Protein AF-A0A7Z9GWQ6-F1 (afdb_monomer_lite)

Foldseek 3Di:
DDWDDDDPDIDDDDDDDPPQDWDWDADDDPPDGDHDPLGGIDIDSDPPQAVQLVVLLVVLVVVLVVLLVVLVVLLVVCLVVLVLDLCVSLVVSLVVQLVVLVVLLLVQLLSVLVVLLVVLVVLVVVLVPDDALDLVSLVSLVVSQVSLVVSQVSCVPPVNVVSCVVSVPDRDDGDDHDPSSVVSCVVPPDDDDDAHFHPAPPLVVLLVQLVCLQVVLLVVLCVLVVVLLLLVQADADAQLLDFFFKHKYKAWWDDDDDFDQWDPLRAGFQKKKKWKWFFDDDDPPTDTHTPDIDIDGAKTWGDDPRGIAIEGCPPAAEAFQWRDWDDDPRMIMTMGGHHGGQIKIWTAGWDDPDPPDPGTYGDDDPPIHTYIYSDDSSVSSSVSSSSSSVSNSSSLSSNLSSQSSVCSSRGNDSVSSNVSSVSSVVSSVVSVLVVLVVSLVVLVVQLVVLVVLLVVLLVLLLVLLVVLVVVVCVPCVPPPQLVVLSVQLNVLSVCCPPPVLASVLSNVVSLVSNVVVCVVDVVLVPDPVNVVSNVVNVSSVSSNVSSLVSSQVSLVSSQVQCVDPPNVVVCVVVVPDRDDHRDHPVCDDPPPDD

Sequence (594 aa):
MRRYTSGSHRYTEWAIRPGDPLFVVGEYQGQRIDASFDLPMVISNLGEREYRASKGSNAAYLCIAAVAMATFFVCLLCIVFKWHHVAVYLGLVALLVPFWMFSQWFLLVSTELNFGHRMLDSAAKQIATEPADTLRSALIKQTFNDGVHRYNQYRGKWMNRVVAWLDSLPKMEEQLLSEKEEELIQDHPVRLRPEVSLNNGIGVSLVVLGLVLLISMVRFGFTRLKTKRLIENIPTYPTAGVVIGLTEVKGVAVKDEDWLTSRYAKRKCCWFRYEKKQKQGSGKDAKWVTIASGKRGIPFTLKDDHGTIRIDPDEARVTGRRVFHKQSGNIIRTEWAVNQQDRLYVLGPAGLKEPEDTFLTIRHQEDERYLISVESERTIMLRFAAAGFILLNLSLIGGTTAILALLSLSRFSAFDFFLSALFPPFYLVGLVTAFLYNDLVFLRERRRRSLAMIDVALKKRSDLVPKLVSVVKGYLAHEKEVLESITQMRTSVANSMADRQQAESRHETGARAFLATLEQYPDLKSDRLAVDLQERLITIENEVAFARASYNDSVERYNTRIASVPEVILAQIFRFRPASLFRTSDRQAVEVDL

Secondary structure (DSSP, 8-state):
-EEEEETTEEEEE--PPTT---EEESEEETTEEE--SSS--EEESS-HHHHHHHHHHHHHHHHHHHHHHHHHHHHHHHHHTT---HHHHHHHHHHHHHHHHHHHHHHHHHHHHHHHHHHHHHHHHHHTTSPTTSHHHHHHHHHHHHHHHHHHHHHHSHHHHHHHHHTT-PPPPPPPPPHHHHHHHHTSPPPPPPP-----HHHHHHHHHHHHHHHHHHHHHHHHHHHHHHHHHSPBPPGGG--SEEEEEEEEEE-SS-PEEPTTT--EEEEEEEEEEEEESSGGG-EEEEEEEEEEE--EEEE-SS-EEEE--TT-EEE-EEEEEEEETTEEEEEEEEETT-EEEEEEEEE-SSTT-SS-EE---TTS--EEESS-HHHHHHHHHHHHHHHHHHHHHHHHHHHHHHHHTT---HHHHHHHHTHHHHHHHHHHHHHHHHHHHHHHHHHHHHHHHHHHHHHHHHHHHHHHHHHHHHH-TT-HHHHHHHHHHHHHHHTTTT-HHHHHHHHHHHHHHHHHHHTT-HHHHH-HHHHHHHHHHHHHHHHHHHHHHHHHHHHHHHHHHHHSTTHHHHHHHTTPPP------TT--------

Radius of gyration: 39.06 Å; chains: 1; bounding box: 94×60×117 Å

Structure (mmCIF, N/CA/C/O backbone):
data_AF-A0A7Z9GWQ6-F1
#
_entry.id   AF-A0A7Z9GWQ6-F1
#
loop_
_atom_site.group_PDB
_atom_site.id
_atom_site.type_symbol
_atom_site.label_atom_id
_atom_site.label_alt_id
_atom_site.label_comp_id
_atom_site.label_asym_id
_atom_site.label_entity_id
_atom_site.label_seq_id
_atom_site.pdbx_PDB_ins_code
_atom_site.Cartn_x
_atom_site.Cartn_y
_atom_site.Cartn_z
_atom_site.occupancy
_atom_site.B_iso_or_equiv
_atom_site.auth_seq_id
_atom_site.auth_comp_id
_atom_site.auth_asym_id
_atom_site.auth_atom_id
_atom_site.pdbx_PDB_model_num
ATOM 1 N N . MET A 1 1 ? 35.296 -20.676 -32.357 1.00 71.19 1 MET A N 1
ATOM 2 C CA . MET A 1 1 ? 35.596 -20.601 -30.908 1.00 71.19 1 MET A CA 1
ATOM 3 C C . MET A 1 1 ? 36.148 -21.940 -30.439 1.00 71.19 1 MET A C 1
ATOM 5 O O . MET A 1 1 ? 35.490 -22.946 -30.677 1.00 71.19 1 MET A O 1
ATOM 9 N N . ARG A 1 2 ? 37.318 -21.978 -29.789 1.00 73.94 2 ARG A N 1
ATOM 10 C CA . ARG A 1 2 ? 37.854 -23.191 -29.139 1.00 73.94 2 ARG A CA 1
ATOM 11 C C . ARG A 1 2 ? 37.862 -22.971 -27.626 1.00 73.94 2 ARG A C 1
ATOM 13 O O . ARG A 1 2 ? 38.396 -21.972 -27.153 1.00 73.94 2 ARG A O 1
ATOM 20 N N . ARG A 1 3 ? 37.235 -23.872 -26.865 1.00 79.69 3 ARG A N 1
ATOM 21 C CA . ARG A 1 3 ? 37.285 -23.879 -25.393 1.00 79.69 3 ARG A CA 1
ATOM 22 C C . ARG A 1 3 ? 38.017 -25.132 -24.938 1.00 79.69 3 ARG A C 1
ATOM 24 O O . ARG A 1 3 ? 37.639 -26.224 -25.352 1.00 79.69 3 ARG A O 1
ATOM 31 N N . TYR A 1 4 ? 39.018 -24.977 -24.081 1.00 84.56 4 TYR A N 1
ATOM 32 C CA . TYR A 1 4 ? 39.664 -26.100 -23.406 1.00 84.56 4 TYR A CA 1
ATOM 33 C C . TYR A 1 4 ? 40.026 -25.719 -21.971 1.00 84.56 4 TYR A C 1
ATOM 35 O O . TYR A 1 4 ? 40.191 -24.545 -21.635 1.00 84.56 4 TYR A O 1
ATOM 43 N N . THR A 1 5 ? 40.104 -26.722 -21.108 1.00 79.81 5 THR A N 1
ATOM 44 C CA . THR A 1 5 ? 40.427 -26.552 -19.691 1.00 79.81 5 THR A CA 1
ATOM 45 C C . THR A 1 5 ? 41.746 -27.259 -19.427 1.00 79.81 5 THR A C 1
ATOM 47 O O . THR A 1 5 ? 41.914 -28.402 -19.844 1.00 79.81 5 THR A O 1
ATOM 50 N N . SER A 1 6 ? 42.686 -26.575 -18.775 1.00 87.12 6 SER A N 1
ATOM 51 C CA . SER A 1 6 ? 43.974 -27.145 -18.372 1.00 87.12 6 SER A CA 1
ATOM 52 C C . SER A 1 6 ? 44.263 -26.749 -16.926 1.00 87.12 6 SER A C 1
ATOM 54 O O . SER A 1 6 ? 44.289 -25.562 -16.588 1.00 87.12 6 SER A O 1
ATOM 56 N N . GLY A 1 7 ? 44.410 -27.748 -16.050 1.00 88.31 7 GLY A N 1
ATOM 57 C CA . GLY A 1 7 ? 44.500 -27.545 -14.603 1.00 88.31 7 GLY A CA 1
ATOM 58 C C . GLY A 1 7 ? 43.268 -26.823 -14.038 1.00 88.31 7 GLY A C 1
ATOM 59 O O . GLY A 1 7 ? 42.132 -27.204 -14.314 1.00 88.31 7 GLY A O 1
ATOM 60 N N . SER A 1 8 ? 43.494 -25.760 -13.262 1.00 84.75 8 SER A N 1
ATOM 61 C CA . SER A 1 8 ? 42.447 -24.896 -12.689 1.00 84.75 8 SER A CA 1
ATOM 62 C C . SER A 1 8 ? 41.980 -23.761 -13.614 1.00 84.75 8 SER A C 1
ATOM 64 O O . SER A 1 8 ? 41.136 -22.960 -13.214 1.00 84.75 8 SER A O 1
ATOM 66 N N . HIS A 1 9 ? 42.505 -23.674 -14.842 1.00 80.44 9 HIS A N 1
ATOM 67 C CA . HIS A 1 9 ? 42.253 -22.555 -15.751 1.00 80.44 9 HIS A CA 1
ATOM 68 C C . HIS A 1 9 ? 41.414 -22.975 -16.964 1.00 80.44 9 HIS A C 1
ATOM 70 O O . HIS A 1 9 ? 41.588 -24.052 -17.544 1.00 80.44 9 HIS A O 1
ATOM 76 N N . ARG A 1 10 ? 40.493 -22.091 -17.371 1.00 83.38 10 ARG A N 1
ATOM 77 C CA . ARG A 1 10 ? 39.652 -22.251 -18.563 1.00 83.38 10 ARG A CA 1
ATOM 78 C C . ARG A 1 10 ? 40.123 -21.292 -19.649 1.00 83.38 10 ARG A C 1
ATOM 80 O O . ARG A 1 10 ? 40.015 -20.081 -19.484 1.00 83.38 10 ARG A O 1
ATOM 87 N N . TYR A 1 11 ? 40.587 -21.836 -20.767 1.00 84.81 11 TYR A N 1
ATOM 88 C CA . TYR A 1 11 ? 41.063 -21.067 -21.911 1.00 84.81 11 TYR A CA 1
ATOM 89 C C . TYR A 1 11 ? 39.969 -20.979 -22.970 1.00 84.81 11 TYR A C 1
ATOM 91 O O . TYR A 1 11 ? 39.268 -21.953 -23.265 1.00 84.81 11 TYR A O 1
ATOM 99 N N . THR A 1 12 ? 39.802 -19.781 -23.523 1.00 83.94 12 THR A N 1
ATOM 100 C CA . THR A 1 12 ? 38.833 -19.508 -24.580 1.00 83.94 12 THR A CA 1
ATOM 101 C C . THR A 1 12 ? 39.522 -18.740 -25.694 1.00 83.94 12 THR A C 1
ATOM 103 O O . THR A 1 12 ? 39.958 -17.615 -25.478 1.00 83.94 12 THR A O 1
ATOM 106 N N . GLU A 1 13 ? 39.596 -19.344 -26.876 1.00 83.25 13 GLU A N 1
ATOM 107 C CA . GLU A 1 13 ? 40.221 -18.759 -28.058 1.00 83.25 13 GLU A CA 1
ATOM 108 C C . GLU A 1 13 ? 39.159 -18.382 -29.102 1.00 83.25 13 GLU A C 1
ATOM 110 O O . GLU A 1 13 ? 38.270 -19.179 -29.455 1.00 83.25 13 GLU A O 1
ATOM 115 N N . TRP A 1 14 ? 39.277 -17.154 -29.606 1.00 78.94 14 TRP A N 1
ATOM 116 C CA . TRP A 1 14 ? 38.482 -16.598 -30.694 1.00 78.94 14 TRP A CA 1
ATOM 117 C C . TRP A 1 14 ? 39.422 -16.297 -31.862 1.00 78.94 14 TRP A C 1
ATOM 119 O O . TRP A 1 14 ? 40.432 -15.630 -31.671 1.00 78.94 14 TRP A O 1
ATOM 129 N N . ALA A 1 15 ? 39.096 -16.793 -33.053 1.00 81.00 15 ALA A N 1
ATOM 130 C CA . ALA A 1 15 ? 39.881 -16.579 -34.263 1.00 81.00 15 ALA A CA 1
ATOM 131 C C . ALA A 1 15 ? 38.932 -16.391 -35.449 1.00 81.00 15 ALA A C 1
ATOM 133 O O . ALA A 1 15 ? 37.929 -17.106 -35.539 1.00 81.00 15 ALA A O 1
ATOM 134 N N . ILE A 1 16 ? 39.266 -15.447 -36.328 1.00 80.62 16 ILE A N 1
ATOM 135 C CA . ILE A 1 16 ? 38.670 -15.291 -37.658 1.00 80.62 16 ILE A CA 1
ATOM 136 C C . ILE A 1 16 ? 39.483 -16.167 -38.606 1.00 80.62 16 ILE A C 1
ATOM 138 O O . ILE A 1 16 ? 40.710 -16.058 -38.636 1.00 80.62 16 ILE A O 1
ATOM 142 N N . ARG A 1 17 ? 38.826 -17.059 -39.345 1.00 81.62 17 ARG A N 1
ATOM 143 C CA . ARG A 1 17 ? 39.498 -17.986 -40.258 1.00 81.62 17 ARG A CA 1
ATOM 144 C C . ARG A 1 17 ? 39.416 -17.489 -41.702 1.00 81.62 17 ARG A C 1
ATOM 146 O O . ARG A 1 17 ? 38.444 -16.829 -42.068 1.00 81.62 17 ARG A O 1
ATOM 153 N N . PRO A 1 18 ? 40.405 -17.827 -42.545 1.00 82.88 18 PRO A N 1
ATOM 154 C CA . PRO A 1 18 ? 40.290 -17.616 -43.983 1.00 82.88 18 PRO A CA 1
ATOM 155 C C . PRO A 1 18 ? 39.004 -18.257 -44.527 1.00 82.88 18 PRO A C 1
ATOM 157 O O . PRO A 1 18 ? 38.744 -19.429 -44.259 1.00 82.88 18 PRO A O 1
ATOM 160 N N . GLY A 1 19 ? 38.207 -17.485 -45.271 1.00 77.31 19 GLY A N 1
ATOM 161 C CA . GLY A 1 19 ? 36.917 -17.919 -45.823 1.00 77.31 19 GLY A CA 1
ATOM 162 C C . GLY A 1 19 ? 35.697 -17.659 -44.931 1.00 77.31 19 GLY A C 1
ATOM 163 O O . GLY A 1 19 ? 34.575 -17.857 -45.395 1.00 77.31 19 GLY A O 1
ATOM 164 N N . ASP A 1 20 ? 35.880 -17.185 -43.692 1.00 77.38 20 ASP A N 1
ATOM 165 C CA . ASP A 1 20 ? 34.753 -16.775 -42.850 1.00 77.38 20 ASP A CA 1
ATOM 166 C C . ASP A 1 20 ? 34.061 -15.533 -43.451 1.00 77.38 20 ASP A C 1
ATOM 168 O O . ASP A 1 20 ? 34.741 -14.579 -43.849 1.00 77.38 20 ASP A O 1
ATOM 172 N N . PRO A 1 21 ? 32.717 -15.487 -43.499 1.00 72.62 21 PRO A N 1
ATOM 173 C CA . PRO A 1 21 ? 32.005 -14.273 -43.868 1.00 72.62 21 PRO A CA 1
ATOM 174 C C . PRO A 1 21 ? 32.232 -13.201 -42.797 1.00 72.62 21 PRO A C 1
ATOM 176 O O . PRO A 1 21 ? 32.023 -13.442 -41.607 1.00 72.62 21 PRO A O 1
ATOM 179 N N . LEU A 1 22 ? 32.645 -12.009 -43.227 1.00 78.62 22 LEU A N 1
ATOM 180 C CA . LEU A 1 22 ? 32.940 -10.889 -42.340 1.00 78.62 22 LEU A CA 1
ATOM 181 C C . LEU A 1 22 ? 31.964 -9.737 -42.541 1.00 78.62 22 LEU A C 1
ATOM 183 O O . LEU A 1 22 ? 31.678 -9.315 -43.660 1.00 78.62 22 LEU A O 1
ATOM 187 N N . PHE A 1 23 ? 31.500 -9.198 -41.422 1.00 75.06 23 PHE A N 1
ATOM 188 C CA . PHE A 1 23 ? 30.853 -7.904 -41.330 1.00 75.06 23 PHE A CA 1
ATOM 189 C C . PHE A 1 23 ? 31.876 -6.880 -40.836 1.00 75.06 23 PHE A C 1
ATOM 191 O O . PHE A 1 23 ? 32.440 -7.042 -39.749 1.00 75.06 23 PHE A O 1
ATOM 198 N N . VAL A 1 24 ? 32.111 -5.838 -41.638 1.00 78.00 24 VAL A N 1
ATOM 199 C CA . VAL A 1 24 ? 33.050 -4.757 -41.323 1.00 78.00 24 VAL A CA 1
ATOM 200 C C . VAL A 1 24 ? 32.318 -3.420 -41.322 1.00 78.00 24 VAL A C 1
ATOM 202 O O . VAL A 1 24 ? 31.602 -3.098 -42.268 1.00 78.00 24 VAL A O 1
ATOM 205 N N . VAL A 1 25 ? 32.508 -2.641 -40.260 1.00 75.31 25 VAL A N 1
ATOM 206 C CA . VAL A 1 25 ? 32.073 -1.241 -40.162 1.00 75.31 25 VAL A CA 1
ATOM 207 C C . VAL A 1 25 ? 33.297 -0.399 -39.854 1.00 75.31 25 VAL A C 1
ATOM 209 O O . VAL A 1 25 ? 33.989 -0.686 -38.882 1.00 75.31 25 VAL A O 1
ATOM 212 N N . GLY A 1 26 ? 33.547 0.633 -40.651 1.00 73.31 26 GLY A N 1
ATOM 213 C CA . GLY A 1 26 ? 34.646 1.574 -40.455 1.00 73.31 26 GLY A CA 1
ATOM 214 C C . GLY A 1 26 ? 34.606 2.687 -41.497 1.00 73.31 26 GLY A C 1
ATOM 215 O O . GLY A 1 26 ? 33.709 2.717 -42.343 1.00 73.31 26 GLY A O 1
ATOM 216 N N . GLU A 1 27 ? 35.562 3.604 -41.419 1.00 71.56 27 GLU A N 1
ATOM 217 C CA . GLU A 1 27 ? 35.699 4.707 -42.367 1.00 71.56 27 GLU A CA 1
ATOM 218 C C . GLU A 1 27 ? 36.513 4.253 -43.581 1.00 71.56 27 GLU A C 1
ATOM 220 O O . GLU A 1 27 ? 37.581 3.658 -43.441 1.00 71.56 27 GLU A O 1
ATOM 225 N N . TYR A 1 28 ? 36.001 4.507 -44.785 1.00 70.56 28 TYR A N 1
ATOM 226 C CA . TYR A 1 28 ? 36.669 4.112 -46.020 1.00 70.56 28 TYR A CA 1
ATOM 227 C C . TYR A 1 28 ? 37.670 5.180 -46.473 1.00 70.56 28 TYR A C 1
ATOM 229 O O . TYR A 1 28 ? 37.280 6.277 -46.868 1.00 70.56 28 TYR A O 1
ATOM 237 N N . GLN A 1 29 ? 38.954 4.827 -46.501 1.00 70.31 29 GLN A N 1
ATOM 238 C CA . GLN A 1 29 ? 40.050 5.675 -46.971 1.00 70.31 29 GLN A CA 1
ATOM 239 C C . GLN A 1 29 ? 40.668 5.099 -48.253 1.00 70.31 29 GLN A C 1
ATOM 241 O O . GLN A 1 29 ? 41.791 4.593 -48.274 1.00 70.31 29 GLN A O 1
ATOM 246 N N . GLY A 1 30 ? 39.907 5.135 -49.349 1.00 69.69 30 GLY A N 1
ATOM 247 C CA . GLY A 1 30 ? 40.399 4.835 -50.699 1.00 69.69 30 GLY A CA 1
ATOM 248 C C . GLY A 1 30 ? 40.641 3.351 -50.997 1.00 69.69 30 GLY A C 1
ATOM 249 O O . GLY A 1 30 ? 39.984 2.809 -51.873 1.00 69.69 30 GLY A O 1
ATOM 250 N N . GLN A 1 31 ? 41.572 2.682 -50.312 1.00 70.62 31 GLN A N 1
ATOM 251 C CA . GLN A 1 31 ? 41.821 1.230 -50.439 1.00 70.62 31 GLN A CA 1
ATOM 252 C C . GLN A 1 31 ? 41.797 0.490 -49.094 1.00 70.62 31 GLN A C 1
ATOM 254 O O . GLN A 1 31 ? 41.976 -0.728 -49.052 1.00 70.62 31 GLN A O 1
ATOM 259 N N . ARG A 1 32 ? 41.595 1.208 -47.986 1.00 75.50 32 ARG A N 1
ATOM 260 C CA . ARG A 1 32 ? 41.557 0.645 -46.633 1.00 75.50 32 ARG A CA 1
ATOM 261 C C . ARG A 1 32 ? 40.291 1.079 -45.910 1.00 75.50 32 ARG A C 1
ATOM 263 O O . ARG A 1 32 ? 39.695 2.100 -46.248 1.00 75.50 32 ARG A O 1
ATOM 270 N N . ILE A 1 33 ? 39.882 0.270 -44.939 1.00 70.62 33 ILE A N 1
ATOM 271 C CA . ILE A 1 33 ? 38.845 0.620 -43.972 1.00 70.62 33 ILE A CA 1
ATOM 272 C C . ILE A 1 33 ? 39.556 0.774 -42.636 1.00 70.62 33 ILE A C 1
ATOM 274 O O . ILE A 1 33 ? 40.122 -0.200 -42.144 1.00 70.62 33 ILE A O 1
ATOM 278 N N . ASP A 1 34 ? 39.528 1.979 -42.084 1.00 73.19 34 ASP A N 1
ATOM 279 C CA . ASP A 1 34 ? 40.211 2.316 -40.841 1.00 73.19 34 ASP A CA 1
ATOM 280 C C . ASP A 1 34 ? 39.209 2.691 -39.741 1.00 73.19 34 ASP A C 1
ATOM 282 O O . ASP A 1 34 ? 38.029 2.978 -39.980 1.00 73.19 34 ASP A O 1
ATOM 286 N N . ALA A 1 35 ? 39.679 2.637 -38.494 1.00 68.62 35 ALA A N 1
ATOM 287 C CA . ALA A 1 35 ? 38.935 3.175 -37.365 1.00 68.62 35 ALA A CA 1
ATOM 288 C C . ALA A 1 35 ? 39.001 4.704 -37.399 1.00 68.62 35 ALA A C 1
ATOM 290 O O . ALA A 1 35 ? 40.076 5.274 -37.587 1.00 68.62 35 ALA A O 1
ATOM 291 N N . SER A 1 36 ? 37.871 5.359 -37.155 1.00 65.06 36 SER A N 1
ATOM 292 C CA . SER A 1 36 ? 37.830 6.803 -36.943 1.00 65.06 36 SER A CA 1
ATOM 293 C C . SER A 1 36 ? 37.699 7.101 -35.451 1.00 65.06 36 SER A C 1
ATOM 295 O O . SER A 1 36 ? 37.324 6.232 -34.661 1.00 65.06 36 SER A O 1
ATOM 297 N N . PHE A 1 37 ? 38.012 8.329 -35.033 1.00 55.59 37 PHE A N 1
ATOM 298 C CA . PHE A 1 37 ? 37.857 8.729 -33.627 1.00 55.59 37 PHE A CA 1
ATOM 299 C C . PHE A 1 37 ? 36.393 8.624 -33.156 1.00 55.59 37 PHE A C 1
ATOM 301 O O . PHE A 1 37 ? 36.132 8.309 -31.996 1.00 55.59 37 PHE A O 1
ATOM 308 N N . ASP A 1 38 ? 35.447 8.814 -34.081 1.00 56.62 38 ASP A N 1
ATOM 309 C CA . ASP A 1 38 ? 34.007 8.813 -33.819 1.00 56.62 38 ASP A CA 1
ATOM 310 C C . ASP A 1 38 ? 33.341 7.434 -34.014 1.00 56.62 38 ASP A C 1
ATOM 312 O O . ASP A 1 38 ? 32.267 7.201 -33.453 1.00 56.62 38 ASP A O 1
ATOM 316 N N . LEU A 1 39 ? 33.946 6.501 -34.771 1.00 64.25 39 LEU A N 1
ATOM 317 C CA . LEU A 1 39 ? 33.496 5.104 -34.851 1.00 64.25 39 LEU A CA 1
ATOM 318 C C . LEU A 1 39 ? 34.631 4.118 -34.597 1.00 64.25 39 LEU A C 1
ATOM 320 O O . LEU A 1 39 ? 35.547 4.001 -35.419 1.00 64.25 39 LEU A O 1
ATOM 324 N N . PRO A 1 40 ? 34.492 3.255 -33.578 1.00 68.19 40 PRO A N 1
ATOM 325 C CA . PRO A 1 40 ? 35.342 2.087 -33.498 1.00 68.19 40 PRO A CA 1
ATOM 326 C C . PRO A 1 40 ? 35.081 1.189 -34.712 1.00 68.19 40 PRO A C 1
ATOM 328 O O . PRO A 1 40 ? 33.933 0.840 -35.006 1.00 68.19 40 PRO A O 1
ATOM 331 N N . MET A 1 41 ? 36.155 0.781 -35.389 1.00 79.69 41 MET A N 1
ATOM 332 C CA . MET A 1 41 ? 36.056 -0.225 -36.438 1.00 79.69 41 MET A CA 1
ATOM 333 C C . MET A 1 41 ? 35.537 -1.531 -35.831 1.00 79.69 41 MET A C 1
ATOM 335 O O . MET A 1 41 ? 36.091 -2.053 -34.860 1.00 79.69 41 MET A O 1
ATOM 339 N N . VAL A 1 42 ? 34.464 -2.068 -36.403 1.00 79.50 42 VAL A N 1
ATOM 340 C CA . VAL A 1 42 ? 33.898 -3.356 -36.003 1.00 79.50 42 VAL A CA 1
ATOM 341 C C . VAL A 1 42 ? 34.243 -4.366 -37.073 1.00 79.50 42 VAL A C 1
ATOM 343 O O . VAL A 1 42 ? 33.836 -4.205 -38.215 1.00 79.50 42 VAL A O 1
ATOM 346 N N . ILE A 1 43 ? 34.930 -5.433 -36.679 1.00 82.25 43 ILE A N 1
ATOM 347 C CA . ILE A 1 43 ? 35.127 -6.620 -37.507 1.00 82.25 43 ILE A CA 1
ATOM 348 C C . ILE A 1 43 ? 34.463 -7.777 -36.771 1.00 82.25 43 ILE A C 1
ATOM 350 O O . ILE A 1 43 ? 34.827 -8.094 -35.637 1.00 82.25 43 ILE A O 1
ATOM 354 N N . SER A 1 44 ? 33.456 -8.386 -37.389 1.00 79.88 44 SER A N 1
ATOM 355 C CA . SER A 1 44 ? 32.735 -9.509 -36.801 1.00 79.88 44 SER A CA 1
ATOM 356 C C . SER A 1 44 ? 32.535 -10.620 -37.817 1.00 79.88 44 SER A C 1
ATOM 358 O O . SER A 1 44 ? 32.203 -10.365 -38.967 1.00 79.88 44 SER A O 1
ATOM 360 N N . ASN A 1 45 ? 32.703 -11.860 -37.369 1.00 74.62 45 ASN A N 1
ATOM 361 C CA . ASN A 1 45 ? 32.245 -13.041 -38.097 1.00 74.62 45 ASN A CA 1
ATOM 362 C C . ASN A 1 45 ? 30.753 -13.338 -37.846 1.00 74.62 45 ASN A C 1
ATOM 364 O O . ASN A 1 45 ? 30.201 -14.267 -38.429 1.00 74.62 45 ASN A O 1
ATOM 368 N N . LEU A 1 46 ? 30.096 -12.566 -36.970 1.00 71.19 46 LEU A N 1
ATOM 369 C CA . LEU A 1 46 ? 28.642 -12.528 -36.877 1.00 71.19 46 LEU A CA 1
ATOM 370 C C . LEU A 1 46 ? 28.118 -11.701 -38.052 1.00 71.19 46 LEU A C 1
ATOM 372 O O . LEU A 1 46 ? 28.645 -10.625 -38.341 1.00 71.19 46 LEU A O 1
ATOM 376 N N . GLY A 1 47 ? 27.056 -12.166 -38.709 1.00 69.56 47 GLY A N 1
ATOM 377 C CA . GLY A 1 47 ? 26.391 -11.362 -39.735 1.00 69.56 47 GLY A CA 1
ATOM 378 C C . GLY A 1 47 ? 25.883 -10.028 -39.164 1.00 69.56 47 GLY A C 1
ATOM 379 O O . GLY A 1 47 ? 25.568 -9.945 -37.973 1.00 69.56 47 GLY A O 1
ATOM 380 N N . GLU A 1 48 ? 25.746 -8.995 -40.012 1.00 70.31 48 GLU A N 1
ATOM 381 C CA . GLU A 1 48 ? 25.276 -7.642 -39.627 1.00 70.31 48 GLU A CA 1
ATOM 382 C C . GLU A 1 48 ? 24.066 -7.699 -38.678 1.00 70.31 48 GLU A C 1
ATOM 384 O O . GLU A 1 48 ? 24.015 -7.024 -37.646 1.00 70.31 48 GLU A O 1
ATOM 389 N N . ARG A 1 49 ? 23.095 -8.547 -39.029 1.00 70.38 49 ARG A N 1
ATOM 390 C CA . ARG A 1 49 ? 21.850 -8.755 -38.290 1.00 70.38 49 ARG A CA 1
ATOM 391 C C . ARG A 1 49 ? 22.084 -9.211 -36.850 1.00 70.38 49 ARG A C 1
ATOM 393 O O . ARG A 1 49 ? 21.490 -8.657 -35.928 1.00 70.38 49 ARG A O 1
ATOM 400 N N . GLU A 1 50 ? 22.938 -10.207 -36.659 1.00 69.69 50 GLU A N 1
ATOM 401 C CA . GLU A 1 50 ? 23.177 -10.834 -35.359 1.00 69.69 50 GLU A CA 1
ATOM 402 C C . GLU A 1 50 ? 24.028 -9.943 -34.447 1.00 69.69 50 GLU A C 1
ATOM 404 O O . GLU A 1 50 ? 23.726 -9.793 -33.259 1.00 69.69 50 GLU A O 1
ATOM 409 N N . TYR A 1 51 ? 25.024 -9.255 -35.013 1.00 74.81 51 TYR A N 1
ATOM 410 C CA . TYR A 1 51 ? 25.830 -8.289 -34.270 1.00 74.81 51 TYR A CA 1
ATOM 411 C C . TYR A 1 51 ? 24.979 -7.123 -33.738 1.00 74.81 51 TYR A C 1
ATOM 413 O O . TYR A 1 51 ? 25.049 -6.779 -32.553 1.00 74.81 51 TYR A O 1
ATOM 421 N N . ARG A 1 52 ? 24.120 -6.542 -34.590 1.00 71.44 52 ARG A N 1
ATOM 422 C CA . ARG A 1 52 ? 23.224 -5.434 -34.211 1.00 71.44 52 ARG A CA 1
ATOM 423 C C . ARG A 1 52 ? 22.190 -5.856 -33.168 1.00 71.44 52 ARG A C 1
ATOM 425 O O . ARG A 1 52 ? 21.987 -5.130 -32.195 1.00 71.44 52 ARG A O 1
ATOM 432 N N . ALA A 1 53 ? 21.586 -7.034 -33.340 1.00 68.75 53 ALA A N 1
ATOM 433 C CA . ALA A 1 53 ? 20.678 -7.635 -32.364 1.00 68.75 53 ALA A CA 1
ATOM 434 C C . ALA A 1 53 ? 21.326 -7.747 -30.973 1.00 68.75 53 ALA A C 1
ATOM 436 O O . ALA A 1 53 ? 20.773 -7.257 -29.990 1.00 68.75 53 ALA A O 1
ATOM 437 N N . SER A 1 54 ? 22.527 -8.331 -30.903 1.00 72.31 54 SER A N 1
ATOM 438 C CA . SER A 1 54 ? 23.237 -8.569 -29.641 1.00 72.31 54 SER A CA 1
ATOM 439 C C . SER A 1 54 ? 23.601 -7.277 -28.897 1.00 72.31 54 SER A C 1
ATOM 441 O O . SER A 1 54 ? 23.467 -7.191 -27.672 1.00 72.31 54 SER A O 1
ATOM 443 N N . LYS A 1 55 ? 24.044 -6.240 -29.619 1.00 77.25 55 LYS A N 1
ATOM 444 C CA . LYS A 1 55 ? 24.374 -4.944 -29.006 1.00 77.25 55 LYS A CA 1
ATOM 445 C C . LYS A 1 55 ? 23.132 -4.235 -28.463 1.00 77.25 55 LYS A C 1
ATOM 447 O O . LYS A 1 55 ? 23.189 -3.723 -27.346 1.00 77.25 55 LYS A O 1
ATOM 452 N N . GLY A 1 56 ? 22.019 -4.274 -29.200 1.00 73.19 56 GLY A N 1
ATOM 453 C CA . GLY A 1 56 ? 20.745 -3.698 -28.763 1.00 73.19 56 GLY A CA 1
ATOM 454 C C . GLY A 1 56 ? 20.207 -4.344 -27.482 1.00 73.19 56 GLY A C 1
ATOM 455 O O . GLY A 1 56 ? 19.872 -3.637 -26.533 1.00 73.19 56 GLY A O 1
ATOM 456 N N . SER A 1 57 ? 20.201 -5.680 -27.405 1.00 72.38 57 SER A N 1
ATOM 457 C CA . SER A 1 57 ? 19.738 -6.396 -26.207 1.00 72.38 57 SER A CA 1
ATOM 458 C C . SER A 1 57 ? 20.614 -6.126 -24.982 1.00 72.38 57 SER A C 1
ATOM 460 O O . SER A 1 57 ? 20.099 -5.896 -23.891 1.00 72.38 57 SER A O 1
ATOM 462 N N . ASN A 1 58 ? 21.940 -6.099 -25.149 1.00 78.31 58 ASN A N 1
ATOM 463 C CA . ASN A 1 58 ? 22.855 -5.840 -24.035 1.00 78.31 58 ASN A CA 1
ATOM 464 C C . ASN A 1 58 ? 22.688 -4.423 -23.470 1.00 78.31 58 ASN A C 1
ATOM 466 O O . ASN A 1 58 ? 22.695 -4.250 -22.251 1.00 78.31 58 ASN A O 1
ATOM 470 N N . ALA A 1 59 ? 22.498 -3.426 -24.339 1.00 78.50 59 ALA A N 1
ATOM 471 C CA . ALA A 1 59 ? 22.201 -2.062 -23.914 1.00 78.50 59 ALA A CA 1
ATOM 472 C C . ALA A 1 59 ? 20.891 -2.004 -23.111 1.00 78.50 59 ALA A C 1
ATOM 474 O O . ALA A 1 59 ? 20.877 -1.463 -22.006 1.00 78.50 59 ALA A O 1
ATOM 475 N N . ALA A 1 60 ? 19.825 -2.649 -23.602 1.00 78.62 60 ALA A N 1
ATOM 476 C CA . ALA A 1 60 ? 18.544 -2.714 -22.901 1.00 78.62 60 ALA A CA 1
ATOM 477 C C . ALA A 1 60 ? 18.677 -3.325 -21.492 1.00 78.62 60 ALA A C 1
ATOM 479 O O . ALA A 1 60 ? 18.138 -2.784 -20.525 1.00 78.62 60 ALA A O 1
ATOM 480 N N . TYR A 1 61 ? 19.441 -4.413 -21.343 1.00 83.94 61 TYR A N 1
ATOM 481 C CA . TYR A 1 61 ? 19.650 -5.065 -20.044 1.00 83.94 61 TYR A CA 1
ATOM 482 C C . TYR A 1 61 ? 20.439 -4.200 -19.055 1.00 83.94 61 TYR A C 1
ATOM 484 O O . TYR A 1 61 ? 20.103 -4.163 -17.869 1.00 83.94 61 TYR A O 1
ATOM 492 N N . LEU A 1 62 ? 21.446 -3.460 -19.527 1.00 85.94 62 LEU A N 1
ATOM 493 C CA . LEU A 1 62 ? 22.173 -2.500 -18.693 1.00 85.94 62 LEU A CA 1
ATOM 494 C C . LEU A 1 62 ? 21.267 -1.352 -18.236 1.00 85.94 62 LEU A C 1
ATOM 496 O O . LEU A 1 62 ? 21.312 -0.968 -17.068 1.00 85.94 62 LEU A O 1
ATOM 500 N N . CYS A 1 63 ? 20.398 -0.851 -19.116 1.00 84.44 63 CYS A N 1
ATOM 501 C CA . CYS A 1 63 ? 19.418 0.173 -18.762 1.00 84.44 63 CYS A CA 1
ATOM 502 C C . CYS A 1 63 ? 18.424 -0.325 -17.706 1.00 84.44 63 CYS A C 1
ATOM 504 O O . CYS A 1 63 ? 18.168 0.381 -16.733 1.00 84.44 63 CYS A O 1
ATOM 506 N N . ILE A 1 64 ? 17.915 -1.553 -17.848 1.00 87.75 64 ILE A N 1
ATOM 507 C CA . ILE A 1 64 ? 17.048 -2.189 -16.844 1.00 87.75 64 ILE A CA 1
ATOM 508 C C . ILE A 1 64 ? 17.752 -2.238 -15.480 1.00 87.75 64 ILE A C 1
ATOM 510 O O . ILE A 1 64 ? 17.181 -1.813 -14.473 1.00 87.75 64 ILE A O 1
ATOM 514 N N . ALA A 1 65 ? 19.005 -2.702 -15.443 1.00 89.38 65 ALA A N 1
ATOM 515 C CA . ALA A 1 65 ? 19.783 -2.769 -14.210 1.00 89.38 65 ALA A CA 1
ATOM 516 C C . ALA A 1 65 ? 20.015 -1.377 -13.595 1.00 89.38 65 ALA A C 1
ATOM 518 O O . ALA A 1 65 ? 19.864 -1.208 -12.384 1.00 89.38 65 ALA A O 1
ATOM 519 N N . ALA A 1 66 ? 20.326 -0.368 -14.413 1.00 89.81 66 ALA A N 1
ATOM 520 C CA . ALA A 1 66 ? 20.526 1.008 -13.962 1.00 89.81 66 ALA A CA 1
ATOM 521 C C . ALA A 1 66 ? 19.257 1.605 -13.331 1.00 89.81 66 ALA A C 1
ATOM 523 O O . ALA A 1 66 ? 19.321 2.146 -12.225 1.00 89.81 66 ALA A O 1
ATOM 524 N N . VAL A 1 67 ? 18.094 1.443 -13.975 1.00 88.88 67 VAL A N 1
ATOM 525 C CA . VAL A 1 67 ? 16.799 1.897 -13.432 1.00 88.88 67 VAL A CA 1
ATOM 526 C C . VAL A 1 67 ? 16.480 1.176 -12.121 1.00 88.88 67 VAL A C 1
ATOM 528 O O . VAL A 1 67 ? 16.076 1.810 -11.142 1.00 88.88 67 VAL A O 1
ATOM 531 N N . ALA A 1 68 ? 16.696 -0.139 -12.061 1.00 90.75 68 ALA A N 1
ATOM 532 C CA . ALA A 1 68 ? 16.475 -0.916 -10.846 1.00 90.75 68 ALA A CA 1
ATOM 533 C C . ALA A 1 68 ? 17.348 -0.416 -9.681 1.00 90.75 68 ALA A C 1
ATOM 535 O O . ALA A 1 68 ? 16.840 -0.171 -8.588 1.00 90.75 68 ALA A O 1
ATOM 536 N N . MET A 1 69 ? 18.642 -0.186 -9.920 1.00 92.25 69 MET A N 1
ATOM 537 C CA . MET A 1 69 ? 19.561 0.332 -8.901 1.00 92.25 69 MET A CA 1
ATOM 538 C C . MET A 1 69 ? 19.193 1.748 -8.447 1.00 92.25 69 MET A C 1
ATOM 540 O O . MET A 1 69 ? 19.160 2.009 -7.244 1.00 92.25 69 MET A O 1
ATOM 544 N N . ALA A 1 70 ? 18.870 2.652 -9.376 1.00 89.69 70 ALA A N 1
ATOM 545 C CA . ALA A 1 70 ? 18.511 4.032 -9.053 1.00 89.69 70 ALA A CA 1
ATOM 546 C C . ALA A 1 70 ? 17.230 4.105 -8.206 1.00 89.69 70 ALA A C 1
ATOM 548 O O . ALA A 1 70 ? 17.187 4.782 -7.178 1.00 89.69 70 ALA A O 1
ATOM 549 N N . THR A 1 71 ? 16.191 3.361 -8.593 1.00 89.88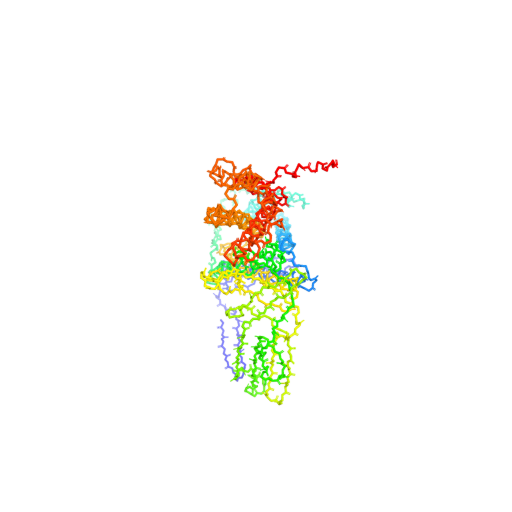 71 THR A N 1
ATOM 550 C CA . THR A 1 71 ? 14.923 3.329 -7.845 1.00 89.88 71 THR A CA 1
ATOM 551 C C . THR A 1 71 ? 15.074 2.698 -6.462 1.00 89.88 71 THR A C 1
ATOM 553 O O . THR A 1 71 ? 14.479 3.185 -5.495 1.00 89.88 71 THR A O 1
ATOM 556 N N . PHE A 1 72 ? 15.901 1.656 -6.347 1.00 90.62 72 PHE A N 1
ATOM 557 C CA . PHE A 1 72 ? 16.223 1.034 -5.068 1.00 90.62 72 PHE A CA 1
ATOM 558 C C . PHE A 1 72 ? 17.017 1.981 -4.158 1.00 90.62 72 PHE A C 1
ATOM 560 O O . PHE A 1 72 ? 16.720 2.086 -2.968 1.00 90.62 72 PHE A O 1
ATOM 567 N N . PHE A 1 73 ? 17.975 2.727 -4.711 1.00 91.25 73 PHE A N 1
ATOM 568 C CA . PHE A 1 73 ? 18.742 3.729 -3.972 1.00 91.25 73 PHE A CA 1
ATOM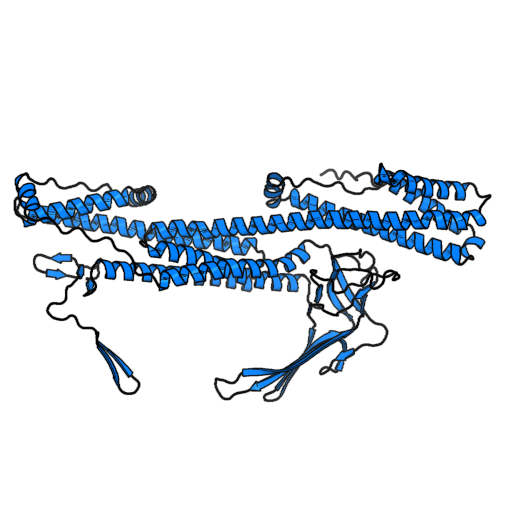 569 C C . PHE A 1 73 ? 17.843 4.837 -3.407 1.00 91.25 73 PHE A C 1
ATOM 571 O O . PHE A 1 73 ? 17.920 5.136 -2.216 1.00 91.25 73 PHE A O 1
ATOM 578 N N . VAL A 1 74 ? 16.917 5.377 -4.210 1.00 89.56 74 VAL A N 1
ATOM 579 C CA . VAL A 1 74 ? 15.915 6.352 -3.734 1.00 89.56 74 VAL A CA 1
ATOM 580 C C . VAL A 1 74 ? 15.052 5.752 -2.618 1.00 89.56 74 VAL A C 1
ATOM 582 O O . VAL A 1 74 ? 14.810 6.407 -1.605 1.00 89.56 74 VAL A O 1
ATOM 585 N N . CYS A 1 75 ? 14.633 4.487 -2.752 1.00 88.12 75 CYS A N 1
ATOM 586 C CA . CYS A 1 75 ? 13.882 3.791 -1.703 1.00 88.12 75 CYS A CA 1
ATOM 587 C C . CYS A 1 75 ? 14.679 3.697 -0.396 1.00 88.12 75 CYS A C 1
ATOM 589 O O . CYS A 1 75 ? 14.133 3.937 0.683 1.00 88.12 75 CYS A O 1
ATOM 591 N N . LEU A 1 76 ? 15.970 3.374 -0.484 1.00 88.50 76 LEU A N 1
ATOM 592 C CA . LEU A 1 76 ? 16.856 3.282 0.670 1.00 88.50 76 LEU A CA 1
ATOM 593 C C . LEU A 1 76 ? 17.047 4.647 1.341 1.00 88.50 76 LEU A C 1
ATOM 595 O O . LEU A 1 76 ? 16.934 4.731 2.563 1.00 88.50 76 LEU A O 1
ATOM 599 N N . LEU A 1 77 ? 17.241 5.719 0.566 1.00 89.31 77 LEU A N 1
ATOM 600 C CA . LEU A 1 77 ? 17.325 7.082 1.100 1.00 89.31 77 LEU A CA 1
ATOM 601 C C . LEU A 1 77 ? 16.052 7.474 1.856 1.00 89.31 77 LEU A C 1
ATOM 603 O O . LEU A 1 77 ? 16.141 7.938 2.991 1.00 89.31 77 LEU A O 1
ATOM 607 N N . CYS A 1 78 ? 14.864 7.225 1.294 1.00 85.50 78 CYS A N 1
ATOM 608 C CA . CYS A 1 78 ? 13.606 7.524 1.985 1.00 85.50 78 CYS A CA 1
ATOM 609 C C . CYS A 1 78 ? 13.478 6.770 3.320 1.00 85.50 78 CYS A C 1
ATOM 611 O O . CYS A 1 78 ? 12.987 7.332 4.302 1.00 85.50 78 CYS A O 1
ATOM 613 N N . ILE A 1 79 ? 13.954 5.522 3.389 1.00 83.50 79 ILE A N 1
ATOM 614 C CA . ILE A 1 79 ? 13.970 4.737 4.632 1.00 83.50 79 ILE A CA 1
ATOM 615 C C . ILE A 1 79 ? 14.955 5.334 5.646 1.00 83.50 79 ILE A C 1
ATOM 617 O O . ILE A 1 79 ? 14.601 5.473 6.817 1.00 83.50 79 ILE A O 1
ATOM 621 N N . VAL A 1 80 ? 16.160 5.715 5.212 1.00 86.88 80 VAL A N 1
ATOM 622 C CA . VAL A 1 80 ? 17.200 6.306 6.072 1.00 86.88 80 VAL A CA 1
ATOM 623 C C . VAL A 1 80 ? 16.750 7.653 6.650 1.00 86.88 80 VAL A C 1
ATOM 625 O O . VAL A 1 80 ? 16.864 7.867 7.857 1.00 86.88 80 VAL A O 1
ATOM 628 N N . PHE A 1 81 ? 16.159 8.525 5.828 1.00 86.75 81 PHE A N 1
ATOM 629 C CA . PHE A 1 81 ? 15.642 9.836 6.252 1.00 86.75 81 PHE A CA 1
ATOM 630 C C . PHE A 1 81 ? 14.300 9.773 6.989 1.00 86.75 81 PHE A C 1
ATOM 632 O O . PHE A 1 81 ? 13.764 10.799 7.407 1.00 86.75 81 PHE A O 1
ATOM 639 N N . LYS A 1 82 ? 13.747 8.571 7.178 1.00 81.00 82 LYS A N 1
ATOM 640 C CA . LYS A 1 82 ? 12.441 8.342 7.803 1.00 81.00 82 LYS A CA 1
ATOM 641 C C . LYS A 1 82 ? 11.284 9.066 7.100 1.00 81.00 82 LYS A C 1
ATOM 643 O O . LYS A 1 82 ? 10.273 9.408 7.721 1.00 81.00 82 LYS A O 1
ATOM 648 N N . TRP A 1 83 ? 11.406 9.274 5.790 1.00 79.62 83 TRP A N 1
ATOM 649 C CA . TRP A 1 83 ? 10.333 9.778 4.938 1.00 79.62 83 TRP A CA 1
ATOM 650 C C . TRP A 1 83 ? 9.415 8.619 4.576 1.00 79.62 83 TRP A C 1
ATOM 652 O O . TRP A 1 83 ? 9.626 7.892 3.608 1.00 79.62 83 TRP A O 1
ATOM 662 N N . HIS A 1 84 ? 8.397 8.412 5.404 1.00 67.06 84 HIS A N 1
ATOM 663 C CA . HIS A 1 84 ? 7.522 7.245 5.303 1.00 67.06 84 HIS A CA 1
ATOM 664 C C . HIS A 1 84 ? 6.133 7.567 4.745 1.00 67.06 84 HIS A C 1
ATOM 666 O O . HIS A 1 84 ? 5.200 6.771 4.887 1.00 67.06 84 HIS A O 1
ATOM 672 N N . HIS A 1 85 ? 5.979 8.728 4.109 1.00 74.75 85 HIS A N 1
ATOM 673 C CA . HIS A 1 85 ? 4.762 9.044 3.383 1.00 74.75 85 HIS A CA 1
ATOM 674 C C . HIS A 1 85 ? 4.809 8.385 2.001 1.00 74.75 85 HIS A C 1
ATOM 676 O O . HIS A 1 85 ? 5.659 8.710 1.173 1.00 74.75 85 HIS A O 1
ATOM 682 N N . VAL A 1 86 ? 3.880 7.458 1.752 1.00 69.50 86 VAL A N 1
ATOM 683 C CA . VAL A 1 86 ? 3.833 6.629 0.533 1.00 69.50 86 VAL A CA 1
ATOM 684 C C . VAL A 1 86 ? 3.882 7.468 -0.733 1.00 69.50 86 VAL A C 1
ATOM 686 O O . VAL A 1 86 ? 4.629 7.154 -1.658 1.00 69.50 86 VAL A O 1
ATOM 689 N N . ALA A 1 87 ? 3.119 8.559 -0.739 1.00 73.25 87 ALA A N 1
ATOM 690 C CA . ALA A 1 87 ? 3.030 9.443 -1.887 1.00 73.25 87 ALA A CA 1
ATOM 691 C C . ALA A 1 87 ? 4.341 10.196 -2.157 1.00 73.25 87 ALA A C 1
ATOM 693 O O . ALA A 1 87 ? 4.645 10.450 -3.314 1.00 73.25 87 ALA A O 1
ATOM 694 N N . VAL A 1 88 ? 5.142 10.503 -1.127 1.00 81.56 88 VAL A N 1
ATOM 695 C CA . VAL A 1 88 ? 6.425 11.204 -1.311 1.00 81.56 88 VAL A CA 1
ATOM 696 C C . VAL A 1 88 ? 7.412 10.285 -2.013 1.00 81.56 88 VAL A C 1
ATOM 698 O O . VAL A 1 88 ? 7.983 10.659 -3.029 1.00 81.56 88 VAL A O 1
ATOM 701 N N . TYR A 1 89 ? 7.567 9.057 -1.518 1.00 80.19 89 TYR A N 1
ATOM 702 C CA . TYR A 1 89 ? 8.472 8.086 -2.126 1.00 80.19 89 TYR A CA 1
ATOM 703 C C . TYR A 1 89 ? 8.075 7.760 -3.573 1.00 80.19 89 TYR A C 1
ATOM 705 O O . TYR A 1 89 ? 8.887 7.891 -4.489 1.00 80.19 89 TYR A O 1
ATOM 713 N N . LEU A 1 90 ? 6.818 7.354 -3.786 1.00 76.81 90 LEU A N 1
ATOM 714 C CA . LEU A 1 90 ? 6.368 6.998 -5.126 1.00 76.81 90 LEU A CA 1
ATOM 715 C C . LEU A 1 90 ? 6.378 8.212 -6.065 1.00 76.81 90 LEU A C 1
ATOM 717 O O . LEU A 1 90 ? 6.712 8.050 -7.232 1.00 76.81 90 LEU A O 1
ATOM 721 N N . GLY A 1 91 ? 6.072 9.411 -5.558 1.00 85.19 91 GLY A N 1
ATOM 722 C CA . GLY A 1 91 ? 6.151 10.666 -6.306 1.00 85.19 91 GLY A CA 1
ATOM 723 C C . GLY A 1 91 ? 7.577 11.002 -6.737 1.00 85.19 91 GLY A C 1
ATOM 724 O O . GLY A 1 91 ? 7.803 11.273 -7.911 1.00 85.19 91 GLY A O 1
ATOM 725 N N . LEU A 1 92 ? 8.557 10.897 -5.833 1.00 88.38 92 LEU A N 1
ATOM 726 C CA . LEU A 1 92 ? 9.972 11.095 -6.166 1.00 88.38 92 LEU A CA 1
ATOM 727 C C . LEU A 1 92 ? 10.420 10.135 -7.267 1.00 88.38 92 LEU A C 1
ATOM 729 O O . LEU A 1 92 ? 11.049 10.553 -8.235 1.00 88.38 92 LEU A O 1
ATOM 733 N N . VAL A 1 93 ? 10.064 8.856 -7.159 1.00 85.94 93 VAL A N 1
ATOM 734 C CA . VAL A 1 93 ? 10.430 7.866 -8.176 1.00 85.94 93 VAL A CA 1
ATOM 735 C C . VAL A 1 93 ? 9.697 8.108 -9.502 1.00 85.94 93 VAL A C 1
ATOM 737 O O . VAL A 1 93 ? 10.312 7.998 -10.562 1.00 85.94 93 VAL A O 1
ATOM 740 N N . ALA A 1 94 ? 8.418 8.485 -9.457 1.00 87.00 94 ALA A N 1
ATOM 741 C CA . ALA A 1 94 ? 7.627 8.828 -10.637 1.00 87.00 94 ALA A CA 1
ATOM 742 C C . ALA A 1 94 ? 8.060 10.138 -11.312 1.00 87.00 94 ALA A C 1
ATOM 744 O O . ALA A 1 94 ? 7.658 10.378 -12.442 1.00 87.00 94 ALA A O 1
ATOM 745 N N . LEU A 1 95 ? 8.883 10.965 -10.665 1.00 90.31 95 LEU A N 1
ATOM 746 C CA . LEU A 1 95 ? 9.519 12.127 -11.288 1.00 90.31 95 LEU A CA 1
ATOM 747 C C . LEU A 1 95 ? 10.921 11.786 -11.802 1.00 90.31 95 LEU A C 1
ATOM 749 O O . LEU A 1 95 ? 11.246 12.067 -12.953 1.00 90.31 95 LEU A O 1
ATOM 753 N N . LEU A 1 96 ? 11.740 11.131 -10.974 1.00 89.75 96 LEU A N 1
ATOM 754 C CA . LEU A 1 96 ? 13.144 10.848 -11.281 1.00 89.75 96 LEU A CA 1
ATOM 755 C C . LEU A 1 96 ? 13.319 9.837 -12.416 1.00 89.75 96 LEU A C 1
ATOM 757 O O . LEU A 1 96 ? 14.153 10.055 -13.293 1.00 89.75 96 LEU A O 1
ATOM 761 N N . VAL A 1 97 ? 12.555 8.737 -12.415 1.00 88.00 97 VAL A N 1
ATOM 762 C CA . VAL A 1 97 ? 12.704 7.699 -13.450 1.00 88.00 97 VAL A CA 1
ATOM 763 C C . VAL A 1 97 ? 12.303 8.237 -14.818 1.00 88.00 97 VAL A C 1
ATOM 765 O O . VAL A 1 97 ? 13.122 8.130 -15.730 1.00 88.00 97 VAL A O 1
ATOM 768 N N . PRO A 1 98 ? 11.122 8.864 -14.997 1.00 90.56 98 PRO A N 1
ATOM 769 C CA . PRO A 1 98 ? 10.761 9.397 -16.302 1.00 90.56 98 PRO A CA 1
ATOM 770 C C . PRO A 1 98 ? 11.705 10.501 -16.763 1.00 90.56 98 PRO A C 1
ATOM 772 O O . PRO A 1 98 ? 12.074 10.509 -17.930 1.00 90.56 98 PRO A O 1
ATOM 775 N N . PHE A 1 99 ? 12.160 11.375 -15.857 1.00 91.38 99 PHE A N 1
ATOM 776 C CA . PHE A 1 99 ? 13.152 12.398 -16.185 1.00 91.38 99 PHE A CA 1
ATOM 777 C C . PHE A 1 99 ? 14.454 11.786 -16.717 1.00 91.38 99 PHE A C 1
ATOM 779 O O . PHE A 1 99 ? 14.956 12.204 -17.758 1.00 91.38 99 PHE A O 1
ATOM 786 N N . TRP A 1 100 ? 14.982 10.761 -16.042 1.00 89.00 100 TRP A N 1
ATOM 787 C CA . TRP A 1 100 ? 16.194 10.077 -16.487 1.00 89.00 100 TRP A CA 1
ATOM 788 C C . TRP A 1 100 ? 15.988 9.341 -17.815 1.00 89.00 100 TRP A C 1
ATOM 790 O O . TRP A 1 100 ? 16.808 9.451 -18.717 1.00 89.00 100 TRP A O 1
ATOM 800 N N . MET A 1 101 ? 14.875 8.628 -17.987 1.00 88.62 101 MET A N 1
ATOM 801 C CA . MET A 1 101 ? 14.591 7.928 -19.245 1.00 88.62 101 MET A CA 1
ATOM 802 C C . MET A 1 101 ? 14.370 8.901 -20.409 1.00 88.62 101 MET A C 1
ATOM 804 O O . MET A 1 101 ? 14.823 8.645 -21.522 1.00 88.62 101 MET A O 1
ATOM 808 N N . PHE A 1 102 ? 13.736 10.043 -20.148 1.00 89.44 102 PHE A N 1
ATOM 809 C CA . PHE A 1 102 ? 13.574 11.116 -21.121 1.00 89.44 102 PHE A CA 1
ATOM 810 C C . PHE A 1 102 ? 14.917 11.753 -21.496 1.00 89.44 102 PHE A C 1
ATOM 812 O O . PHE A 1 102 ? 15.161 12.003 -22.674 1.00 89.44 102 PHE A O 1
ATOM 819 N N . SER A 1 103 ? 15.822 11.962 -20.534 1.00 88.81 103 SER A N 1
ATOM 820 C CA . SER A 1 103 ? 17.160 12.482 -20.834 1.00 88.81 103 SER A CA 1
ATOM 821 C C . SER A 1 103 ? 17.992 11.491 -21.649 1.00 88.81 103 SER A C 1
ATOM 823 O O . SER A 1 103 ? 18.670 11.904 -22.587 1.00 88.81 103 SER A O 1
ATOM 825 N N . GLN A 1 104 ? 17.885 10.185 -21.370 1.00 87.25 104 GLN A N 1
ATOM 826 C CA . GLN A 1 104 ? 18.514 9.146 -22.194 1.00 87.25 104 GLN A CA 1
ATOM 827 C C . GLN A 1 104 ? 17.949 9.122 -23.618 1.00 87.25 104 GLN A C 1
ATOM 829 O O . GLN A 1 104 ? 18.720 9.057 -24.572 1.00 87.25 104 GLN A O 1
ATOM 834 N N . TRP A 1 105 ? 16.624 9.224 -23.772 1.00 89.56 105 TRP A N 1
ATOM 835 C CA . TRP A 1 105 ? 15.990 9.369 -25.085 1.00 89.56 105 TRP A CA 1
ATOM 836 C C . TRP A 1 105 ? 16.556 10.577 -25.844 1.00 89.56 105 TRP A C 1
ATOM 838 O O . TRP A 1 105 ? 17.006 10.424 -26.979 1.00 89.56 105 TRP A O 1
ATOM 848 N N . PHE A 1 106 ? 16.584 11.752 -25.210 1.00 90.31 106 PHE A N 1
ATOM 849 C CA . PHE A 1 106 ? 17.059 12.987 -25.831 1.00 90.31 106 PHE A CA 1
ATOM 850 C C . PHE A 1 106 ? 18.524 12.884 -26.275 1.00 90.31 106 PHE A C 1
ATOM 852 O O . PHE A 1 106 ? 18.835 13.163 -27.431 1.00 90.31 106 PHE A O 1
ATOM 859 N N . LEU A 1 107 ? 19.409 12.424 -25.382 1.00 89.25 107 LEU A N 1
ATOM 860 C CA . LEU A 1 107 ? 20.834 12.250 -25.673 1.00 89.25 107 LEU A CA 1
ATOM 861 C C . LEU A 1 107 ? 21.061 11.269 -26.824 1.00 89.25 107 LEU A C 1
ATOM 863 O O . LEU A 1 107 ? 21.876 11.541 -27.703 1.00 89.25 107 LEU A O 1
ATOM 867 N N . LEU A 1 108 ? 20.336 10.149 -26.843 1.00 87.75 108 LEU A N 1
ATOM 868 C CA . LEU A 1 108 ? 20.482 9.146 -27.892 1.00 87.75 108 LEU A CA 1
ATOM 869 C C . LEU A 1 108 ? 20.012 9.684 -29.249 1.00 87.75 108 LEU A C 1
ATOM 871 O O . LEU A 1 108 ? 20.742 9.558 -30.227 1.00 87.75 108 LEU A O 1
ATOM 875 N N . VAL A 1 109 ? 18.844 10.336 -29.307 1.00 90.31 109 VAL A N 1
ATOM 876 C CA . VAL A 1 109 ? 18.336 10.937 -30.553 1.00 90.31 109 VAL A CA 1
ATOM 877 C C . VAL A 1 109 ? 19.266 12.039 -31.051 1.00 90.31 109 VAL A C 1
ATOM 879 O O . VAL A 1 109 ? 19.587 12.060 -32.236 1.00 90.31 109 VAL A O 1
ATOM 882 N N . SER A 1 110 ? 19.723 12.929 -30.166 1.00 91.25 110 SER A N 1
ATOM 883 C CA . SER A 1 110 ? 20.667 13.994 -30.521 1.00 91.25 110 SER A CA 1
ATOM 884 C C . SER A 1 110 ? 21.966 13.405 -31.070 1.00 91.25 110 SER A C 1
ATOM 886 O O . SER A 1 110 ? 22.416 13.788 -32.150 1.00 91.25 110 SER A O 1
ATOM 888 N N . THR A 1 111 ? 22.529 12.397 -30.398 1.00 88.19 111 THR A N 1
ATOM 889 C CA . THR A 1 111 ? 23.758 11.730 -30.849 1.00 88.19 111 THR A CA 1
ATOM 890 C C . THR A 1 111 ? 23.558 11.068 -32.212 1.00 88.19 111 THR A C 1
ATOM 892 O O . THR A 1 111 ? 24.369 11.280 -33.107 1.00 88.19 111 THR A O 1
ATOM 895 N N . GLU A 1 112 ? 22.471 10.317 -32.410 1.00 87.94 112 GLU A N 1
ATOM 896 C CA . GLU A 1 112 ? 22.175 9.641 -33.680 1.00 87.94 112 GLU A CA 1
ATOM 897 C C . GLU A 1 112 ? 21.928 10.625 -34.831 1.00 87.94 112 GLU A C 1
ATOM 899 O O . GLU A 1 112 ? 22.392 10.391 -35.949 1.00 87.94 112 GLU A O 1
ATOM 904 N N . LEU A 1 113 ? 21.226 11.735 -34.578 1.00 91.31 113 LEU A N 1
ATOM 905 C CA . LEU A 1 113 ? 20.957 12.754 -35.591 1.00 91.31 113 LEU A CA 1
ATOM 906 C C . LEU A 1 113 ? 22.219 13.533 -35.970 1.00 91.31 113 LEU A C 1
ATOM 908 O O . LEU A 1 113 ? 22.477 13.707 -37.160 1.00 91.31 113 LEU A O 1
ATOM 912 N N . ASN A 1 114 ? 23.011 13.972 -34.990 1.00 90.88 114 ASN A N 1
ATOM 913 C CA . ASN A 1 114 ? 24.271 14.673 -35.241 1.00 90.88 114 ASN A CA 1
ATOM 914 C C . ASN A 1 114 ? 25.260 13.769 -35.972 1.00 90.88 114 ASN A C 1
ATOM 916 O O . ASN A 1 114 ? 25.859 14.163 -36.970 1.00 90.88 114 ASN A O 1
ATOM 920 N N . PHE A 1 115 ? 25.388 12.528 -35.511 1.00 86.31 115 PHE A N 1
ATOM 921 C CA . PHE A 1 115 ? 26.233 11.531 -36.141 1.00 86.31 115 PHE A CA 1
ATOM 922 C C . PHE A 1 115 ? 25.811 11.252 -37.589 1.00 86.31 115 PHE A C 1
ATOM 924 O O . PHE A 1 115 ? 26.643 11.300 -38.492 1.00 86.31 115 PHE A O 1
ATOM 931 N N . GLY A 1 116 ? 24.516 11.008 -37.822 1.00 87.44 116 GLY A N 1
ATOM 932 C CA . GLY A 1 116 ? 23.979 10.772 -39.161 1.00 87.44 116 GLY A CA 1
ATOM 933 C C . GLY A 1 116 ? 24.194 11.962 -40.095 1.00 87.44 116 GLY A C 1
ATOM 934 O O . GLY A 1 116 ? 24.559 11.768 -41.251 1.00 87.44 116 GLY A O 1
ATOM 935 N N . HIS A 1 117 ? 24.038 13.184 -39.582 1.00 89.50 117 HIS A N 1
ATOM 936 C CA . HIS A 1 117 ? 24.285 14.406 -40.342 1.00 89.50 117 HIS A CA 1
ATOM 937 C C . HIS A 1 117 ? 25.762 14.554 -40.726 1.00 89.50 117 HIS A C 1
ATOM 939 O O . HIS A 1 117 ? 26.056 14.713 -41.906 1.00 89.50 117 HIS A O 1
ATOM 945 N N . ARG A 1 118 ? 26.695 14.417 -39.768 1.00 87.12 118 ARG A N 1
ATOM 946 C CA . ARG A 1 118 ? 28.145 14.479 -40.039 1.00 87.12 118 ARG A CA 1
ATOM 947 C C . ARG A 1 118 ? 28.588 13.413 -41.037 1.00 87.12 118 ARG A C 1
ATOM 949 O O . ARG A 1 118 ? 29.372 13.699 -41.932 1.00 87.12 118 ARG A O 1
ATOM 956 N N . MET A 1 119 ? 28.066 12.196 -40.898 1.00 83.88 119 MET A N 1
ATOM 957 C CA . MET A 1 119 ? 28.361 11.092 -41.810 1.00 83.88 119 MET A CA 1
ATOM 958 C C . MET A 1 119 ? 27.922 11.381 -43.243 1.00 83.88 119 MET A C 1
ATOM 960 O O . MET A 1 119 ? 28.691 11.164 -44.177 1.00 83.88 119 MET A O 1
ATOM 964 N N . LEU A 1 120 ? 26.696 11.879 -43.421 1.00 88.12 120 LEU A N 1
ATOM 965 C CA . LEU A 1 120 ? 26.197 12.237 -44.744 1.00 88.12 120 LEU A CA 1
ATOM 966 C C . LEU A 1 120 ? 26.931 13.462 -45.306 1.00 88.12 120 LEU A C 1
ATOM 968 O O . LEU A 1 120 ? 27.277 13.461 -46.478 1.00 88.12 120 LEU A O 1
ATOM 972 N N . ASP A 1 121 ? 27.247 14.468 -44.493 1.00 87.62 121 ASP A N 1
ATOM 973 C CA . ASP A 1 121 ? 28.020 15.633 -44.941 1.00 87.62 121 ASP A CA 1
ATOM 974 C C . ASP A 1 121 ? 29.427 15.241 -45.440 1.00 87.62 121 ASP A C 1
ATOM 976 O O . ASP A 1 121 ? 29.849 15.644 -46.527 1.00 87.62 121 ASP A O 1
ATOM 980 N N . SER A 1 122 ? 30.132 14.373 -44.707 1.00 83.00 122 SER A N 1
ATOM 981 C CA . SER A 1 122 ? 31.420 13.819 -45.149 1.00 83.00 122 SER A CA 1
ATOM 982 C C . SER A 1 122 ? 31.290 12.988 -46.429 1.00 83.00 122 SER A C 1
ATOM 984 O O . SER A 1 122 ? 32.109 13.129 -47.338 1.00 83.00 122 SER A O 1
ATOM 986 N N . ALA A 1 123 ? 30.247 12.159 -46.540 1.00 82.81 123 ALA A N 1
ATOM 987 C CA . ALA A 1 123 ? 29.995 11.365 -47.741 1.00 82.81 123 ALA A CA 1
ATOM 988 C C . ALA A 1 123 ? 29.683 12.245 -48.964 1.00 82.81 123 ALA A C 1
ATOM 990 O O . ALA A 1 123 ? 30.187 11.976 -50.051 1.00 82.81 123 ALA A O 1
ATOM 991 N N . ALA A 1 124 ? 28.920 13.329 -48.792 1.00 86.19 124 ALA A N 1
ATOM 992 C CA . ALA A 1 124 ? 28.630 14.289 -49.856 1.00 86.19 124 ALA A CA 1
ATOM 993 C C . ALA A 1 124 ? 29.912 14.963 -50.375 1.00 86.19 124 ALA A C 1
ATOM 995 O O . ALA A 1 124 ? 30.114 15.064 -51.586 1.00 86.19 124 ALA A O 1
ATOM 996 N N . LYS A 1 125 ? 30.819 15.352 -49.468 1.00 84.44 125 LYS A N 1
ATOM 997 C CA . LYS A 1 125 ? 32.139 15.902 -49.823 1.00 84.44 125 LYS A CA 1
ATOM 998 C C . LYS A 1 125 ? 33.008 14.896 -50.579 1.00 84.44 125 LYS A C 1
ATOM 1000 O O . LYS A 1 125 ? 33.715 15.288 -51.500 1.00 84.44 125 LYS A O 1
ATOM 1005 N N . GLN A 1 126 ? 32.945 13.615 -50.215 1.00 79.69 126 GLN A N 1
ATOM 1006 C CA . GLN A 1 126 ? 33.681 12.554 -50.905 1.00 79.69 126 GLN A CA 1
ATOM 1007 C C . GLN A 1 126 ? 33.107 12.261 -52.297 1.00 79.69 126 GLN A C 1
ATOM 1009 O O . GLN A 1 126 ? 33.867 12.070 -53.235 1.00 79.69 126 GLN A O 1
ATOM 1014 N N . ILE A 1 127 ? 31.783 12.275 -52.467 1.00 83.12 127 ILE A N 1
ATOM 1015 C CA . ILE A 1 127 ? 31.149 12.113 -53.787 1.00 83.12 127 ILE A CA 1
ATOM 1016 C C . ILE A 1 127 ? 31.606 13.210 -54.750 1.00 83.12 127 ILE A C 1
ATOM 1018 O O . ILE A 1 127 ? 31.845 12.930 -55.921 1.00 83.12 127 ILE A O 1
ATOM 1022 N N . ALA A 1 128 ? 31.773 14.440 -54.258 1.00 81.94 128 ALA A N 1
ATOM 1023 C CA . ALA A 1 128 ? 32.209 15.569 -55.075 1.00 81.94 128 ALA A CA 1
ATOM 1024 C C . ALA A 1 128 ? 33.634 15.418 -55.647 1.00 81.94 128 ALA A C 1
ATOM 1026 O O . ALA A 1 128 ? 33.975 16.123 -56.594 1.00 81.94 128 ALA A O 1
ATOM 1027 N N . THR A 1 129 ? 34.467 14.525 -55.097 1.00 83.31 129 THR A N 1
ATOM 1028 C CA . THR A 1 129 ? 35.836 14.277 -55.583 1.00 83.31 129 THR A CA 1
ATOM 1029 C C . THR A 1 129 ? 35.955 13.044 -56.481 1.00 83.31 129 THR A C 1
ATOM 1031 O O . THR A 1 129 ? 37.027 12.799 -57.036 1.00 83.31 129 THR A O 1
ATOM 1034 N N . GLU A 1 130 ? 34.878 12.274 -56.653 1.00 81.56 130 GLU A N 1
ATOM 1035 C CA . GLU A 1 130 ? 34.861 11.067 -57.480 1.00 81.56 130 GLU A CA 1
ATOM 1036 C C . GLU A 1 130 ? 34.588 11.383 -58.963 1.00 81.56 130 GLU A C 1
ATOM 1038 O O . GLU A 1 130 ? 33.783 12.265 -59.274 1.00 81.56 130 GLU A O 1
ATOM 1043 N N . PRO A 1 131 ? 35.212 10.657 -59.911 1.00 82.00 131 PRO A N 1
ATOM 1044 C CA . PRO A 1 131 ? 34.934 10.825 -61.332 1.00 82.00 131 PRO A CA 1
ATOM 1045 C C . PRO A 1 131 ? 33.498 10.387 -61.664 1.00 82.00 131 PRO A C 1
ATOM 1047 O O . PRO A 1 131 ? 33.078 9.277 -61.324 1.00 82.00 131 PRO A O 1
ATOM 1050 N N . ALA A 1 132 ? 32.763 11.268 -62.348 1.00 82.50 132 ALA A N 1
ATOM 1051 C CA . ALA A 1 132 ? 31.373 11.053 -62.748 1.00 82.50 132 ALA A CA 1
ATOM 1052 C C . ALA A 1 132 ? 31.206 9.899 -63.757 1.00 82.50 132 ALA A C 1
ATOM 1054 O O . ALA A 1 132 ? 32.154 9.518 -64.446 1.00 82.50 132 ALA A O 1
ATOM 1055 N N . ASP A 1 133 ? 29.980 9.371 -63.857 1.00 82.69 133 ASP A N 1
ATOM 1056 C CA . ASP A 1 133 ? 29.566 8.329 -64.812 1.00 82.69 133 ASP A CA 1
ATOM 1057 C C . ASP A 1 133 ? 30.349 7.007 -64.715 1.00 82.69 133 ASP A C 1
ATOM 1059 O O . ASP A 1 133 ? 30.508 6.277 -65.702 1.00 82.69 133 ASP A O 1
ATOM 1063 N N . THR A 1 134 ? 30.837 6.679 -63.518 1.00 85.25 134 THR A N 1
ATOM 1064 C CA . THR A 1 134 ? 31.471 5.392 -63.219 1.00 85.25 134 THR A CA 1
ATOM 1065 C C . THR A 1 134 ? 30.529 4.510 -62.398 1.00 85.25 134 THR A C 1
ATOM 1067 O O . THR A 1 134 ? 29.725 5.001 -61.610 1.00 85.25 134 THR A O 1
ATOM 1070 N N . LEU A 1 135 ? 30.652 3.180 -62.504 1.00 82.94 135 LEU A N 1
ATOM 1071 C CA . LEU A 1 135 ? 29.873 2.255 -61.660 1.00 82.94 135 LEU A CA 1
ATOM 1072 C C . LEU A 1 135 ? 30.075 2.554 -60.163 1.00 82.94 135 LEU A C 1
ATOM 1074 O O . LEU A 1 135 ? 29.150 2.457 -59.360 1.00 82.94 135 LEU A O 1
ATOM 1078 N N . ARG A 1 136 ? 31.292 2.965 -59.784 1.00 82.44 136 ARG A N 1
ATOM 1079 C CA . ARG A 1 136 ? 31.613 3.355 -58.412 1.00 82.44 136 ARG A CA 1
ATOM 1080 C C . ARG A 1 136 ? 30.908 4.653 -58.008 1.00 82.44 136 ARG A C 1
ATOM 1082 O O . ARG A 1 136 ? 30.318 4.666 -56.932 1.00 82.44 136 ARG A O 1
ATOM 1089 N N . SER A 1 137 ? 30.922 5.703 -58.836 1.00 84.19 137 SER A N 1
ATOM 1090 C CA . SER A 1 137 ? 30.195 6.947 -58.532 1.00 84.19 137 SER A CA 1
ATOM 1091 C C . SER A 1 137 ? 28.687 6.707 -58.425 1.00 84.19 137 SER A C 1
ATOM 1093 O O . SER A 1 137 ? 28.072 7.178 -57.469 1.00 84.19 137 SER A O 1
ATOM 1095 N N . ALA A 1 138 ? 28.121 5.888 -59.318 1.00 85.56 138 ALA A N 1
ATOM 1096 C CA . ALA A 1 138 ? 26.711 5.500 -59.308 1.00 85.56 138 ALA A CA 1
ATOM 1097 C C . ALA A 1 138 ? 26.310 4.792 -57.998 1.00 85.56 138 ALA A C 1
ATOM 1099 O O . ALA A 1 138 ? 25.376 5.214 -57.312 1.00 85.56 138 ALA A O 1
ATOM 1100 N N . LEU A 1 139 ? 27.066 3.766 -57.584 1.00 83.31 139 LEU A N 1
ATOM 1101 C CA . LEU A 1 139 ? 26.798 3.016 -56.349 1.00 83.31 139 LEU A CA 1
ATOM 1102 C C . LEU A 1 139 ? 26.991 3.869 -55.082 1.00 83.31 139 LEU A C 1
ATOM 1104 O O . LEU A 1 139 ? 26.237 3.726 -54.114 1.00 83.31 139 LEU A O 1
ATOM 1108 N N . ILE A 1 140 ? 27.974 4.777 -55.065 1.00 82.81 140 ILE A N 1
ATOM 1109 C CA . ILE A 1 140 ? 28.176 5.696 -53.933 1.00 82.81 140 ILE A CA 1
ATOM 1110 C C . ILE A 1 140 ? 27.005 6.689 -53.841 1.00 82.81 140 ILE A C 1
ATOM 1112 O O . ILE A 1 140 ? 26.460 6.874 -52.753 1.00 82.81 140 ILE A O 1
ATOM 1116 N N . LYS A 1 141 ? 26.551 7.278 -54.957 1.00 87.38 141 LYS A N 1
ATOM 1117 C CA . LYS A 1 141 ? 25.376 8.170 -54.971 1.00 87.38 141 LYS A CA 1
ATOM 1118 C C . LYS A 1 141 ? 24.096 7.453 -54.541 1.00 87.38 141 LYS A C 1
ATOM 1120 O O . LYS A 1 141 ? 23.351 7.985 -53.722 1.00 87.38 141 LYS A O 1
ATOM 1125 N N . GLN A 1 142 ? 23.865 6.227 -55.011 1.00 86.94 142 GLN A N 1
ATOM 1126 C CA . GLN A 1 142 ? 22.703 5.432 -54.604 1.00 86.94 142 GLN A CA 1
ATOM 1127 C C . GLN A 1 142 ? 22.714 5.137 -53.097 1.00 86.94 142 GLN A C 1
ATOM 1129 O O . GLN A 1 142 ? 21.725 5.368 -52.402 1.00 86.94 142 GLN A O 1
ATOM 1134 N N . THR A 1 143 ? 23.848 4.671 -52.563 1.00 83.88 143 THR A N 1
ATOM 1135 C CA . THR A 1 143 ? 23.984 4.383 -51.124 1.00 83.88 143 THR A CA 1
ATOM 1136 C C . THR A 1 143 ? 23.878 5.640 -50.259 1.00 83.88 143 THR A C 1
ATOM 1138 O O . THR A 1 143 ? 23.327 5.576 -49.153 1.00 83.88 143 THR A O 1
ATOM 1141 N N . PHE A 1 144 ? 24.351 6.782 -50.766 1.00 88.06 144 PHE A N 1
ATOM 1142 C CA . PHE A 1 144 ? 24.163 8.093 -50.157 1.00 88.06 144 PHE A CA 1
ATOM 1143 C C . PHE A 1 144 ? 22.687 8.498 -50.124 1.00 88.06 144 PHE A C 1
ATOM 1145 O O . PHE A 1 144 ? 22.184 8.794 -49.040 1.00 88.06 144 PHE A O 1
ATOM 1152 N N . ASN A 1 145 ? 21.971 8.430 -51.250 1.00 89.88 145 ASN A N 1
ATOM 1153 C CA . ASN A 1 145 ? 20.543 8.763 -51.334 1.00 89.88 145 ASN A CA 1
ATOM 1154 C C . ASN A 1 145 ? 19.696 7.870 -50.420 1.00 89.88 145 ASN A C 1
ATOM 1156 O O . ASN A 1 145 ? 18.874 8.368 -49.653 1.00 89.88 145 ASN A O 1
ATOM 1160 N N . ASP A 1 146 ? 19.976 6.565 -50.381 1.00 86.06 146 ASP A N 1
ATOM 1161 C CA . ASP A 1 146 ? 19.363 5.640 -49.422 1.00 86.06 146 ASP A CA 1
ATOM 1162 C C . ASP A 1 146 ? 19.620 6.057 -47.962 1.00 86.06 146 ASP A C 1
ATOM 1164 O O . ASP A 1 146 ? 18.769 5.898 -47.077 1.00 86.06 146 ASP A O 1
ATOM 1168 N N . GLY A 1 147 ? 20.826 6.558 -47.681 1.00 86.62 147 GLY A N 1
ATOM 1169 C CA . GLY A 1 147 ? 21.216 7.120 -46.391 1.00 86.62 147 GLY A CA 1
ATOM 1170 C C . GLY A 1 147 ? 20.433 8.385 -46.045 1.00 86.62 147 GLY A C 1
ATOM 1171 O O . GLY A 1 147 ? 19.863 8.457 -44.954 1.00 86.62 147 GLY A O 1
ATOM 1172 N N . VAL A 1 148 ? 20.352 9.336 -46.980 1.00 91.19 148 VAL A N 1
ATOM 1173 C CA . VAL A 1 148 ? 19.590 10.587 -46.868 1.00 91.19 148 VAL A CA 1
ATOM 1174 C C . VAL A 1 148 ? 18.111 10.304 -46.633 1.00 91.19 148 VAL A C 1
ATOM 1176 O O . VAL A 1 148 ? 17.523 10.862 -45.705 1.00 91.19 148 VAL A O 1
ATOM 1179 N N . HIS A 1 149 ? 17.516 9.385 -47.392 1.00 91.06 149 HIS A N 1
ATOM 1180 C CA . HIS A 1 149 ? 16.122 8.990 -47.232 1.00 91.06 149 HIS A CA 1
ATOM 1181 C C . HIS A 1 149 ? 15.859 8.417 -45.828 1.00 91.06 149 HIS A C 1
ATOM 1183 O O . HIS A 1 149 ? 14.964 8.889 -45.121 1.00 91.06 149 HIS A O 1
ATOM 1189 N N . ARG A 1 150 ? 16.686 7.470 -45.352 1.00 87.75 150 ARG A N 1
ATOM 1190 C CA . ARG A 1 150 ? 16.569 6.913 -43.987 1.00 87.75 150 ARG A CA 1
ATOM 1191 C C . ARG A 1 150 ? 16.765 7.971 -42.901 1.00 87.75 150 ARG A C 1
ATOM 1193 O O . ARG A 1 150 ? 16.013 7.987 -41.925 1.00 87.75 150 ARG A O 1
ATOM 1200 N N . TYR A 1 151 ? 17.756 8.846 -43.063 1.00 90.62 151 TYR A N 1
ATOM 1201 C CA . TYR A 1 151 ? 18.025 9.939 -42.132 1.00 90.62 151 TYR A CA 1
ATOM 1202 C C . TYR A 1 151 ? 16.838 10.899 -42.053 1.00 90.62 151 TYR A C 1
ATOM 1204 O O . TYR A 1 151 ? 16.339 11.172 -40.964 1.00 90.62 151 TYR A O 1
ATOM 1212 N N . ASN A 1 152 ? 16.322 11.347 -43.197 1.00 92.7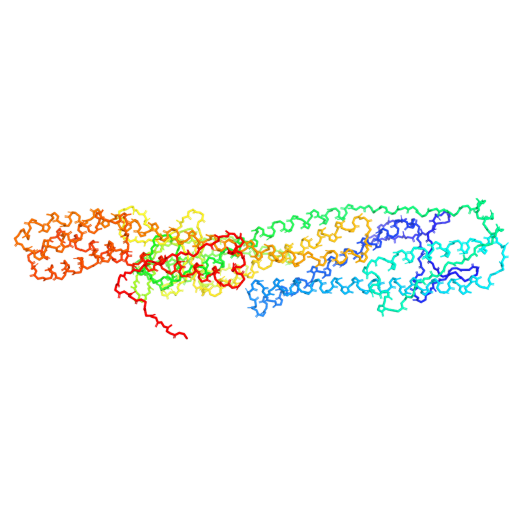5 152 ASN A N 1
ATOM 1213 C CA . ASN A 1 152 ? 15.187 12.260 -43.271 1.00 92.75 152 ASN A CA 1
ATOM 1214 C C . ASN A 1 152 ? 13.902 11.630 -42.718 1.00 92.75 152 ASN A C 1
ATOM 1216 O O . ASN A 1 152 ? 13.149 12.314 -42.023 1.00 92.75 152 ASN A O 1
ATOM 1220 N N . GLN A 1 153 ? 13.666 10.334 -42.949 1.00 91.00 153 GLN A N 1
ATOM 1221 C CA . GLN A 1 153 ? 12.568 9.601 -42.312 1.00 91.00 153 GLN A CA 1
ATOM 1222 C C . GLN A 1 153 ? 12.726 9.545 -40.787 1.00 91.00 153 GLN A C 1
ATOM 1224 O O . GLN A 1 153 ? 11.767 9.794 -40.054 1.00 91.00 153 GLN A O 1
ATOM 1229 N N . TYR A 1 154 ? 13.930 9.246 -40.288 1.00 88.56 154 TYR A N 1
ATOM 1230 C CA . TYR A 1 154 ? 14.211 9.202 -38.853 1.00 88.56 154 TYR A CA 1
ATOM 1231 C C . TYR A 1 154 ? 14.074 10.582 -38.195 1.00 88.56 154 TYR A C 1
ATOM 1233 O O . TYR A 1 154 ? 13.382 10.710 -37.185 1.00 88.56 154 TYR A O 1
ATOM 1241 N N . ARG A 1 155 ? 14.657 11.620 -38.801 1.00 92.19 155 ARG A N 1
ATOM 1242 C CA . ARG A 1 155 ? 14.542 13.035 -38.416 1.00 92.19 155 ARG A CA 1
ATOM 1243 C C . ARG A 1 155 ? 13.093 13.527 -38.462 1.00 92.19 155 ARG A C 1
ATOM 1245 O O . ARG A 1 155 ? 12.679 14.308 -37.613 1.00 92.19 155 ARG A O 1
ATOM 1252 N N . GLY A 1 156 ? 12.318 13.073 -39.446 1.00 89.56 156 GLY A N 1
ATOM 1253 C CA . GLY A 1 156 ? 10.934 13.486 -39.688 1.00 89.56 156 GLY A CA 1
ATOM 1254 C C . GLY A 1 156 ? 9.918 12.968 -38.666 1.00 89.56 156 GLY A C 1
ATOM 1255 O O . GLY A 1 156 ? 8.820 13.526 -38.562 1.00 89.56 156 GLY A O 1
ATOM 1256 N N . LYS A 1 157 ? 10.269 11.950 -37.865 1.00 89.81 157 LYS A N 1
ATOM 1257 C CA . LYS A 1 157 ? 9.427 11.486 -36.750 1.00 89.81 157 LYS A CA 1
ATOM 1258 C C . LYS A 1 157 ? 9.119 12.656 -35.817 1.00 89.81 157 LYS A C 1
ATOM 1260 O O . LYS A 1 157 ? 10.002 13.445 -35.502 1.00 89.81 157 LYS A O 1
ATOM 1265 N N . TRP A 1 158 ? 7.868 12.781 -35.371 1.00 85.38 158 TRP A N 1
ATOM 1266 C CA . TRP A 1 158 ? 7.391 13.995 -34.691 1.00 85.38 158 TRP A CA 1
ATOM 1267 C C . TRP A 1 158 ? 8.251 14.419 -33.487 1.00 85.38 158 TRP A C 1
ATOM 1269 O O . TRP A 1 158 ? 8.562 15.597 -33.369 1.00 85.38 158 TRP A O 1
ATOM 1279 N N . MET A 1 159 ? 8.705 13.474 -32.659 1.00 83.69 159 MET A N 1
ATOM 1280 C CA . MET A 1 159 ? 9.601 13.766 -31.530 1.00 83.69 159 MET A CA 1
ATOM 1281 C C . MET A 1 159 ? 11.020 14.115 -31.973 1.00 83.69 159 MET A C 1
ATOM 1283 O O . MET A 1 159 ? 11.647 15.004 -31.406 1.00 83.69 159 MET A O 1
ATOM 1287 N N . ASN A 1 160 ? 11.525 13.445 -33.008 1.00 91.19 160 ASN A N 1
ATOM 1288 C CA . ASN A 1 160 ? 12.872 13.682 -33.518 1.00 91.19 160 ASN A CA 1
ATOM 1289 C C . ASN A 1 160 ? 12.970 15.035 -34.227 1.00 91.19 160 ASN A C 1
ATOM 1291 O O . ASN A 1 160 ? 14.031 15.646 -34.198 1.00 91.19 160 ASN A O 1
ATOM 1295 N N . ARG A 1 161 ? 11.863 15.551 -34.783 1.00 90.75 161 ARG A N 1
ATOM 1296 C CA . ARG A 1 161 ? 11.793 16.921 -35.312 1.00 90.75 161 ARG A CA 1
ATOM 1297 C C . ARG A 1 161 ? 12.105 17.965 -34.247 1.00 90.75 161 ARG A C 1
ATOM 1299 O O . ARG A 1 161 ? 12.739 18.960 -34.572 1.00 90.75 161 ARG A O 1
ATOM 1306 N N . VAL A 1 162 ? 11.692 17.733 -32.999 1.00 90.00 162 VAL A N 1
ATOM 1307 C CA . VAL A 1 162 ? 11.986 18.641 -31.880 1.00 90.00 162 VAL A CA 1
ATOM 1308 C C . VAL A 1 162 ? 13.486 18.674 -31.608 1.00 90.00 162 VAL A C 1
ATOM 1310 O O . VAL A 1 162 ? 14.067 19.751 -31.544 1.00 90.00 162 VAL A O 1
ATOM 1313 N N . VAL A 1 163 ? 14.125 17.505 -31.516 1.00 91.50 163 VAL A N 1
ATOM 1314 C CA . VAL A 1 163 ? 15.578 17.409 -31.295 1.00 91.50 163 VAL A CA 1
ATOM 1315 C C . VAL A 1 163 ? 16.355 17.977 -32.482 1.00 91.50 163 VAL A C 1
ATOM 1317 O O . VAL A 1 163 ? 17.272 18.761 -32.294 1.00 91.50 163 VAL A O 1
ATOM 1320 N N . ALA A 1 164 ? 15.943 17.665 -33.712 1.00 91.62 164 ALA A N 1
ATOM 1321 C CA . ALA A 1 164 ? 16.564 18.201 -34.921 1.00 91.62 164 ALA A CA 1
ATOM 1322 C C . ALA A 1 164 ? 16.450 19.728 -35.019 1.00 91.62 164 ALA A C 1
ATOM 1324 O O . ALA A 1 164 ? 17.354 20.374 -35.536 1.00 91.62 164 ALA A O 1
ATOM 1325 N N . TRP A 1 165 ? 15.342 20.305 -34.548 1.00 92.44 165 TRP A N 1
ATOM 1326 C CA . TRP A 1 165 ? 15.178 21.753 -34.467 1.00 92.44 165 TRP A CA 1
ATOM 1327 C C . TRP A 1 165 ? 16.094 22.366 -33.401 1.00 92.44 165 TRP A C 1
ATOM 1329 O O . TRP A 1 165 ? 16.766 23.349 -33.693 1.00 92.44 165 TRP A O 1
ATOM 1339 N N . LEU A 1 166 ? 16.175 21.757 -32.212 1.00 92.88 166 LEU A N 1
ATOM 1340 C CA . LEU A 1 166 ? 17.068 22.198 -31.131 1.00 92.88 166 LEU A CA 1
ATOM 1341 C C . LEU A 1 166 ? 18.544 22.165 -31.552 1.00 92.88 166 LEU A C 1
ATOM 1343 O O . LEU A 1 166 ? 19.266 23.132 -31.327 1.00 92.88 166 LEU A O 1
ATOM 1347 N N . ASP A 1 167 ? 18.960 21.093 -32.222 1.00 91.75 167 ASP A N 1
ATOM 1348 C CA . ASP A 1 167 ? 20.338 20.901 -32.687 1.00 91.75 167 ASP A CA 1
ATOM 1349 C C . ASP A 1 167 ? 20.613 21.588 -34.040 1.00 91.75 167 ASP A C 1
ATOM 1351 O O . ASP A 1 167 ? 21.693 21.439 -34.604 1.00 91.75 167 ASP A O 1
ATOM 1355 N N . SER A 1 168 ? 19.654 22.355 -34.578 1.00 92.81 168 SER A N 1
ATOM 1356 C CA . SER A 1 168 ? 19.782 23.081 -35.854 1.00 92.81 168 SER A CA 1
ATOM 1357 C C . SER A 1 168 ? 20.175 22.196 -37.048 1.00 92.81 168 SER A C 1
ATOM 1359 O O . SER A 1 168 ? 20.922 22.614 -37.929 1.00 92.81 168 SER A O 1
ATOM 1361 N N . LEU A 1 169 ? 19.649 20.971 -37.105 1.00 92.31 169 LEU A N 1
ATOM 1362 C CA . LEU A 1 169 ? 19.956 19.987 -38.144 1.00 92.31 169 LEU A CA 1
ATOM 1363 C C . LEU A 1 169 ? 18.948 20.090 -39.300 1.00 92.31 169 LEU A C 1
ATOM 1365 O O . LEU A 1 169 ? 17.784 19.697 -39.119 1.00 92.31 169 LEU A O 1
ATOM 1369 N N . PRO A 1 170 ? 19.327 20.596 -40.491 1.00 89.94 170 PRO A N 1
ATOM 1370 C CA . PRO A 1 170 ? 18.421 20.712 -41.632 1.00 89.94 170 PRO A CA 1
ATOM 1371 C C . PRO A 1 170 ? 18.093 19.346 -42.259 1.00 89.94 170 PRO A C 1
ATOM 1373 O O . PRO A 1 170 ? 18.652 18.306 -41.905 1.00 89.94 170 PRO A O 1
ATOM 1376 N N . LYS A 1 171 ? 17.125 19.339 -43.183 1.00 91.81 171 LYS A N 1
ATOM 1377 C CA . LYS A 1 171 ? 16.867 18.173 -44.038 1.00 91.81 171 LYS A CA 1
ATOM 1378 C C . LYS A 1 171 ? 18.050 18.021 -45.001 1.00 91.81 171 LYS A C 1
ATOM 1380 O O . LYS A 1 171 ? 18.497 19.020 -45.549 1.00 91.81 171 LYS A O 1
ATOM 1385 N N . MET A 1 172 ? 18.530 16.797 -45.203 1.00 91.81 172 MET A N 1
ATOM 1386 C CA . MET A 1 172 ? 19.583 16.525 -46.187 1.00 91.81 172 MET A CA 1
ATOM 1387 C C . MET A 1 172 ? 18.972 16.367 -47.580 1.00 91.81 172 MET A C 1
ATOM 1389 O O . MET A 1 172 ? 17.884 15.796 -47.709 1.00 91.81 172 MET A O 1
ATOM 1393 N N . GLU A 1 173 ? 19.669 16.859 -48.598 1.00 91.44 173 GLU A N 1
ATOM 1394 C CA . GLU A 1 173 ? 19.267 16.741 -50.001 1.00 91.44 173 GLU A CA 1
ATOM 1395 C C . GLU A 1 173 ? 19.902 15.509 -50.651 1.00 91.44 173 GLU A C 1
ATOM 1397 O O . GLU A 1 173 ? 21.013 15.101 -50.304 1.00 91.44 173 GLU A O 1
ATOM 1402 N N . GLU A 1 174 ? 19.157 14.888 -51.560 1.00 89.75 174 GLU A N 1
ATOM 1403 C CA . GLU A 1 174 ? 19.619 13.751 -52.355 1.00 89.75 174 GLU A CA 1
ATOM 1404 C C . GLU A 1 174 ? 20.458 14.251 -53.539 1.00 89.75 174 GLU A C 1
ATOM 1406 O O . GLU A 1 174 ? 20.244 15.349 -54.052 1.00 89.75 174 GLU A O 1
ATOM 1411 N N . GLN A 1 175 ? 21.422 13.444 -53.974 1.00 86.44 175 GLN A N 1
ATOM 1412 C CA . GLN A 1 175 ? 22.237 13.712 -55.156 1.00 86.44 175 GLN A CA 1
ATOM 1413 C C . GLN A 1 175 ? 21.555 13.135 -56.396 1.00 86.44 175 GLN A C 1
ATOM 1415 O O . GLN A 1 175 ? 21.151 11.972 -56.402 1.00 86.44 175 GLN A O 1
ATOM 1420 N N . LEU A 1 176 ? 21.453 13.928 -57.461 1.00 85.25 176 LEU A N 1
ATOM 1421 C CA . LEU A 1 176 ? 20.879 13.467 -58.724 1.00 85.25 176 LEU A CA 1
ATOM 1422 C C . LEU A 1 176 ? 21.820 12.461 -59.408 1.00 85.25 176 LEU A C 1
ATOM 1424 O O . LEU A 1 176 ? 23.035 12.677 -59.498 1.00 85.25 176 LEU A O 1
ATOM 1428 N N . LEU A 1 177 ? 21.242 11.359 -59.880 1.00 85.00 177 LEU A N 1
ATOM 1429 C CA . LEU A 1 177 ? 21.912 10.363 -60.713 1.00 85.00 177 LEU A CA 1
ATOM 1430 C C . LEU A 1 177 ? 21.814 10.794 -62.183 1.00 85.00 177 LEU A C 1
ATOM 1432 O O . LEU A 1 177 ? 20.795 11.348 -62.593 1.00 85.00 177 LEU A O 1
ATOM 1436 N N . SER A 1 178 ? 22.874 10.584 -62.968 1.00 85.88 178 SER A N 1
ATOM 1437 C CA . SER A 1 178 ? 22.791 10.744 -64.427 1.00 85.88 178 SER A CA 1
ATOM 1438 C C . SER A 1 178 ? 22.065 9.545 -65.053 1.00 85.88 178 SER A C 1
ATOM 1440 O O . SER A 1 178 ? 22.083 8.453 -64.485 1.00 85.88 178 SER A O 1
ATOM 1442 N N . GLU A 1 179 ? 21.480 9.708 -66.246 1.00 83.69 179 GLU A N 1
ATOM 1443 C CA . GLU A 1 179 ? 20.819 8.600 -66.970 1.00 83.69 179 GLU A CA 1
ATOM 1444 C C . GLU A 1 179 ? 21.747 7.379 -67.129 1.00 83.69 179 GLU A C 1
ATOM 1446 O O . GLU A 1 179 ? 21.328 6.233 -66.983 1.00 83.69 179 GLU A O 1
ATOM 1451 N N . LYS A 1 180 ? 23.046 7.627 -67.337 1.00 84.50 180 LYS A N 1
ATOM 1452 C CA . LYS A 1 180 ? 24.075 6.589 -67.455 1.00 84.50 180 LYS A CA 1
ATOM 1453 C C . LYS A 1 180 ? 24.378 5.891 -66.124 1.00 84.50 180 LYS A C 1
ATOM 1455 O O . LYS A 1 180 ? 24.661 4.697 -66.104 1.00 84.50 180 LYS A O 1
ATOM 1460 N N . GLU A 1 181 ? 24.341 6.611 -65.004 1.00 83.94 181 GLU A N 1
ATOM 1461 C CA . GLU A 1 181 ? 24.503 6.022 -63.669 1.00 83.94 181 GLU A CA 1
ATOM 1462 C C . GLU A 1 181 ? 23.283 5.178 -63.266 1.00 83.94 181 GLU A C 1
ATOM 1464 O O . GLU A 1 181 ? 23.455 4.136 -62.632 1.00 83.94 181 GLU A O 1
ATOM 1469 N N . GLU A 1 182 ? 22.071 5.579 -63.661 1.00 83.62 182 GLU A N 1
ATOM 1470 C CA . GLU A 1 182 ? 20.847 4.799 -63.432 1.00 83.62 182 GLU A CA 1
ATOM 1471 C C . GLU A 1 182 ? 20.865 3.458 -64.177 1.00 83.62 182 GLU A C 1
ATOM 1473 O O . GLU A 1 182 ? 20.531 2.427 -63.586 1.00 83.62 182 GLU A O 1
ATOM 1478 N N . GLU A 1 183 ? 21.314 3.446 -65.435 1.00 82.94 183 GLU A N 1
ATOM 1479 C CA . GLU A 1 183 ? 21.470 2.223 -66.233 1.00 82.94 183 GLU A CA 1
ATOM 1480 C C . GLU A 1 183 ? 22.500 1.266 -65.599 1.00 82.94 183 GLU A C 1
ATOM 1482 O O . GLU A 1 183 ? 22.225 0.082 -65.400 1.00 82.94 183 GLU A O 1
ATOM 1487 N N . LEU A 1 184 ? 23.650 1.793 -65.156 1.00 83.06 184 LEU A N 1
ATOM 1488 C CA . LEU A 1 184 ? 24.701 1.012 -64.485 1.00 83.06 184 LEU A CA 1
ATOM 1489 C C . LEU A 1 184 ? 24.236 0.352 -63.173 1.00 83.06 184 LEU A C 1
ATOM 1491 O O . LEU A 1 184 ? 24.727 -0.724 -62.814 1.00 83.06 184 LEU A O 1
ATOM 1495 N N . ILE A 1 185 ? 23.312 0.990 -62.449 1.00 81.06 185 ILE A N 1
ATOM 1496 C CA . ILE A 1 185 ? 22.746 0.478 -61.193 1.00 81.06 185 ILE A CA 1
ATOM 1497 C C . ILE A 1 185 ? 21.776 -0.681 -61.440 1.00 81.06 185 ILE A C 1
ATOM 1499 O O . ILE A 1 185 ? 21.745 -1.619 -60.639 1.00 81.06 185 ILE A O 1
ATOM 1503 N N . GLN A 1 186 ? 20.992 -0.642 -62.523 1.00 79.94 186 GLN A N 1
ATOM 1504 C CA . GLN A 1 186 ? 20.028 -1.705 -62.836 1.00 79.94 186 GLN A CA 1
ATOM 1505 C C . GLN A 1 186 ? 20.717 -3.057 -63.065 1.00 79.94 186 GLN A C 1
ATOM 1507 O O . GLN A 1 186 ? 20.216 -4.083 -62.601 1.00 79.94 186 GLN A O 1
ATOM 1512 N N . ASP A 1 187 ? 21.907 -3.044 -63.666 1.00 74.56 187 ASP A N 1
ATOM 1513 C CA . ASP A 1 187 ? 22.727 -4.242 -63.886 1.00 74.56 187 ASP A CA 1
ATOM 1514 C C . ASP A 1 187 ? 23.417 -4.763 -62.609 1.00 74.56 187 ASP A C 1
ATOM 1516 O O . ASP A 1 187 ? 23.856 -5.915 -62.557 1.00 74.56 187 ASP A O 1
ATOM 1520 N N . HIS A 1 188 ? 23.503 -3.944 -61.554 1.00 72.31 188 HIS A N 1
ATOM 1521 C CA . HIS A 1 188 ? 24.213 -4.265 -60.310 1.00 72.31 188 HIS A CA 1
ATOM 1522 C C . HIS A 1 188 ? 23.376 -3.926 -59.062 1.00 72.31 188 HIS A C 1
ATOM 1524 O O . HIS A 1 188 ? 23.759 -3.055 -58.273 1.00 72.31 188 HIS A O 1
ATOM 1530 N N . PRO A 1 189 ? 22.249 -4.626 -58.818 1.00 67.44 189 PRO A N 1
ATOM 1531 C CA . PRO A 1 189 ? 21.367 -4.313 -57.702 1.00 67.44 189 PRO A CA 1
ATOM 1532 C C . PRO A 1 189 ? 22.068 -4.494 -56.349 1.00 67.44 189 PRO A C 1
ATOM 1534 O O . PRO A 1 189 ? 22.608 -5.558 -56.020 1.00 67.44 189 PRO A O 1
ATOM 1537 N N . VAL A 1 190 ? 22.011 -3.451 -55.521 1.00 63.69 190 VAL A N 1
ATOM 1538 C CA . VAL A 1 190 ? 22.516 -3.480 -54.146 1.00 63.69 190 VAL A CA 1
ATOM 1539 C C . VAL A 1 190 ? 21.695 -4.472 -53.320 1.00 63.69 190 VAL A C 1
ATOM 1541 O O . VAL A 1 190 ? 20.464 -4.461 -53.326 1.00 63.69 190 VAL A O 1
ATOM 1544 N N . ARG A 1 191 ? 22.373 -5.341 -52.560 1.00 62.47 191 ARG A N 1
ATOM 1545 C CA . ARG A 1 191 ? 21.696 -6.288 -51.664 1.00 62.47 191 ARG A CA 1
ATOM 1546 C C . ARG A 1 191 ? 20.932 -5.531 -50.576 1.00 62.47 191 ARG A C 1
ATOM 1548 O O . ARG A 1 191 ? 21.533 -4.820 -49.770 1.00 62.47 191 ARG A O 1
ATOM 1555 N N . LEU A 1 192 ? 19.615 -5.738 -50.514 1.00 57.34 192 LEU A N 1
ATOM 1556 C CA . LEU A 1 192 ? 18.772 -5.231 -49.432 1.00 57.34 192 LEU A CA 1
ATOM 1557 C C . LEU A 1 192 ? 19.259 -5.785 -48.089 1.00 57.34 192 LEU A C 1
ATOM 1559 O O . LEU A 1 192 ? 19.510 -6.984 -47.946 1.00 57.34 192 LEU A O 1
ATOM 1563 N N . ARG A 1 193 ? 19.374 -4.910 -47.086 1.00 58.12 193 ARG A N 1
ATOM 1564 C CA . ARG A 1 193 ? 19.731 -5.334 -45.729 1.00 58.12 193 ARG A CA 1
ATOM 1565 C C . ARG A 1 193 ? 18.594 -6.188 -45.159 1.00 58.12 193 ARG A C 1
ATOM 1567 O O . ARG A 1 193 ? 17.476 -5.682 -45.051 1.00 58.12 193 ARG A O 1
ATOM 1574 N N . PRO A 1 194 ? 18.843 -7.447 -44.764 1.00 55.88 194 PRO A N 1
ATOM 1575 C CA . PRO A 1 194 ? 17.807 -8.272 -44.160 1.00 55.88 194 PRO A CA 1
ATOM 1576 C C . PRO A 1 194 ? 17.346 -7.657 -42.833 1.00 55.88 194 PRO A C 1
ATOM 1578 O O . PRO A 1 194 ? 18.167 -7.234 -42.014 1.00 55.88 194 PRO A O 1
ATOM 1581 N N . GLU A 1 195 ? 16.031 -7.629 -42.598 1.00 55.09 195 GLU A N 1
ATOM 1582 C CA . GLU A 1 195 ? 15.485 -7.170 -41.321 1.00 55.09 195 GLU A CA 1
ATOM 1583 C C . GLU A 1 195 ? 15.992 -8.037 -40.166 1.00 55.09 195 GLU A C 1
ATOM 1585 O O . GLU A 1 195 ? 16.118 -9.259 -40.271 1.00 55.09 195 GLU A O 1
ATOM 1590 N N . VAL A 1 196 ? 16.288 -7.392 -39.041 1.00 55.41 196 VAL A N 1
ATOM 1591 C CA . VAL A 1 196 ? 16.778 -8.047 -37.831 1.00 55.41 196 VAL A CA 1
ATOM 1592 C C . VAL A 1 196 ? 15.597 -8.518 -36.988 1.00 55.41 196 VAL A C 1
ATOM 1594 O O . VAL A 1 196 ? 14.860 -7.690 -36.468 1.00 55.41 196 VAL A O 1
ATOM 1597 N N . SER A 1 197 ? 15.437 -9.832 -36.802 1.00 53.12 197 SER A N 1
ATOM 1598 C CA . SER A 1 197 ? 14.689 -10.386 -35.662 1.00 53.12 197 SER A CA 1
ATOM 1599 C C . SER A 1 197 ? 15.680 -10.839 -34.594 1.00 53.12 197 SER A C 1
ATOM 1601 O O . SER A 1 197 ? 16.629 -11.568 -34.900 1.00 53.12 197 SER A O 1
ATOM 1603 N N . LEU A 1 198 ? 15.472 -10.391 -33.357 1.00 55.84 198 LEU A N 1
ATOM 1604 C CA . LEU A 1 198 ? 16.258 -10.834 -32.213 1.00 55.84 198 LEU A CA 1
ATOM 1605 C C . LEU A 1 198 ? 15.844 -12.250 -31.775 1.00 55.84 198 LEU A C 1
ATOM 1607 O O . LEU A 1 198 ? 14.663 -12.598 -31.769 1.00 55.84 198 LEU A O 1
ATOM 1611 N N . ASN A 1 199 ? 16.822 -13.051 -31.351 1.00 55.56 199 ASN A N 1
ATOM 1612 C CA . ASN A 1 199 ? 16.592 -14.302 -30.632 1.00 55.56 199 ASN A CA 1
ATOM 1613 C C . ASN A 1 199 ? 16.549 -14.002 -29.120 1.00 55.56 199 ASN A C 1
ATOM 1615 O O . ASN A 1 199 ? 17.567 -13.640 -28.535 1.00 55.56 199 ASN A O 1
ATOM 1619 N N . ASN A 1 200 ? 15.372 -14.105 -28.490 1.00 64.88 200 ASN A N 1
ATOM 1620 C CA . ASN A 1 200 ? 15.089 -13.444 -27.207 1.00 64.88 200 ASN A CA 1
ATOM 1621 C C . ASN A 1 200 ? 14.720 -14.370 -26.040 1.00 64.88 200 ASN A C 1
ATOM 1623 O O . ASN A 1 200 ? 13.883 -14.005 -25.214 1.00 64.88 200 ASN A O 1
ATOM 1627 N N . GLY A 1 201 ? 15.334 -15.546 -25.902 1.00 75.56 201 GLY A N 1
ATOM 1628 C CA . GLY A 1 201 ? 15.065 -16.399 -24.730 1.00 75.56 201 GLY A CA 1
ATOM 1629 C C . GLY A 1 201 ? 15.219 -15.644 -23.393 1.00 75.56 201 GLY A C 1
ATOM 1630 O O . GLY A 1 201 ? 14.366 -15.744 -22.509 1.00 75.56 201 GLY A O 1
ATOM 1631 N N . ILE A 1 202 ? 16.254 -14.801 -23.280 1.00 80.62 202 ILE A N 1
ATOM 1632 C CA . ILE A 1 202 ? 16.502 -13.952 -22.100 1.00 80.62 202 ILE A CA 1
ATOM 1633 C C . ILE A 1 202 ? 15.464 -12.828 -21.988 1.00 80.62 202 ILE A C 1
ATOM 1635 O O . ILE A 1 202 ? 14.908 -12.623 -20.912 1.00 80.62 202 ILE A O 1
ATOM 1639 N N . GLY A 1 203 ? 15.162 -12.128 -23.088 1.00 82.69 203 GLY A N 1
ATOM 1640 C CA . GLY A 1 203 ? 14.168 -11.050 -23.105 1.00 82.69 203 GLY A CA 1
ATOM 1641 C C . GLY A 1 203 ? 12.782 -11.532 -22.673 1.00 82.69 203 GLY A C 1
ATOM 1642 O O . GLY A 1 203 ? 12.182 -10.939 -21.783 1.00 82.69 203 GLY A O 1
ATOM 1643 N N . VAL A 1 204 ? 12.310 -12.658 -23.216 1.00 88.25 204 VAL A N 1
ATOM 1644 C CA . VAL A 1 204 ? 11.024 -13.267 -22.834 1.00 88.25 204 VAL A CA 1
ATOM 1645 C C . VAL A 1 204 ? 11.029 -13.666 -21.358 1.00 88.25 204 VAL A C 1
ATOM 1647 O O . VAL A 1 204 ? 10.070 -13.386 -20.640 1.00 88.25 204 VAL A O 1
ATOM 1650 N N . SER A 1 205 ? 12.130 -14.248 -20.874 1.00 90.44 205 SER A N 1
ATOM 1651 C CA . SER A 1 205 ? 12.277 -14.604 -19.457 1.00 90.44 205 SER A CA 1
ATOM 1652 C C . SER A 1 205 ? 12.199 -13.376 -18.544 1.00 90.44 205 SER A C 1
ATOM 1654 O O . SER A 1 205 ? 11.544 -13.427 -17.504 1.00 90.44 205 SER A O 1
ATOM 1656 N N . LEU A 1 206 ? 12.815 -12.256 -18.938 1.00 90.88 206 LEU A N 1
ATOM 1657 C CA . LEU A 1 206 ? 12.756 -10.992 -18.200 1.00 90.88 206 LEU A CA 1
ATOM 1658 C C . LEU A 1 206 ? 11.360 -10.364 -18.219 1.00 90.88 206 LEU A C 1
ATOM 1660 O O . LEU A 1 206 ? 10.941 -9.828 -17.195 1.00 90.88 206 LEU A O 1
ATOM 1664 N N . VAL A 1 207 ? 10.622 -10.466 -19.330 1.00 93.06 207 VAL A N 1
ATOM 1665 C CA . VAL A 1 207 ? 9.215 -10.035 -19.392 1.00 93.06 207 VAL A CA 1
ATOM 1666 C C . VAL A 1 207 ? 8.380 -10.819 -18.385 1.00 93.06 207 VAL A C 1
ATOM 1668 O O . VAL A 1 207 ? 7.698 -10.222 -17.553 1.00 93.06 207 VAL A O 1
ATOM 1671 N N . VAL A 1 208 ? 8.467 -12.152 -18.415 1.00 95.31 208 VAL A N 1
ATOM 1672 C CA . VAL A 1 208 ? 7.709 -13.023 -17.505 1.00 95.31 208 VAL A CA 1
ATOM 1673 C C . VAL A 1 208 ? 8.091 -12.747 -16.051 1.00 95.31 208 VAL A C 1
ATOM 1675 O O . VAL A 1 208 ? 7.212 -12.536 -15.216 1.00 95.31 208 VAL A O 1
ATOM 1678 N N . LEU A 1 209 ? 9.389 -12.685 -15.745 1.00 95.50 209 LEU A N 1
ATOM 1679 C CA . LEU A 1 209 ? 9.876 -12.392 -14.398 1.00 95.50 209 LEU A CA 1
ATOM 1680 C C . LEU A 1 209 ? 9.412 -11.011 -13.915 1.00 95.50 209 LEU A C 1
ATOM 1682 O O . LEU A 1 209 ? 8.955 -10.884 -12.780 1.00 95.50 209 LEU A O 1
ATOM 1686 N N . GLY A 1 210 ? 9.492 -9.994 -14.776 1.00 95.62 210 GLY A N 1
ATOM 1687 C CA . GLY A 1 210 ? 9.055 -8.635 -14.477 1.00 95.62 210 GLY A CA 1
ATOM 1688 C C . GLY A 1 210 ? 7.556 -8.551 -14.182 1.00 95.62 210 GLY A C 1
ATOM 1689 O O . GLY A 1 210 ? 7.165 -7.944 -13.185 1.00 95.62 210 GLY A O 1
ATOM 1690 N N . LEU A 1 211 ? 6.717 -9.231 -14.972 1.00 96.75 211 LEU A N 1
ATOM 1691 C CA . LEU A 1 211 ? 5.268 -9.304 -14.746 1.00 96.75 211 LEU A CA 1
ATOM 1692 C C . LEU A 1 211 ? 4.916 -10.050 -13.453 1.00 96.75 211 LEU A C 1
ATOM 1694 O O . LEU A 1 211 ? 4.070 -9.590 -12.683 1.00 96.75 211 LEU A O 1
ATOM 1698 N N . VAL A 1 212 ? 5.584 -11.174 -13.176 1.00 96.88 212 VAL A N 1
ATOM 1699 C CA . VAL A 1 212 ? 5.401 -11.919 -11.921 1.00 96.88 212 VAL A CA 1
ATOM 1700 C C . VAL A 1 212 ? 5.794 -11.051 -10.727 1.00 96.88 212 VAL A C 1
ATOM 1702 O O . VAL A 1 212 ? 5.062 -11.002 -9.734 1.00 96.88 212 VAL A O 1
ATOM 1705 N N . LEU A 1 213 ? 6.916 -10.334 -10.817 1.00 96.00 213 LEU A N 1
ATOM 1706 C CA . LEU A 1 213 ? 7.381 -9.437 -9.763 1.00 96.00 213 LEU A CA 1
ATOM 1707 C C . LEU A 1 213 ? 6.405 -8.268 -9.552 1.00 96.00 213 LEU A C 1
ATOM 1709 O O . LEU A 1 213 ? 6.028 -8.011 -8.412 1.00 96.00 213 LEU A O 1
ATOM 1713 N N . LEU A 1 214 ? 5.926 -7.634 -10.629 1.00 96.44 214 LEU A N 1
ATOM 1714 C CA . LEU A 1 214 ? 4.890 -6.593 -10.602 1.00 96.44 214 LEU A CA 1
ATOM 1715 C C . LEU A 1 214 ? 3.647 -7.079 -9.841 1.00 96.44 214 LEU A C 1
ATOM 1717 O O . LEU A 1 214 ? 3.295 -6.531 -8.798 1.00 96.44 214 LEU A O 1
ATOM 1721 N N . ILE A 1 215 ? 3.010 -8.155 -10.304 1.00 95.62 215 ILE A N 1
ATOM 1722 C CA . ILE A 1 215 ? 1.726 -8.618 -9.753 1.00 95.62 215 ILE A CA 1
ATOM 1723 C C . ILE A 1 215 ? 1.880 -9.097 -8.302 1.00 95.62 215 ILE A C 1
ATOM 1725 O O . ILE A 1 215 ? 1.096 -8.719 -7.422 1.00 95.62 215 ILE A O 1
ATOM 1729 N N . SER A 1 216 ? 2.897 -9.919 -8.026 1.00 95.69 216 SER A N 1
ATOM 1730 C CA . SER A 1 216 ? 3.099 -10.492 -6.691 1.00 95.69 216 SER A CA 1
ATOM 1731 C C . SER A 1 216 ? 3.454 -9.421 -5.659 1.00 95.69 216 SER A C 1
ATOM 1733 O O . SER A 1 216 ? 2.867 -9.388 -4.572 1.00 95.69 216 SER A O 1
ATOM 1735 N N . MET A 1 217 ? 4.367 -8.505 -5.992 1.00 95.94 217 MET A N 1
ATOM 1736 C CA . MET A 1 217 ? 4.835 -7.493 -5.051 1.00 95.94 217 MET A CA 1
ATOM 1737 C C . MET A 1 217 ? 3.804 -6.383 -4.825 1.00 95.94 217 MET A C 1
ATOM 1739 O O . MET A 1 217 ? 3.707 -5.910 -3.691 1.00 95.94 217 MET A O 1
ATOM 1743 N N . VAL A 1 218 ? 2.958 -6.037 -5.813 1.00 94.38 218 VAL A N 1
ATOM 1744 C CA . VAL A 1 218 ? 1.758 -5.209 -5.568 1.00 94.38 218 VAL A CA 1
ATOM 1745 C C . VAL A 1 218 ? 0.896 -5.870 -4.497 1.00 94.38 218 VAL A C 1
ATOM 1747 O O . VAL A 1 218 ? 0.624 -5.265 -3.460 1.00 94.38 218 VAL A O 1
ATOM 1750 N N . ARG A 1 219 ? 0.511 -7.138 -4.688 1.00 93.00 219 ARG A N 1
ATOM 1751 C CA . ARG A 1 219 ? -0.376 -7.846 -3.752 1.00 93.00 219 ARG A CA 1
ATOM 1752 C C . ARG A 1 219 ? 0.190 -7.880 -2.327 1.00 93.00 219 ARG A C 1
ATOM 1754 O O . ARG A 1 219 ? -0.520 -7.568 -1.362 1.00 93.00 219 ARG A O 1
ATOM 1761 N N . PHE A 1 220 ? 1.469 -8.224 -2.170 1.00 92.62 220 PHE A N 1
ATOM 1762 C CA . PHE A 1 220 ? 2.115 -8.234 -0.855 1.00 92.62 220 PHE A CA 1
ATOM 1763 C C . PHE A 1 220 ? 2.283 -6.823 -0.274 1.00 92.62 220 PHE A C 1
ATOM 1765 O O . PHE A 1 220 ? 2.047 -6.628 0.922 1.00 92.62 220 PHE A O 1
ATOM 1772 N N . GLY A 1 221 ? 2.632 -5.835 -1.101 1.00 91.50 221 GLY A N 1
ATOM 1773 C CA . GLY A 1 221 ? 2.771 -4.433 -0.709 1.00 91.50 221 GLY A CA 1
ATOM 1774 C C . GLY A 1 221 ? 1.468 -3.854 -0.158 1.00 91.50 221 GLY A C 1
ATOM 1775 O O . GLY A 1 221 ? 1.455 -3.319 0.953 1.00 91.50 221 GLY A O 1
ATOM 1776 N N . PHE A 1 222 ? 0.348 -4.065 -0.858 1.00 89.75 222 PHE A N 1
ATOM 1777 C CA . PHE A 1 222 ? -0.990 -3.687 -0.385 1.00 89.75 222 PHE A CA 1
ATOM 1778 C C . PHE A 1 222 ? -1.326 -4.343 0.950 1.00 89.75 222 PHE A C 1
ATOM 1780 O O . PHE A 1 222 ? -1.806 -3.683 1.869 1.00 89.75 222 PHE A O 1
ATOM 1787 N N . THR A 1 223 ? -1.016 -5.631 1.096 1.00 86.19 223 THR A N 1
ATOM 1788 C CA . THR A 1 223 ? -1.284 -6.368 2.338 1.00 86.19 223 THR A CA 1
ATOM 1789 C C . THR A 1 223 ? -0.515 -5.788 3.531 1.00 86.19 223 THR A C 1
ATOM 1791 O O . THR A 1 223 ? -1.044 -5.761 4.646 1.00 86.19 223 THR A O 1
ATOM 1794 N N . ARG A 1 224 ? 0.719 -5.303 3.319 1.00 87.31 224 ARG A N 1
ATOM 1795 C CA . ARG A 1 224 ? 1.522 -4.628 4.355 1.00 87.31 224 ARG A CA 1
ATOM 1796 C C . ARG A 1 224 ? 0.996 -3.229 4.674 1.00 87.31 224 ARG A C 1
ATOM 1798 O O . ARG A 1 224 ? 0.904 -2.883 5.851 1.00 87.31 224 ARG A O 1
ATOM 1805 N N . LEU A 1 225 ? 0.617 -2.459 3.655 1.00 87.88 225 LEU A N 1
ATOM 1806 C CA . LEU A 1 225 ? 0.098 -1.098 3.820 1.00 87.88 225 LEU A CA 1
ATOM 1807 C C . LEU A 1 225 ? -1.319 -1.056 4.396 1.00 87.88 225 LEU A C 1
ATOM 1809 O O . LEU A 1 225 ? -1.653 -0.088 5.075 1.00 87.88 225 LEU A O 1
ATOM 1813 N N . LYS A 1 226 ? -2.119 -2.117 4.218 1.00 86.06 226 LYS A N 1
ATOM 1814 C CA . LYS A 1 226 ? -3.452 -2.238 4.826 1.00 86.06 226 LYS A CA 1
ATOM 1815 C C . LYS A 1 226 ? -3.396 -2.035 6.342 1.00 86.06 226 LYS A C 1
ATOM 1817 O O . LYS A 1 226 ? -4.205 -1.294 6.874 1.00 86.06 226 LYS A O 1
ATOM 1822 N N . THR A 1 227 ? -2.415 -2.618 7.039 1.00 83.81 227 THR A N 1
ATOM 1823 C CA . THR A 1 227 ? -2.279 -2.431 8.496 1.00 83.81 227 THR A CA 1
ATOM 1824 C C . THR A 1 227 ? -1.960 -0.986 8.864 1.00 83.81 227 THR A C 1
ATOM 1826 O O . THR A 1 227 ? -2.603 -0.453 9.754 1.00 83.81 227 THR A O 1
ATOM 1829 N N . LYS A 1 228 ? -1.025 -0.331 8.162 1.00 87.25 228 LYS A N 1
ATOM 1830 C CA . LYS A 1 228 ? -0.713 1.093 8.385 1.00 87.25 228 LYS A CA 1
ATOM 1831 C C . LYS A 1 228 ? -1.971 1.962 8.239 1.00 87.25 228 LYS A C 1
ATOM 1833 O O . LYS A 1 228 ? -2.222 2.819 9.069 1.00 87.25 228 LYS A O 1
ATOM 1838 N N . ARG A 1 229 ? -2.782 1.692 7.217 1.00 86.19 229 ARG A N 1
ATOM 1839 C CA . ARG A 1 229 ? -4.014 2.442 6.936 1.00 86.19 229 ARG A CA 1
ATOM 1840 C C . ARG A 1 229 ? -5.133 2.188 7.928 1.00 86.19 229 ARG A C 1
ATOM 1842 O O . ARG A 1 229 ? -5.880 3.106 8.225 1.00 86.19 229 ARG A O 1
ATOM 1849 N N . LEU A 1 230 ? -5.243 0.966 8.449 1.00 87.00 230 LEU A N 1
ATOM 1850 C CA . LEU A 1 230 ? -6.168 0.686 9.548 1.00 87.00 230 LEU A CA 1
ATOM 1851 C C . LEU A 1 230 ? -5.836 1.566 10.757 1.00 87.00 230 LEU A C 1
ATOM 1853 O O . LEU A 1 230 ? -6.744 2.176 11.296 1.00 87.00 230 LEU A O 1
ATOM 1857 N N . ILE A 1 231 ? -4.553 1.696 11.105 1.00 88.69 231 ILE A N 1
ATOM 1858 C CA . ILE A 1 231 ? -4.099 2.576 12.194 1.00 88.69 231 ILE A CA 1
ATOM 1859 C C . ILE A 1 231 ? -4.459 4.044 11.899 1.00 88.69 231 ILE A C 1
ATOM 1861 O O . ILE A 1 231 ? -5.015 4.724 12.743 1.00 88.69 231 ILE A O 1
ATOM 1865 N N . GLU A 1 232 ? -4.231 4.529 10.673 1.00 85.31 232 GLU A N 1
ATOM 1866 C CA . GLU A 1 232 ? -4.552 5.922 10.299 1.00 85.31 232 GLU A CA 1
ATOM 1867 C C . GLU A 1 232 ? -6.065 6.226 10.249 1.00 85.31 232 GLU A C 1
ATOM 1869 O O . GLU A 1 232 ? -6.475 7.376 10.423 1.00 85.31 232 GLU A O 1
ATOM 1874 N N . ASN A 1 233 ? -6.901 5.220 9.971 1.00 85.75 233 ASN A N 1
ATOM 1875 C CA . ASN A 1 233 ? -8.341 5.394 9.755 1.00 85.75 233 ASN A CA 1
ATOM 1876 C C . ASN A 1 233 ? -9.198 5.022 10.974 1.00 85.75 233 ASN A C 1
ATOM 1878 O O . ASN A 1 233 ? -10.401 5.291 10.960 1.00 85.75 233 ASN A O 1
ATOM 1882 N N . ILE A 1 234 ? -8.621 4.392 11.999 1.00 86.75 234 ILE A N 1
ATOM 1883 C CA . ILE A 1 234 ? -9.324 4.011 13.226 1.00 86.75 234 ILE A CA 1
ATOM 1884 C C . ILE A 1 234 ? -8.930 4.999 14.331 1.00 86.75 234 ILE A C 1
ATOM 1886 O O . ILE A 1 234 ? -7.745 5.144 14.612 1.00 86.75 234 ILE A O 1
ATOM 1890 N N . PRO A 1 235 ? -9.888 5.696 14.961 1.00 84.88 235 PRO A N 1
ATOM 1891 C CA . PRO A 1 235 ? -9.591 6.534 16.119 1.00 84.88 235 PRO A CA 1
ATOM 1892 C C . PRO A 1 235 ? -9.144 5.683 17.315 1.00 84.88 235 PRO A C 1
ATOM 1894 O O . PRO A 1 235 ? -9.649 4.578 17.526 1.00 84.88 235 PRO A O 1
ATOM 1897 N N . THR A 1 236 ? -8.256 6.231 18.145 1.00 88.88 236 THR A N 1
ATOM 1898 C CA . THR A 1 236 ? -8.003 5.675 19.477 1.00 88.88 236 THR A CA 1
ATOM 1899 C C . THR A 1 236 ? -9.206 5.969 20.380 1.00 88.88 236 THR A C 1
ATOM 1901 O O . THR A 1 236 ? -9.525 7.136 20.608 1.00 88.88 236 THR A O 1
ATOM 1904 N N . TYR A 1 237 ? -9.849 4.935 20.921 1.00 85.69 237 TYR A N 1
ATOM 1905 C CA . TYR A 1 237 ? -10.921 5.084 21.906 1.00 85.69 237 TYR A CA 1
ATOM 1906 C C . TYR A 1 237 ? -10.374 4.999 23.337 1.00 85.69 237 TYR A C 1
ATOM 1908 O O . TYR A 1 237 ? -9.448 4.220 23.593 1.00 85.69 237 TYR A O 1
ATOM 1916 N N . PRO A 1 238 ? -10.973 5.736 24.289 1.00 88.44 238 PRO A N 1
ATOM 1917 C CA . PRO A 1 238 ? -10.847 5.426 25.708 1.00 88.44 238 PRO A CA 1
ATOM 1918 C C . PRO A 1 238 ? -11.314 3.996 25.990 1.00 88.44 238 PRO A C 1
ATOM 1920 O O . PRO A 1 238 ? -12.300 3.544 25.404 1.00 88.44 238 PRO A O 1
ATOM 1923 N N . THR A 1 239 ? -10.661 3.288 26.908 1.00 89.69 239 THR A N 1
ATOM 1924 C CA . THR A 1 239 ? -10.966 1.874 27.186 1.00 89.69 239 THR A CA 1
ATOM 1925 C C . THR A 1 239 ? -12.401 1.654 27.677 1.00 89.69 239 THR A C 1
ATOM 1927 O O . THR A 1 239 ? -13.009 0.650 27.318 1.00 89.69 239 THR A O 1
ATOM 1930 N N . ALA A 1 240 ? -12.973 2.613 28.415 1.00 83.81 240 ALA A N 1
ATOM 1931 C CA . ALA A 1 240 ? -14.373 2.591 28.849 1.00 83.81 240 ALA A CA 1
ATOM 1932 C C . ALA A 1 240 ? -15.387 2.806 27.709 1.00 83.81 240 ALA A C 1
ATOM 1934 O O . ALA A 1 240 ? -16.533 2.389 27.825 1.00 83.81 240 ALA A O 1
ATOM 1935 N N . GLY A 1 241 ? -14.975 3.459 26.618 1.00 77.75 241 GLY A N 1
ATOM 1936 C CA . GLY A 1 241 ? -15.836 3.818 25.487 1.00 77.75 241 GLY A CA 1
ATOM 1937 C C . GLY A 1 241 ? -15.704 2.885 24.286 1.00 77.75 241 GLY A C 1
ATOM 1938 O O . GLY A 1 241 ? -16.074 3.260 23.172 1.00 77.75 241 GLY A O 1
ATOM 1939 N N . VAL A 1 242 ? -15.116 1.702 24.471 1.00 86.19 242 VAL A N 1
ATOM 1940 C CA . VAL A 1 242 ? -14.964 0.721 23.395 1.00 86.19 242 VAL A CA 1
ATOM 1941 C C . VAL A 1 242 ? -16.325 0.140 23.028 1.00 86.19 242 VAL A C 1
ATOM 1943 O O . VAL A 1 242 ? -17.086 -0.288 23.887 1.00 86.19 242 VAL A O 1
ATOM 1946 N N . VAL A 1 243 ? -16.605 0.085 21.728 1.00 77.69 243 VAL A N 1
ATOM 1947 C CA . VAL A 1 243 ? -17.808 -0.531 21.157 1.00 77.69 243 VAL A CA 1
ATOM 1948 C C . VAL A 1 243 ? -17.399 -1.792 20.390 1.00 77.69 243 VAL A C 1
ATOM 1950 O O . VAL A 1 243 ? -16.242 -1.930 19.989 1.00 77.69 243 VAL A O 1
ATOM 1953 N N . ILE A 1 244 ? -18.339 -2.715 20.182 1.00 82.00 244 ILE A N 1
ATOM 1954 C CA . ILE A 1 244 ? -18.127 -3.948 19.412 1.00 82.00 244 ILE A CA 1
ATOM 1955 C C . ILE A 1 244 ? -17.570 -3.635 18.009 1.00 82.00 244 ILE A C 1
ATOM 1957 O O . ILE A 1 244 ? -18.065 -2.757 17.298 1.00 82.00 244 ILE A O 1
ATOM 1961 N N . GLY A 1 245 ? -16.560 -4.401 17.594 1.00 84.06 245 GLY A N 1
ATOM 1962 C CA . GLY A 1 245 ? -15.880 -4.304 16.305 1.00 84.06 245 GLY A CA 1
ATOM 1963 C C . GLY A 1 245 ? -14.423 -3.850 16.410 1.00 84.06 245 GLY A C 1
ATOM 1964 O O . GLY A 1 245 ? -13.851 -3.734 17.492 1.00 84.06 245 GLY A O 1
ATOM 1965 N N . LEU A 1 246 ? -13.799 -3.613 15.253 1.00 89.50 246 LEU A N 1
ATOM 1966 C CA . LEU A 1 246 ? -12.388 -3.243 15.161 1.00 89.50 246 LEU A CA 1
ATOM 1967 C C . LEU A 1 246 ? -12.110 -1.874 15.811 1.00 89.50 246 LEU A C 1
ATOM 1969 O O . LEU A 1 246 ? -12.552 -0.828 15.308 1.00 89.50 246 LEU A O 1
ATOM 1973 N N . THR A 1 247 ? -11.333 -1.899 16.895 1.00 91.06 247 THR A N 1
ATOM 1974 C CA . THR A 1 247 ? -11.016 -0.750 17.748 1.00 91.06 247 THR A CA 1
ATOM 1975 C C . THR A 1 247 ? -9.513 -0.592 17.961 1.00 91.06 247 THR A C 1
ATOM 1977 O O . THR A 1 247 ? -8.747 -1.557 17.884 1.00 91.06 247 THR A O 1
ATOM 1980 N N . GLU A 1 248 ? -9.098 0.637 18.252 1.00 93.56 248 GLU A N 1
ATOM 1981 C CA . GLU A 1 248 ? -7.757 0.963 18.718 1.00 93.56 248 GLU A CA 1
ATOM 1982 C C . GLU A 1 248 ? -7.837 1.501 20.148 1.00 93.56 248 GLU A C 1
ATOM 1984 O O . GLU A 1 248 ? -8.595 2.430 20.419 1.00 93.56 248 GLU A O 1
ATOM 1989 N N . VAL A 1 249 ? -7.023 0.952 21.050 1.00 94.81 249 VAL A N 1
ATOM 1990 C CA . VAL A 1 249 ? -6.909 1.414 22.438 1.00 94.81 249 VAL A CA 1
ATOM 1991 C C . VAL A 1 249 ? -5.449 1.494 22.876 1.00 94.81 249 VAL A C 1
ATOM 1993 O O . VAL A 1 249 ? -4.580 0.749 22.408 1.00 94.81 249 VAL A O 1
ATOM 1996 N N . LYS A 1 250 ? -5.171 2.406 23.807 1.00 95.88 250 LYS A N 1
ATOM 1997 C CA . LYS A 1 250 ? -3.851 2.594 24.418 1.00 95.88 250 LYS A CA 1
ATOM 1998 C C . LYS A 1 250 ? -4.009 2.606 25.930 1.00 95.88 250 LYS A C 1
ATOM 2000 O O . LYS A 1 250 ? -4.933 3.219 26.441 1.00 95.88 250 LYS A O 1
ATOM 2005 N N . GLY A 1 251 ? -3.104 1.951 26.644 1.00 95.12 251 GLY A N 1
ATOM 2006 C CA . GLY A 1 251 ? -3.183 1.893 28.102 1.00 95.12 251 GLY A CA 1
ATOM 2007 C C . GLY A 1 251 ? -2.025 1.133 28.723 1.00 95.12 251 GLY A C 1
ATOM 2008 O O . GLY A 1 251 ? -1.054 0.795 28.053 1.00 95.12 251 GLY A O 1
ATOM 2009 N N . VAL A 1 252 ? -2.117 0.867 30.014 1.00 95.62 252 VAL A N 1
ATOM 2010 C CA . VAL A 1 252 ? -1.125 0.148 30.808 1.00 95.62 252 VAL A CA 1
ATOM 2011 C C . VAL A 1 252 ? -1.623 -1.268 31.071 1.00 95.62 252 VAL A C 1
ATOM 2013 O O . VAL A 1 252 ? -2.780 -1.465 31.438 1.00 95.62 252 VAL A O 1
ATOM 2016 N N . ALA A 1 253 ? -0.754 -2.262 30.891 1.00 93.38 253 ALA A N 1
ATOM 2017 C CA . ALA A 1 253 ? -1.074 -3.643 31.237 1.00 93.38 253 ALA A CA 1
ATOM 2018 C C . ALA A 1 253 ? -1.156 -3.818 32.762 1.00 93.38 253 ALA A C 1
ATOM 2020 O O . ALA A 1 253 ? -0.158 -3.642 33.474 1.00 93.38 253 ALA A O 1
ATOM 2021 N N . VAL A 1 254 ? -2.334 -4.203 33.249 1.00 91.31 254 VAL A N 1
ATOM 2022 C CA . VAL A 1 254 ? -2.632 -4.459 34.661 1.00 91.31 254 VAL A CA 1
ATOM 2023 C C . VAL A 1 254 ? -3.289 -5.835 34.811 1.00 91.31 254 VAL A C 1
ATOM 2025 O O . VAL A 1 254 ? -4.028 -6.302 33.945 1.00 91.31 254 VAL A O 1
ATOM 2028 N N . LYS A 1 255 ? -2.973 -6.515 35.911 1.00 85.44 255 LYS A N 1
ATOM 2029 C CA . LYS A 1 255 ? -3.569 -7.787 36.325 1.00 85.44 255 LYS A CA 1
ATOM 2030 C C . LYS A 1 255 ? -3.338 -7.946 37.829 1.00 85.44 255 LYS A C 1
ATOM 2032 O O . LYS A 1 255 ? -2.229 -7.645 38.282 1.00 85.44 255 LYS A O 1
ATOM 2037 N N . ASP A 1 256 ? -4.356 -8.397 38.553 1.00 72.81 256 ASP A N 1
ATOM 2038 C CA . ASP A 1 256 ? -4.334 -8.476 40.018 1.00 72.81 256 ASP A CA 1
ATOM 2039 C C . ASP A 1 256 ? -3.436 -9.626 40.498 1.00 72.81 256 ASP A C 1
ATOM 2041 O O . ASP A 1 256 ? -2.349 -9.388 41.026 1.00 72.81 256 ASP A O 1
ATOM 2045 N N . GLU A 1 257 ? -3.813 -10.872 40.203 1.00 70.31 257 GLU A N 1
ATOM 2046 C CA . GLU A 1 257 ? -3.061 -12.082 40.564 1.00 70.31 257 GLU A CA 1
ATOM 2047 C C . GLU A 1 257 ? -2.816 -12.959 39.311 1.00 70.31 257 GLU A C 1
ATOM 2049 O O . GLU A 1 257 ? -3.369 -12.694 38.243 1.00 70.31 257 GLU A O 1
ATOM 2054 N N . ASP A 1 258 ? -1.906 -13.939 39.374 1.00 82.81 258 ASP A N 1
ATOM 2055 C CA . ASP A 1 258 ? -1.528 -14.842 38.259 1.00 82.81 258 ASP A CA 1
ATOM 2056 C C . ASP A 1 258 ? -0.702 -14.258 37.098 1.00 82.81 258 ASP A C 1
ATOM 2058 O O . ASP A 1 258 ? -0.970 -14.495 35.918 1.00 82.81 258 ASP A O 1
ATOM 2062 N N . TRP A 1 259 ? 0.377 -13.536 37.398 1.00 90.25 259 TRP A N 1
ATOM 2063 C CA . TRP A 1 259 ? 1.370 -13.187 36.374 1.00 90.25 259 TRP A CA 1
ATOM 2064 C C . TRP A 1 259 ? 2.176 -14.414 35.920 1.00 90.25 259 TRP A C 1
ATOM 2066 O O . TRP A 1 259 ? 2.671 -15.190 36.740 1.00 90.25 259 TRP A O 1
ATOM 2076 N N . LEU A 1 260 ? 2.419 -14.551 34.610 1.00 93.12 260 LEU A N 1
ATOM 2077 C CA . LEU A 1 260 ? 3.399 -15.522 34.120 1.00 93.12 260 LEU A CA 1
ATOM 2078 C C . LEU A 1 260 ? 4.802 -15.093 34.545 1.00 93.12 260 LEU A C 1
ATOM 2080 O O . LEU A 1 260 ? 5.139 -13.910 34.554 1.00 93.12 260 LEU A O 1
ATOM 2084 N N . THR A 1 261 ? 5.661 -16.072 34.805 1.00 93.81 261 THR A N 1
ATOM 2085 C CA . THR A 1 261 ? 7.097 -15.828 34.953 1.00 93.81 261 THR A CA 1
ATOM 2086 C C . THR A 1 261 ? 7.796 -16.146 33.638 1.00 93.81 261 THR A C 1
ATOM 2088 O O . THR A 1 261 ? 7.714 -17.273 33.141 1.00 93.81 261 THR A O 1
ATOM 2091 N N . SER A 1 262 ? 8.492 -15.160 33.068 1.00 93.88 262 SER A N 1
ATOM 2092 C CA . SER A 1 262 ? 9.250 -15.339 31.829 1.00 93.88 262 SER A CA 1
ATOM 2093 C C . SER A 1 262 ? 10.331 -16.419 32.000 1.00 93.88 262 SER A C 1
ATOM 2095 O O . SER A 1 262 ? 10.872 -16.636 33.089 1.00 93.88 262 SER A O 1
ATOM 2097 N N . ARG A 1 263 ? 10.658 -17.138 30.925 1.00 94.44 263 ARG A N 1
ATOM 2098 C CA . ARG A 1 263 ? 11.509 -18.333 30.968 1.00 94.44 263 ARG A CA 1
ATOM 2099 C C . ARG A 1 263 ? 12.935 -18.015 31.404 1.00 94.44 263 ARG A C 1
ATOM 2101 O O . ARG A 1 263 ? 13.459 -18.723 32.273 1.00 94.44 263 ARG A O 1
ATOM 2108 N N . TYR A 1 264 ? 13.556 -17.004 30.791 1.00 94.44 264 TYR A N 1
ATOM 2109 C CA . TYR A 1 264 ? 14.972 -16.674 30.995 1.00 94.44 264 TYR A CA 1
ATOM 2110 C C . TYR A 1 264 ? 15.182 -15.476 31.923 1.00 94.44 264 TYR A C 1
ATOM 2112 O O . TYR A 1 264 ? 15.987 -15.582 32.843 1.00 94.44 264 TYR A O 1
ATOM 2120 N N . ALA A 1 265 ? 14.463 -14.368 31.720 1.00 93.75 265 ALA A N 1
ATOM 2121 C CA . ALA A 1 265 ? 14.595 -13.169 32.555 1.00 93.75 265 ALA A CA 1
ATOM 2122 C C . ALA A 1 265 ? 13.930 -13.295 33.935 1.00 93.75 265 ALA A C 1
ATOM 2124 O O . ALA A 1 265 ? 14.181 -12.445 34.786 1.00 93.75 265 ALA A O 1
ATOM 2125 N N . LYS A 1 266 ? 13.086 -14.316 34.154 1.00 94.69 266 LYS A N 1
ATOM 2126 C CA . LYS A 1 266 ? 12.330 -14.533 35.400 1.00 94.69 266 LYS A CA 1
ATOM 2127 C C . LYS A 1 266 ? 11.498 -13.315 35.825 1.00 94.69 266 LYS A C 1
ATOM 2129 O O . LYS A 1 266 ? 11.350 -13.039 37.010 1.00 94.69 266 LYS A O 1
ATOM 2134 N N . ARG A 1 267 ? 10.947 -12.576 34.853 1.00 90.81 267 ARG A N 1
ATOM 2135 C CA . ARG A 1 267 ? 10.106 -11.393 35.106 1.00 90.81 267 ARG A CA 1
ATOM 2136 C C . ARG A 1 267 ? 8.622 -11.747 35.089 1.00 90.81 267 ARG A C 1
ATOM 2138 O O . ARG A 1 267 ? 8.209 -12.591 34.294 1.00 90.81 267 ARG A O 1
ATOM 2145 N N . LYS A 1 268 ? 7.833 -11.063 35.924 1.00 93.38 268 LYS A N 1
ATOM 2146 C CA . LYS A 1 268 ? 6.364 -11.102 35.874 1.00 93.38 268 LYS A CA 1
ATOM 2147 C C . LYS A 1 268 ? 5.873 -10.458 34.571 1.00 93.38 268 LYS A C 1
ATOM 2149 O O . LYS A 1 268 ? 6.234 -9.321 34.265 1.00 93.38 268 LYS A O 1
ATOM 2154 N N . CYS A 1 269 ? 5.091 -11.195 33.790 1.00 94.38 269 CYS A N 1
ATOM 2155 C CA . CYS A 1 269 ? 4.620 -10.797 32.463 1.00 94.38 269 CYS A CA 1
ATOM 2156 C C . CYS A 1 269 ? 3.255 -11.421 32.135 1.00 94.38 269 CYS A C 1
ATOM 2158 O O . CYS A 1 269 ? 2.898 -12.460 32.685 1.00 94.38 269 CYS A O 1
ATOM 2160 N N . CYS A 1 270 ? 2.468 -10.788 31.264 1.00 93.94 270 CYS A N 1
ATOM 2161 C CA . CYS A 1 270 ? 1.214 -11.371 30.759 1.00 93.94 270 CYS A CA 1
ATOM 2162 C C . CYS A 1 270 ? 1.425 -12.131 29.441 1.00 93.94 270 CYS A C 1
ATOM 2164 O O . CYS A 1 270 ? 0.606 -12.955 29.042 1.00 93.94 270 CYS A O 1
ATOM 2166 N N . TRP A 1 271 ? 2.557 -11.892 28.778 1.00 95.94 271 TRP A N 1
ATOM 2167 C CA . TRP A 1 271 ? 2.954 -12.578 27.559 1.00 95.94 271 TRP A CA 1
ATOM 2168 C C . TRP A 1 271 ? 4.476 -12.640 27.450 1.00 95.94 271 TRP A C 1
ATOM 2170 O O . TRP A 1 271 ? 5.161 -11.663 27.761 1.00 95.94 271 TRP A O 1
ATOM 2180 N N . PHE A 1 272 ? 5.012 -13.757 26.957 1.00 96.38 272 PHE A N 1
ATOM 2181 C CA . PHE A 1 272 ? 6.412 -13.854 26.554 1.00 96.38 272 PHE A CA 1
ATOM 2182 C C . PHE A 1 272 ? 6.615 -14.750 25.329 1.00 96.38 272 PHE A C 1
ATOM 2184 O O . PHE A 1 272 ? 5.870 -15.697 25.071 1.00 96.38 272 PHE A O 1
ATOM 2191 N N . ARG A 1 273 ? 7.699 -14.477 24.601 1.00 97.00 273 ARG A N 1
ATOM 2192 C CA . ARG A 1 273 ? 8.244 -15.320 23.536 1.00 97.00 273 ARG A CA 1
ATOM 2193 C C . ARG A 1 273 ? 9.741 -15.470 23.738 1.00 97.00 273 ARG A C 1
ATOM 2195 O O . ARG A 1 273 ? 10.438 -14.473 23.916 1.00 97.00 273 ARG A O 1
ATOM 2202 N N . TYR A 1 274 ? 10.250 -16.688 23.628 1.00 97.06 274 TYR A N 1
ATOM 2203 C CA . TYR A 1 274 ? 11.684 -16.952 23.694 1.00 97.06 274 TYR A CA 1
ATOM 2204 C C . TYR A 1 274 ? 12.184 -17.657 22.436 1.00 97.06 274 TYR A C 1
ATOM 2206 O O . TYR A 1 274 ? 11.449 -18.371 21.751 1.00 97.06 274 TYR A O 1
ATOM 2214 N N . GLU A 1 275 ? 13.466 -17.459 22.154 1.00 97.31 275 GLU A N 1
ATOM 2215 C CA . GLU A 1 275 ? 14.192 -18.120 21.081 1.00 97.31 275 GLU A CA 1
ATOM 2216 C C . GLU A 1 275 ? 15.595 -18.506 21.569 1.00 97.31 275 GLU A C 1
ATOM 2218 O O . GLU A 1 275 ? 16.325 -17.688 22.137 1.00 97.31 275 GLU A O 1
ATOM 2223 N N . LYS A 1 276 ? 15.977 -19.763 21.345 1.00 97.38 276 LYS A N 1
ATOM 2224 C CA . LYS A 1 276 ? 17.311 -20.309 21.593 1.00 97.38 276 LYS A CA 1
ATOM 2225 C C . LYS A 1 276 ? 17.908 -20.718 20.252 1.00 97.38 276 LYS A C 1
ATOM 2227 O O . LYS A 1 276 ? 17.407 -21.642 19.614 1.00 97.38 276 LYS A O 1
ATOM 2232 N N . LYS A 1 277 ? 18.981 -20.049 19.837 1.00 97.50 277 LYS A N 1
ATOM 2233 C CA . LYS A 1 277 ? 19.746 -20.368 18.626 1.00 97.50 277 LYS A CA 1
ATOM 2234 C C . LYS A 1 277 ? 21.061 -21.035 18.984 1.00 97.50 277 LYS A C 1
ATOM 2236 O O . LYS A 1 277 ? 21.671 -20.666 19.984 1.00 97.50 277 LYS A O 1
ATOM 2241 N N . GLN A 1 278 ? 21.508 -21.967 18.157 1.00 96.94 278 GLN A N 1
ATOM 2242 C CA . GLN A 1 278 ? 22.829 -22.572 18.232 1.00 96.94 278 GLN A CA 1
ATOM 2243 C C . GLN A 1 278 ? 23.574 -22.354 16.915 1.00 96.94 278 GLN A C 1
ATOM 2245 O O . GLN A 1 278 ? 22.992 -22.490 15.840 1.00 96.94 278 GLN A O 1
ATOM 2250 N N . LYS A 1 279 ? 24.854 -21.997 16.995 1.00 95.62 279 LYS A N 1
ATOM 2251 C CA . LYS A 1 279 ? 25.742 -21.913 15.839 1.00 95.62 279 LYS A CA 1
ATOM 2252 C C . LYS A 1 279 ? 26.070 -23.335 15.384 1.00 95.62 279 LYS A C 1
ATOM 2254 O O . LYS A 1 279 ? 26.618 -24.112 16.164 1.00 95.62 279 LYS A O 1
ATOM 2259 N N . GLN A 1 280 ? 25.696 -23.667 14.154 1.00 93.50 280 GLN A N 1
ATOM 2260 C CA . GLN A 1 280 ? 25.976 -24.948 13.504 1.00 93.50 280 GLN A CA 1
ATOM 2261 C C . GLN A 1 280 ? 26.864 -24.711 12.279 1.00 93.50 280 GLN A C 1
ATOM 2263 O O . GLN A 1 280 ? 26.723 -23.683 11.619 1.00 93.50 280 GLN A O 1
ATOM 2268 N N . GLY A 1 281 ? 27.762 -25.651 11.982 1.00 87.94 281 GLY A N 1
ATOM 2269 C CA . GLY A 1 281 ? 28.754 -25.537 10.908 1.00 87.94 281 GLY A CA 1
ATOM 2270 C C . GLY A 1 281 ? 30.112 -24.999 11.376 1.00 87.94 281 GLY A C 1
ATOM 2271 O O . GLY A 1 281 ? 30.275 -24.585 12.525 1.00 87.94 281 GLY A O 1
ATOM 2272 N N . SER A 1 282 ? 31.089 -25.016 10.469 1.00 82.19 282 SER A N 1
ATOM 2273 C CA . SER A 1 282 ? 32.466 -24.566 10.707 1.00 82.19 282 SER A CA 1
ATOM 2274 C C . SER A 1 282 ? 32.880 -23.505 9.683 1.00 82.19 282 SER A C 1
ATOM 2276 O O . SER A 1 282 ? 32.348 -23.455 8.575 1.00 82.19 282 SER A O 1
ATOM 2278 N N . GLY A 1 283 ? 33.817 -22.633 10.059 1.00 83.62 283 GLY A N 1
ATOM 2279 C CA . GLY A 1 283 ? 34.365 -21.606 9.171 1.00 83.62 283 GLY A CA 1
ATOM 2280 C C . GLY A 1 283 ? 33.306 -20.663 8.584 1.00 83.62 283 GLY A C 1
ATOM 2281 O O . GLY A 1 283 ? 32.532 -20.047 9.321 1.00 83.62 283 GLY A O 1
ATOM 2282 N N . LYS A 1 284 ? 33.297 -20.540 7.249 1.00 83.44 284 LYS A N 1
ATOM 2283 C CA . LYS A 1 284 ? 32.418 -19.632 6.488 1.00 83.44 284 LYS A CA 1
ATOM 2284 C C . LYS A 1 284 ? 30.961 -20.104 6.411 1.00 83.44 284 LYS A C 1
ATOM 2286 O O . LYS A 1 284 ? 30.079 -19.277 6.202 1.00 83.44 284 LYS A O 1
ATOM 2291 N N . ASP A 1 285 ? 30.699 -21.389 6.643 1.00 87.88 285 ASP A N 1
ATOM 2292 C CA . ASP A 1 285 ? 29.353 -21.970 6.550 1.00 87.88 285 ASP A CA 1
ATOM 2293 C C . ASP A 1 285 ? 28.587 -21.941 7.875 1.00 87.88 285 ASP A C 1
ATOM 2295 O O . ASP A 1 285 ? 27.447 -22.404 7.956 1.00 87.88 285 ASP A O 1
ATOM 2299 N N . ALA A 1 286 ? 29.195 -21.396 8.931 1.00 88.62 286 ALA A N 1
ATOM 2300 C CA . ALA A 1 286 ? 28.581 -21.385 10.243 1.00 88.62 286 ALA A CA 1
ATOM 2301 C C . ALA A 1 286 ? 27.343 -20.469 10.288 1.00 88.62 286 ALA A C 1
ATOM 2303 O O . ALA A 1 286 ? 27.438 -19.256 10.088 1.00 88.62 286 ALA A O 1
ATOM 2304 N N . LYS A 1 287 ? 26.177 -21.038 10.616 1.00 94.00 287 LYS A N 1
ATOM 2305 C CA . LYS A 1 287 ? 24.885 -20.333 10.676 1.00 94.00 287 LYS A CA 1
ATOM 2306 C C . LYS A 1 287 ? 24.219 -20.519 12.034 1.00 94.00 287 LYS A C 1
ATOM 2308 O O . LYS A 1 287 ? 24.351 -21.552 12.686 1.00 94.00 287 LYS A O 1
ATOM 2313 N N . TRP A 1 288 ? 23.489 -19.499 12.475 1.00 93.44 288 TRP A N 1
ATOM 2314 C CA . TRP A 1 288 ? 22.682 -19.566 13.691 1.00 93.44 288 TRP A CA 1
ATOM 2315 C C . TRP A 1 288 ? 21.341 -20.232 13.390 1.00 93.44 288 TRP A C 1
ATOM 2317 O O . TRP A 1 288 ? 20.526 -19.669 12.663 1.00 93.44 288 TRP A O 1
ATOM 2327 N N . VAL A 1 289 ? 21.102 -21.402 13.978 1.00 95.38 289 VAL A N 1
ATOM 2328 C CA . VAL A 1 289 ? 19.879 -22.192 13.783 1.00 95.38 289 VAL A CA 1
ATOM 2329 C C . VAL A 1 289 ? 19.061 -22.198 15.069 1.00 95.38 289 VAL A C 1
ATOM 2331 O O . VAL A 1 289 ? 19.604 -22.400 16.155 1.00 95.38 289 VAL A O 1
ATOM 2334 N N . THR A 1 290 ? 17.755 -21.961 14.972 1.00 96.12 290 THR A N 1
ATOM 2335 C CA . THR A 1 290 ? 16.845 -21.985 16.125 1.00 96.12 290 THR A CA 1
ATOM 2336 C C . THR A 1 290 ? 16.590 -23.426 16.564 1.00 96.12 290 THR A C 1
ATOM 2338 O O . THR A 1 290 ? 16.006 -24.201 15.821 1.00 96.12 290 THR A O 1
ATOM 2341 N N . ILE A 1 291 ? 17.025 -23.776 17.778 1.00 96.62 291 ILE A N 1
ATOM 2342 C CA . ILE A 1 291 ? 16.902 -25.128 18.359 1.00 96.62 291 ILE A CA 1
ATOM 2343 C C . ILE A 1 291 ? 15.753 -25.249 19.364 1.00 96.62 291 ILE A C 1
ATOM 2345 O O . ILE A 1 291 ? 15.337 -26.349 19.703 1.00 96.62 291 ILE A O 1
ATOM 2349 N N . ALA A 1 292 ? 15.257 -24.125 19.883 1.00 96.25 292 ALA A N 1
ATOM 2350 C CA . ALA A 1 292 ? 14.041 -24.090 20.684 1.00 96.25 292 ALA A CA 1
ATOM 2351 C C . ALA A 1 292 ? 13.402 -22.706 20.592 1.00 96.25 292 ALA A C 1
ATOM 2353 O O . ALA A 1 292 ? 14.081 -21.686 20.724 1.00 96.25 292 ALA A O 1
ATOM 2354 N N . SER A 1 293 ? 12.090 -22.664 20.430 1.00 96.44 293 SER A N 1
ATOM 2355 C CA . SER A 1 293 ? 11.293 -21.446 20.514 1.00 96.44 293 SER A CA 1
ATOM 2356 C C . SER A 1 293 ? 9.968 -21.760 21.200 1.00 96.44 293 SER A C 1
ATOM 2358 O O . SER A 1 293 ? 9.589 -22.921 21.349 1.00 96.44 293 SER A O 1
ATOM 2360 N N . GLY A 1 294 ? 9.296 -20.733 21.701 1.00 95.31 294 GLY A N 1
ATOM 2361 C CA . GLY A 1 294 ? 7.980 -20.879 22.309 1.00 95.31 294 GLY A CA 1
ATOM 2362 C C . GLY A 1 294 ? 7.371 -19.525 22.626 1.00 95.31 294 GLY A C 1
ATOM 2363 O O . GLY A 1 294 ? 8.092 -18.538 22.799 1.00 95.31 294 GLY A O 1
ATOM 2364 N N . LYS A 1 295 ? 6.041 -19.484 22.688 1.00 95.81 295 LYS A N 1
ATOM 2365 C CA . LYS A 1 295 ? 5.252 -18.325 23.109 1.00 95.81 295 LYS A CA 1
ATOM 2366 C C . LYS A 1 295 ? 4.222 -18.774 24.143 1.00 95.81 295 LYS A C 1
ATOM 2368 O O . LYS A 1 295 ? 3.711 -19.885 24.037 1.00 95.81 295 LYS A O 1
ATOM 2373 N N . ARG A 1 296 ? 3.929 -17.927 25.124 1.00 95.19 296 ARG A N 1
ATOM 2374 C CA . ARG A 1 296 ? 2.834 -18.125 26.079 1.00 95.19 296 ARG A CA 1
ATOM 2375 C C . ARG A 1 296 ? 2.247 -16.766 26.433 1.00 95.19 296 ARG A C 1
ATOM 2377 O O . ARG A 1 296 ? 3.001 -15.827 26.681 1.00 95.19 296 ARG A O 1
ATOM 2384 N N . GLY A 1 297 ? 0.925 -16.678 26.449 1.00 93.69 297 GLY A N 1
ATOM 2385 C CA . GLY A 1 297 ? 0.171 -15.508 26.880 1.00 93.69 297 GLY A CA 1
ATOM 2386 C C . GLY A 1 297 ? -0.978 -15.930 27.780 1.00 93.69 297 GLY A C 1
ATOM 2387 O O . GLY A 1 297 ? -1.402 -17.082 27.730 1.00 93.69 297 GLY A O 1
ATOM 2388 N N . ILE A 1 298 ? -1.435 -15.010 28.616 1.00 94.31 298 ILE A N 1
ATOM 2389 C CA . ILE A 1 298 ? -2.649 -15.146 29.420 1.00 94.31 298 ILE A CA 1
ATOM 2390 C C . ILE A 1 298 ? -3.486 -13.874 29.276 1.00 94.31 298 ILE A C 1
ATOM 2392 O O . ILE A 1 298 ? -2.896 -12.803 29.110 1.00 94.31 298 ILE A O 1
ATOM 2396 N N . PRO A 1 299 ? -4.822 -13.951 29.381 1.00 93.81 299 PRO A N 1
ATOM 2397 C CA . PRO A 1 299 ? -5.667 -12.765 29.391 1.00 93.81 299 PRO A CA 1
ATOM 2398 C C . PRO A 1 299 ? -5.259 -11.778 30.490 1.00 93.81 299 PRO A C 1
ATOM 2400 O O . PRO A 1 299 ? -4.890 -12.177 31.603 1.00 93.81 299 PRO A O 1
ATOM 2403 N N . PHE A 1 300 ? -5.316 -10.487 30.181 1.00 94.44 300 PHE A N 1
ATOM 2404 C CA . PHE A 1 300 ? -4.972 -9.397 31.095 1.00 94.44 300 PHE A CA 1
ATOM 2405 C C . PHE A 1 300 ? -5.871 -8.185 30.851 1.00 94.44 300 PHE A C 1
ATOM 2407 O O . PHE A 1 300 ? -6.615 -8.138 29.873 1.00 94.44 300 PHE A O 1
ATOM 2414 N N . THR A 1 301 ? -5.799 -7.199 31.737 1.00 94.12 301 THR A N 1
ATOM 2415 C CA . THR A 1 301 ? -6.597 -5.981 31.636 1.00 94.12 301 THR A CA 1
ATOM 2416 C C . THR A 1 301 ? -5.722 -4.834 31.151 1.00 94.12 301 THR A C 1
ATOM 2418 O O . THR A 1 301 ? -4.596 -4.643 31.612 1.00 94.12 301 THR A O 1
ATOM 2421 N N . LEU A 1 302 ? -6.226 -4.057 30.203 1.00 95.12 302 LEU A N 1
ATOM 2422 C CA . LEU A 1 302 ? -5.619 -2.805 29.787 1.00 95.12 302 LEU A CA 1
ATOM 2423 C C . LEU A 1 302 ? -6.341 -1.659 30.492 1.00 95.12 302 LEU A C 1
ATOM 2425 O O . LEU A 1 302 ? -7.560 -1.562 30.389 1.00 95.12 302 LEU A O 1
ATOM 2429 N N . LYS A 1 303 ? -5.596 -0.816 31.207 1.00 95.25 303 LYS A N 1
ATOM 2430 C CA . LYS A 1 303 ? -6.124 0.329 31.955 1.00 95.25 303 LYS A CA 1
ATOM 2431 C C . LYS A 1 303 ? -5.656 1.643 31.341 1.00 95.25 303 LYS A C 1
ATOM 2433 O O . LYS A 1 303 ? -4.460 1.801 31.098 1.00 95.25 303 LYS A O 1
ATOM 2438 N N . ASP A 1 304 ? -6.563 2.584 31.142 1.00 94.25 304 ASP A N 1
ATOM 2439 C CA . ASP A 1 304 ? -6.236 3.981 30.846 1.00 94.25 304 ASP A CA 1
ATOM 2440 C C . ASP A 1 304 ? -6.826 4.911 31.920 1.00 94.25 304 ASP A C 1
ATOM 2442 O O . ASP A 1 304 ? -7.219 4.452 32.996 1.00 94.25 304 ASP A O 1
ATOM 2446 N N . ASP A 1 305 ? -6.844 6.216 31.654 1.00 92.12 305 ASP A N 1
ATOM 2447 C CA . ASP A 1 305 ? -7.361 7.219 32.592 1.00 92.12 305 ASP A CA 1
ATOM 2448 C C . ASP A 1 305 ? -8.899 7.189 32.705 1.00 92.12 305 ASP A C 1
ATOM 2450 O O . ASP A 1 305 ? -9.463 7.770 33.630 1.00 92.12 305 ASP A O 1
ATOM 2454 N N . HIS A 1 306 ? -9.582 6.503 31.783 1.00 88.12 306 HIS A N 1
ATOM 2455 C CA . HIS A 1 306 ? -11.040 6.498 31.664 1.00 88.12 306 HIS A CA 1
ATOM 2456 C C . HIS A 1 306 ? -11.679 5.172 32.084 1.00 88.12 306 HIS A C 1
ATOM 2458 O O . HIS A 1 306 ? -12.864 5.151 32.409 1.00 88.12 306 HIS A O 1
ATOM 2464 N N . GLY A 1 307 ? -10.934 4.067 32.091 1.00 89.81 307 GLY A N 1
ATOM 2465 C CA . GLY A 1 307 ? -11.451 2.783 32.540 1.00 89.81 307 GLY A CA 1
ATOM 2466 C C . GLY A 1 307 ? -10.514 1.612 32.292 1.00 89.81 307 GLY A C 1
ATOM 2467 O O . GLY A 1 307 ? -9.286 1.719 32.375 1.00 89.81 307 GLY A O 1
ATOM 2468 N N . THR A 1 308 ? -11.121 0.454 32.032 1.00 92.81 308 THR A N 1
ATOM 2469 C CA . THR A 1 308 ? -10.393 -0.782 31.758 1.00 92.81 308 THR A CA 1
ATOM 2470 C C . THR A 1 308 ? -11.077 -1.622 30.688 1.00 92.81 308 THR A C 1
ATOM 2472 O O . THR A 1 308 ? -12.300 -1.609 30.582 1.00 92.81 308 THR A O 1
ATOM 2475 N N . ILE A 1 309 ? -10.296 -2.401 29.938 1.00 93.00 309 ILE A N 1
ATOM 2476 C CA . ILE A 1 309 ? -10.804 -3.389 28.979 1.00 93.00 309 ILE A CA 1
ATOM 2477 C C . ILE A 1 309 ? -10.009 -4.693 29.053 1.00 93.00 309 ILE A C 1
ATOM 2479 O O . ILE A 1 309 ? -8.790 -4.683 29.239 1.00 93.00 309 ILE A O 1
ATOM 2483 N N . ARG A 1 310 ? -10.690 -5.834 28.905 1.00 94.06 310 ARG A N 1
ATOM 2484 C CA . ARG A 1 310 ? -10.040 -7.150 28.879 1.00 94.06 310 ARG A CA 1
ATOM 2485 C C . ARG A 1 310 ? -9.387 -7.398 27.522 1.00 94.06 310 ARG A C 1
ATOM 2487 O O . ARG A 1 310 ? -9.980 -7.140 26.478 1.00 94.06 310 ARG A O 1
ATOM 2494 N N . ILE A 1 311 ? -8.173 -7.934 27.547 1.00 94.81 311 ILE A N 1
ATOM 2495 C CA . ILE A 1 311 ? -7.386 -8.294 26.370 1.00 94.81 311 ILE A CA 1
ATOM 2496 C C . ILE A 1 311 ? -7.046 -9.776 26.459 1.00 94.81 311 ILE A C 1
ATOM 2498 O O . ILE A 1 311 ? -6.418 -10.220 27.424 1.00 94.81 311 ILE A O 1
ATOM 2502 N N . ASP A 1 312 ? -7.412 -10.531 25.432 1.00 94.31 312 ASP A N 1
ATOM 2503 C CA . ASP A 1 312 ? -6.957 -11.904 25.256 1.00 94.31 312 ASP A CA 1
ATOM 2504 C C . ASP A 1 312 ? -5.796 -11.929 24.254 1.00 94.31 312 ASP A C 1
ATOM 2506 O O . ASP A 1 312 ? -6.027 -11.673 23.075 1.00 94.31 312 ASP A O 1
ATOM 2510 N N . PRO A 1 313 ? -4.539 -12.184 24.661 1.00 94.50 313 PRO A N 1
ATOM 2511 C CA . PRO A 1 313 ? -3.404 -12.161 23.744 1.00 94.50 313 PRO A CA 1
ATOM 2512 C C . PRO A 1 313 ? -3.331 -13.371 22.808 1.00 94.50 313 PRO A C 1
ATOM 2514 O O . PRO A 1 313 ? -2.367 -13.453 22.035 1.00 94.50 313 PRO A O 1
ATOM 2517 N N . ASP A 1 314 ? -4.259 -14.326 22.898 1.00 92.12 314 ASP A N 1
ATOM 2518 C CA . ASP A 1 314 ? -4.229 -15.486 22.021 1.00 92.12 314 ASP A CA 1
ATOM 2519 C C . ASP A 1 314 ? -4.407 -15.093 20.548 1.00 92.12 314 ASP A C 1
ATOM 2521 O O . ASP A 1 314 ? -5.111 -14.143 20.204 1.00 92.12 314 ASP A O 1
ATOM 2525 N N . GLU A 1 315 ? -3.643 -15.765 19.687 1.00 92.25 315 GLU A N 1
ATOM 2526 C CA . GLU A 1 315 ? -3.506 -15.497 18.243 1.00 92.25 315 GLU A CA 1
ATOM 2527 C C . GLU A 1 315 ? -3.127 -14.055 17.832 1.00 92.25 315 GLU A C 1
ATOM 2529 O O . GLU A 1 315 ? -2.870 -13.775 16.657 1.00 92.25 315 GLU A O 1
ATOM 2534 N N . ALA A 1 316 ? -2.957 -13.145 18.790 1.00 93.69 316 ALA A N 1
ATOM 2535 C CA . ALA A 1 316 ? -2.524 -11.785 18.543 1.00 93.69 316 ALA A CA 1
ATOM 2536 C C . ALA A 1 316 ? -1.097 -11.750 17.988 1.00 93.69 316 ALA A C 1
ATOM 2538 O O . ALA A 1 316 ? -0.181 -12.464 18.426 1.00 93.69 316 ALA A O 1
ATOM 2539 N N . ARG A 1 317 ? -0.843 -10.811 17.073 1.00 93.69 317 ARG A N 1
ATOM 2540 C CA . ARG A 1 317 ? 0.529 -10.449 16.725 1.00 93.69 317 ARG A CA 1
ATOM 2541 C C . ARG A 1 317 ? 1.107 -9.580 17.840 1.00 93.69 317 ARG A C 1
ATOM 2543 O O . ARG A 1 317 ? 0.980 -8.361 17.812 1.00 93.69 317 ARG A O 1
ATOM 2550 N N . VAL A 1 318 ? 1.776 -10.205 18.804 1.00 95.25 318 VAL A N 1
ATOM 2551 C CA . VAL A 1 318 ? 2.360 -9.488 19.946 1.00 95.25 318 VAL A CA 1
ATOM 2552 C C . VAL A 1 318 ? 3.801 -9.050 19.670 1.00 95.25 318 VAL A C 1
ATOM 2554 O O . VAL A 1 318 ? 4.657 -9.852 19.285 1.00 95.25 318 VAL A O 1
ATOM 2557 N N . THR A 1 319 ? 4.086 -7.770 19.899 1.00 95.12 319 THR A N 1
ATOM 2558 C CA . THR A 1 319 ? 5.436 -7.194 19.902 1.00 95.12 319 THR A CA 1
ATOM 2559 C C . THR A 1 319 ? 5.798 -6.795 21.329 1.00 95.12 319 THR A C 1
ATOM 2561 O O . THR A 1 319 ? 5.380 -5.747 21.812 1.00 95.12 319 THR A O 1
ATOM 2564 N N . GLY A 1 320 ? 6.550 -7.656 22.018 1.00 93.81 320 GLY A N 1
ATOM 2565 C CA . GLY A 1 320 ? 7.019 -7.414 23.387 1.00 93.81 320 GLY A CA 1
ATOM 2566 C C . GLY A 1 320 ? 8.392 -6.740 23.455 1.00 93.81 320 GLY A C 1
ATOM 2567 O O . GLY A 1 320 ? 9.165 -6.749 22.491 1.00 93.81 320 GLY A O 1
ATOM 2568 N N . ARG A 1 321 ? 8.736 -6.212 24.633 1.00 94.31 321 ARG A N 1
ATOM 2569 C CA . ARG A 1 321 ? 10.054 -5.632 24.918 1.00 94.31 321 ARG A CA 1
ATOM 2570 C C . ARG A 1 321 ? 11.080 -6.754 25.018 1.00 94.31 321 ARG A C 1
ATOM 2572 O O . ARG A 1 321 ? 10.818 -7.769 25.656 1.00 94.31 321 ARG A O 1
ATOM 2579 N N . ARG A 1 322 ? 12.272 -6.588 24.435 1.00 96.06 322 ARG A N 1
ATOM 2580 C CA . ARG A 1 322 ? 13.372 -7.546 24.643 1.00 96.06 322 ARG A CA 1
ATOM 2581 C C . ARG A 1 322 ? 13.849 -7.455 26.097 1.00 96.06 322 ARG A C 1
ATOM 2583 O O . ARG A 1 322 ? 14.433 -6.446 26.476 1.00 96.06 322 ARG A O 1
ATOM 2590 N N . VAL A 1 323 ? 13.596 -8.496 26.889 1.00 95.81 323 VAL A N 1
ATOM 2591 C CA . VAL A 1 323 ? 13.907 -8.550 28.332 1.00 95.81 323 VAL A CA 1
ATOM 2592 C C . VAL A 1 323 ? 15.140 -9.392 28.653 1.00 95.81 323 VAL A C 1
ATOM 2594 O O . VAL A 1 323 ? 15.743 -9.211 29.705 1.00 95.81 323 VAL A O 1
ATOM 2597 N N . PHE A 1 324 ? 15.539 -10.291 27.749 1.00 96.81 324 PHE A N 1
ATOM 2598 C CA . PHE A 1 324 ? 16.745 -11.102 27.899 1.00 96.81 324 PHE A CA 1
ATOM 2599 C C . PHE A 1 324 ? 17.476 -11.220 26.568 1.00 96.81 324 PHE A C 1
ATOM 2601 O O . PHE A 1 324 ? 16.862 -11.494 25.534 1.00 96.81 324 PHE A O 1
ATOM 2608 N N . HIS A 1 325 ? 18.795 -11.079 26.600 1.00 96.62 325 HIS A N 1
ATOM 2609 C CA . HIS A 1 325 ? 19.667 -11.458 25.499 1.00 96.62 325 HIS A CA 1
ATOM 2610 C C . HIS A 1 325 ? 21.022 -11.873 26.067 1.00 96.62 325 HIS A C 1
ATOM 2612 O O . HIS A 1 325 ? 21.703 -11.065 26.692 1.00 96.62 325 HIS A O 1
ATOM 2618 N N . LYS A 1 326 ? 21.405 -13.136 25.878 1.00 97.06 326 LYS A N 1
ATOM 2619 C CA . LYS A 1 326 ? 22.712 -13.640 26.312 1.00 97.06 326 LYS A CA 1
ATOM 2620 C C . LYS A 1 326 ? 23.261 -14.620 25.290 1.00 97.06 326 LYS A C 1
ATOM 2622 O O . LYS A 1 326 ? 22.598 -15.604 24.948 1.00 97.06 326 LYS A O 1
ATOM 2627 N N . GLN A 1 327 ? 24.486 -14.363 24.848 1.00 95.81 327 GLN A N 1
ATOM 2628 C CA . GLN A 1 327 ? 25.289 -15.314 24.094 1.00 95.81 327 GLN A CA 1
ATOM 2629 C C . GLN A 1 327 ? 26.218 -16.063 25.057 1.00 95.81 327 GLN A C 1
ATOM 2631 O O . GLN A 1 327 ? 26.798 -15.480 25.970 1.00 95.81 327 GLN A O 1
ATOM 2636 N N . SER A 1 328 ? 26.323 -17.377 24.901 1.00 94.12 328 SER A N 1
ATOM 2637 C CA . SER A 1 328 ? 27.222 -18.235 25.676 1.00 94.12 328 SER A CA 1
ATOM 2638 C C . SER A 1 328 ? 27.824 -19.263 24.727 1.00 94.12 328 SER A C 1
ATOM 2640 O O . SER A 1 328 ? 27.149 -20.217 24.333 1.00 94.12 328 SER A O 1
ATOM 2642 N N . GLY A 1 329 ? 29.063 -19.008 24.297 1.00 92.62 329 GLY A N 1
ATOM 2643 C CA . GLY A 1 329 ? 29.728 -19.767 23.239 1.00 92.62 329 GLY A CA 1
ATOM 2644 C C . GLY A 1 329 ? 28.902 -19.781 21.950 1.00 92.62 329 GLY A C 1
ATOM 2645 O O . GLY A 1 329 ? 28.538 -18.732 21.413 1.00 92.62 329 GLY A O 1
ATOM 2646 N N . ASN A 1 330 ? 28.549 -20.986 21.505 1.00 93.56 330 ASN A N 1
ATOM 2647 C CA . ASN A 1 330 ? 27.754 -21.234 20.303 1.00 93.56 330 ASN A CA 1
ATOM 2648 C C . ASN A 1 330 ? 26.239 -21.170 20.536 1.00 93.56 330 ASN A C 1
ATOM 2650 O O . ASN A 1 330 ? 25.498 -21.636 19.682 1.00 93.56 330 ASN A O 1
ATOM 2654 N N . ILE A 1 331 ? 25.744 -20.640 21.661 1.00 96.19 331 ILE A N 1
ATOM 2655 C CA . ILE A 1 331 ? 24.303 -20.550 21.944 1.00 96.19 331 ILE A CA 1
ATOM 2656 C C . ILE A 1 331 ? 23.898 -19.100 22.211 1.00 96.19 331 ILE A C 1
ATOM 2658 O O . ILE A 1 331 ? 24.471 -18.445 23.077 1.00 96.19 331 ILE A O 1
ATOM 2662 N N . ILE A 1 332 ? 22.851 -18.627 21.536 1.00 97.06 332 ILE A N 1
ATOM 2663 C CA . ILE A 1 332 ? 22.184 -17.350 21.812 1.00 97.06 332 ILE A CA 1
ATOM 2664 C C . ILE A 1 332 ? 20.809 -17.640 22.399 1.00 97.06 332 ILE A C 1
ATOM 2666 O O . ILE A 1 332 ? 20.026 -18.397 21.830 1.00 97.06 332 ILE A O 1
ATOM 2670 N N . ARG A 1 333 ? 20.490 -17.012 23.528 1.00 97.69 333 ARG A N 1
ATOM 2671 C CA . ARG A 1 333 ? 19.152 -17.020 24.128 1.00 97.69 333 ARG A CA 1
ATOM 2672 C C . ARG A 1 333 ? 18.601 -15.607 24.096 1.00 97.69 333 ARG A C 1
ATOM 2674 O O . ARG A 1 333 ? 19.252 -14.691 24.595 1.00 97.69 333 ARG A O 1
ATOM 2681 N N . THR A 1 334 ? 17.413 -15.439 23.534 1.00 97.50 334 THR A N 1
ATOM 2682 C CA . THR A 1 334 ? 16.714 -14.153 23.496 1.00 97.50 334 THR A CA 1
ATOM 2683 C C . THR A 1 334 ? 15.282 -14.334 23.980 1.00 97.50 334 THR A C 1
ATOM 2685 O O . THR A 1 334 ? 14.637 -15.329 23.653 1.00 97.50 334 THR A O 1
ATOM 2688 N N . GLU A 1 335 ? 14.789 -13.387 24.772 1.00 97.44 335 GLU A N 1
ATOM 2689 C CA . GLU A 1 335 ? 13.417 -13.371 25.278 1.00 97.44 335 GLU A CA 1
ATOM 2690 C C . GLU A 1 335 ? 12.803 -11.982 25.123 1.00 97.44 335 GLU A C 1
ATOM 2692 O O . GLU A 1 335 ? 13.444 -10.964 25.405 1.00 97.44 335 GLU A O 1
ATOM 2697 N N . TRP A 1 336 ? 11.543 -11.963 24.701 1.00 97.25 336 TRP A N 1
ATOM 2698 C CA . TRP A 1 336 ? 10.689 -10.787 24.645 1.00 97.25 336 TRP A CA 1
ATOM 2699 C C . TRP A 1 336 ? 9.481 -11.008 25.544 1.00 97.25 336 TRP A C 1
ATOM 2701 O O . TRP A 1 336 ? 8.933 -12.109 25.551 1.00 97.25 336 TRP A O 1
ATOM 2711 N N . ALA A 1 337 ? 9.055 -9.981 26.269 1.00 96.50 337 ALA A N 1
ATOM 2712 C CA . ALA A 1 337 ? 7.909 -10.061 27.163 1.00 96.50 337 ALA A CA 1
ATOM 2713 C C . ALA A 1 337 ? 7.109 -8.756 27.182 1.00 96.50 337 ALA A C 1
ATOM 2715 O O . ALA A 1 337 ? 7.632 -7.690 26.844 1.00 96.50 337 ALA A O 1
ATOM 2716 N N . VAL A 1 338 ? 5.843 -8.866 27.574 1.00 95.62 338 VAL A N 1
ATOM 2717 C CA . VAL A 1 338 ? 5.004 -7.745 27.999 1.00 95.62 338 VAL A CA 1
ATOM 2718 C C . VAL A 1 338 ? 4.935 -7.796 29.518 1.00 95.62 338 VAL A C 1
ATOM 2720 O O . VAL A 1 338 ? 4.335 -8.715 30.081 1.00 95.62 338 VAL A O 1
ATOM 2723 N N . ASN A 1 339 ? 5.626 -6.871 30.177 1.00 93.19 339 ASN A N 1
ATOM 2724 C CA . ASN A 1 339 ? 5.741 -6.869 31.628 1.00 93.19 339 ASN A CA 1
ATOM 2725 C C . ASN A 1 339 ? 4.552 -6.155 32.270 1.00 93.19 339 ASN A C 1
ATOM 2727 O O . ASN A 1 339 ? 3.786 -5.444 31.617 1.00 93.19 339 ASN A O 1
ATOM 2731 N N . GLN A 1 340 ? 4.451 -6.309 33.584 1.00 88.19 340 GLN A N 1
ATOM 2732 C CA . GLN A 1 340 ? 3.588 -5.465 34.396 1.00 88.19 340 GLN A CA 1
ATOM 2733 C C . GLN A 1 340 ? 3.913 -3.982 34.157 1.00 88.19 340 GLN A C 1
ATOM 2735 O O . GLN 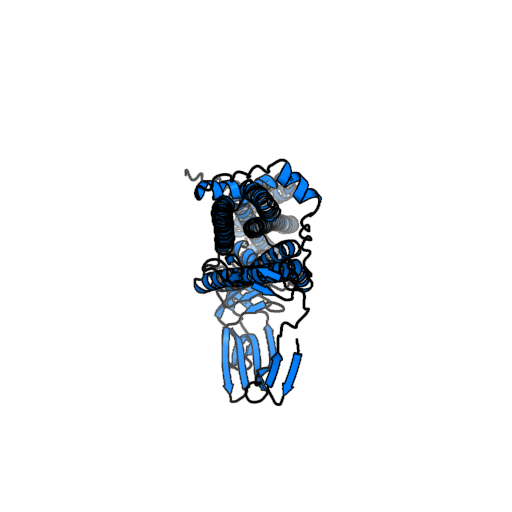A 1 340 ? 5.085 -3.612 34.070 1.00 88.19 340 GLN A O 1
ATOM 2740 N N . GLN A 1 341 ? 2.871 -3.155 34.041 1.00 88.12 341 GLN A N 1
ATOM 2741 C CA . GLN A 1 341 ? 2.961 -1.709 33.814 1.00 88.12 341 GLN A CA 1
ATOM 2742 C C . GLN A 1 341 ? 3.553 -1.258 32.463 1.00 88.12 341 GLN A C 1
ATOM 2744 O O . GLN A 1 341 ? 3.747 -0.058 32.255 1.00 88.12 341 GLN A O 1
ATOM 2749 N N . ASP A 1 342 ? 3.807 -2.161 31.508 1.00 93.88 342 ASP A N 1
ATOM 2750 C CA . ASP A 1 342 ? 4.151 -1.728 30.152 1.00 93.88 342 ASP A CA 1
ATOM 2751 C C . ASP A 1 342 ? 2.957 -0.977 29.527 1.00 93.88 342 ASP A C 1
ATOM 2753 O O . ASP A 1 342 ? 1.810 -1.430 29.590 1.00 93.88 342 ASP A O 1
ATOM 2757 N N . ARG A 1 343 ? 3.236 0.180 28.911 1.00 95.25 343 ARG A N 1
ATOM 2758 C CA . ARG A 1 343 ? 2.266 0.885 28.064 1.00 95.25 343 ARG A CA 1
ATOM 2759 C C . ARG A 1 343 ? 2.126 0.135 26.748 1.00 95.25 343 ARG A C 1
ATOM 2761 O O . ARG A 1 343 ? 3.124 -0.126 26.076 1.00 95.25 343 ARG A O 1
ATOM 2768 N N . LEU A 1 344 ? 0.895 -0.192 26.388 1.00 96.19 344 LEU A N 1
ATOM 2769 C CA . LEU A 1 344 ? 0.553 -0.962 25.208 1.00 96.19 344 LEU A CA 1
ATOM 2770 C C . LEU A 1 344 ? -0.273 -0.145 24.230 1.00 96.19 344 LEU A C 1
ATOM 2772 O O . LEU A 1 344 ? -1.146 0.636 24.604 1.00 96.19 344 LEU A O 1
ATOM 2776 N N . TYR A 1 345 ? 0.004 -0.410 22.965 1.00 96.00 345 TYR A N 1
ATOM 2777 C CA . TYR A 1 345 ? -0.840 -0.119 21.828 1.00 96.00 345 TYR A CA 1
ATOM 2778 C C . TYR A 1 345 ? -1.552 -1.411 21.418 1.00 96.00 345 TYR A C 1
ATOM 2780 O O . TYR A 1 345 ? -0.884 -2.417 21.141 1.00 96.00 345 TYR A O 1
ATOM 2788 N N . VAL A 1 346 ? -2.884 -1.392 21.374 1.00 95.69 346 VAL A N 1
ATOM 2789 C CA . VAL A 1 346 ? -3.700 -2.535 20.957 1.00 95.69 346 VAL A CA 1
ATOM 2790 C C . VAL A 1 346 ? -4.627 -2.118 19.821 1.00 95.69 346 VAL A C 1
ATOM 2792 O O . VAL A 1 346 ? -5.344 -1.129 19.925 1.00 95.69 346 VAL A O 1
ATOM 2795 N N . LEU A 1 347 ? -4.619 -2.903 18.748 1.00 95.00 347 LEU A N 1
ATOM 2796 C CA . LEU A 1 347 ? -5.538 -2.786 17.620 1.00 95.00 347 LEU A CA 1
ATOM 2797 C C . LEU A 1 347 ? -6.171 -4.156 17.393 1.00 95.00 347 LEU A C 1
ATOM 2799 O O . LEU A 1 347 ? -5.448 -5.101 17.069 1.00 95.00 347 LEU A O 1
ATOM 2803 N N . GLY A 1 348 ? -7.486 -4.275 17.547 1.00 94.12 348 GLY A N 1
ATOM 2804 C CA . GLY A 1 348 ? -8.175 -5.554 17.385 1.00 94.12 348 GLY A CA 1
ATOM 2805 C C . GLY A 1 348 ? -9.698 -5.466 17.484 1.00 94.12 348 GLY A C 1
ATOM 2806 O O . GLY A 1 348 ? -10.225 -4.410 17.837 1.00 94.12 348 GLY A O 1
ATOM 2807 N N . PRO A 1 349 ? -10.406 -6.557 17.158 1.00 93.06 349 PRO A N 1
ATOM 2808 C CA . PRO A 1 349 ? -11.847 -6.654 17.352 1.00 93.06 349 PRO A CA 1
ATOM 2809 C C . PRO A 1 349 ? -12.187 -6.699 18.837 1.00 93.06 349 PRO A C 1
ATOM 2811 O O . PRO A 1 349 ? -11.709 -7.572 19.561 1.00 93.06 349 PRO A O 1
ATOM 2814 N N . ALA A 1 350 ? -13.048 -5.789 19.281 1.00 91.19 350 ALA A N 1
ATOM 2815 C CA . ALA A 1 350 ? -13.732 -5.892 20.558 1.00 91.19 350 ALA A CA 1
ATOM 2816 C C . ALA A 1 350 ? -15.047 -6.656 20.380 1.00 91.19 350 ALA A C 1
ATOM 2818 O O . ALA A 1 350 ? -15.832 -6.367 19.477 1.00 91.19 350 ALA A O 1
ATOM 2819 N N . GLY A 1 351 ? -15.314 -7.613 21.257 1.00 87.75 351 GLY A N 1
ATOM 2820 C CA . GLY A 1 351 ? -16.571 -8.348 21.258 1.00 87.75 351 GLY A CA 1
ATOM 2821 C C . GLY A 1 351 ? -16.832 -9.001 22.604 1.00 87.75 351 GLY A C 1
ATOM 2822 O O . GLY A 1 351 ? -15.955 -9.060 23.465 1.00 87.75 351 GLY A O 1
ATOM 2823 N N . LEU A 1 352 ? -18.047 -9.503 22.782 1.00 82.94 352 LEU A N 1
ATOM 2824 C CA . LEU A 1 352 ? -18.365 -10.359 23.919 1.00 82.94 352 LEU A CA 1
ATOM 2825 C C . LEU A 1 352 ? -17.694 -11.720 23.724 1.00 82.94 352 LEU A C 1
ATOM 2827 O O . LEU A 1 352 ? -17.604 -12.213 22.589 1.00 82.94 352 LEU A O 1
ATOM 2831 N N . LYS A 1 353 ? -17.176 -12.312 24.804 1.00 80.50 353 LYS A N 1
ATOM 2832 C CA . LYS A 1 353 ? -16.624 -13.667 24.740 1.00 80.50 353 LYS A CA 1
ATOM 2833 C C . LYS A 1 353 ? -17.779 -14.666 24.720 1.00 80.50 353 LYS A C 1
ATOM 2835 O O . LYS A 1 353 ? -17.820 -15.500 23.814 1.00 80.50 353 LYS A O 1
ATOM 2840 N N . GLU A 1 354 ? -18.729 -14.496 25.630 1.00 79.06 354 GLU A N 1
ATOM 2841 C CA . GLU A 1 354 ? -19.991 -15.230 25.705 1.00 79.06 354 GLU A CA 1
ATOM 2842 C C . GLU A 1 354 ? -21.182 -14.256 25.608 1.00 79.06 354 GLU A C 1
ATOM 2844 O O . GLU A 1 354 ? -21.051 -13.100 26.006 1.00 79.06 354 GLU A O 1
ATOM 2849 N N . PRO A 1 355 ? -22.351 -14.665 25.073 1.00 68.44 355 PRO A N 1
ATOM 2850 C CA . PRO A 1 355 ? -23.506 -13.769 24.919 1.00 68.44 355 PRO A CA 1
ATOM 2851 C C . PRO A 1 355 ? -24.008 -13.152 26.232 1.00 68.44 355 PRO A C 1
ATOM 2853 O O . PRO A 1 355 ? -24.670 -12.118 26.207 1.00 68.44 355 PRO A O 1
ATOM 2856 N N . GLU A 1 356 ? -23.707 -13.803 27.355 1.00 70.62 356 GLU A N 1
ATOM 2857 C CA . GLU A 1 356 ? -24.098 -13.401 28.706 1.00 70.62 356 GLU A CA 1
ATOM 2858 C C . GLU A 1 356 ? -23.093 -12.440 29.360 1.00 70.62 356 GLU A C 1
ATOM 2860 O O . GLU A 1 356 ? -23.403 -11.841 30.388 1.00 70.62 356 GLU A O 1
ATOM 2865 N N . ASP A 1 357 ? -21.902 -12.267 28.773 1.00 71.62 357 ASP A N 1
ATOM 2866 C CA . ASP A 1 357 ? -20.894 -11.362 29.315 1.00 71.62 357 ASP A CA 1
ATOM 2867 C C . ASP A 1 357 ? -21.366 -9.905 29.259 1.00 71.62 357 ASP A C 1
ATOM 2869 O O . ASP A 1 357 ? -21.852 -9.411 28.241 1.00 71.62 357 ASP A O 1
ATOM 2873 N N . THR A 1 358 ? -21.110 -9.169 30.339 1.00 67.44 358 THR A N 1
ATOM 2874 C CA . THR A 1 358 ? -21.349 -7.718 30.398 1.00 67.44 358 THR A CA 1
ATOM 2875 C C . THR A 1 358 ? -20.173 -6.911 29.836 1.00 67.44 358 THR A C 1
ATOM 2877 O O . THR A 1 358 ? -20.336 -5.755 29.453 1.00 67.44 358 THR A O 1
ATOM 2880 N N . PHE A 1 359 ? -18.970 -7.499 29.777 1.00 77.25 359 PHE A N 1
ATOM 2881 C CA . PHE A 1 359 ? -17.733 -6.788 29.439 1.00 77.25 359 PHE A CA 1
ATOM 2882 C C . PHE A 1 359 ? -17.161 -7.215 28.088 1.00 77.25 359 PHE A C 1
ATOM 2884 O O . PHE A 1 359 ? -16.955 -8.399 27.817 1.00 77.25 359 PHE A O 1
ATOM 2891 N N . LEU A 1 360 ? -16.804 -6.227 27.268 1.00 87.06 360 LEU A N 1
ATOM 2892 C CA . LEU A 1 360 ? -16.102 -6.464 26.013 1.00 87.06 360 LEU A CA 1
ATOM 2893 C C . LEU A 1 360 ? -14.671 -6.949 26.264 1.00 87.06 360 LEU A C 1
ATOM 2895 O O . LEU A 1 360 ? -13.957 -6.460 27.142 1.00 87.06 360 LEU A O 1
ATOM 2899 N N . THR A 1 361 ? -14.246 -7.898 25.437 1.00 92.06 361 THR A N 1
ATOM 2900 C CA . THR A 1 361 ? -12.871 -8.386 25.376 1.00 92.06 361 THR A CA 1
ATOM 2901 C C . THR A 1 361 ? -12.331 -8.154 23.972 1.00 92.06 361 THR A C 1
ATOM 2903 O O . THR A 1 361 ? -12.980 -8.508 22.985 1.00 92.06 361 THR A O 1
ATOM 2906 N N . ILE A 1 362 ? -11.136 -7.569 23.866 1.00 94.38 362 ILE A N 1
ATOM 2907 C CA . ILE A 1 362 ? -10.417 -7.538 22.592 1.00 94.38 362 ILE A CA 1
ATOM 2908 C C . ILE A 1 362 ? -9.761 -8.901 22.400 1.00 94.38 362 ILE A C 1
ATOM 2910 O O . ILE A 1 362 ? -8.959 -9.329 23.236 1.00 94.38 362 ILE A O 1
ATOM 2914 N N . ARG A 1 363 ? -10.128 -9.591 21.321 1.00 93.75 363 ARG A N 1
ATOM 2915 C CA . ARG A 1 363 ? -9.680 -10.958 21.032 1.00 93.75 363 ARG A CA 1
ATOM 2916 C C . ARG A 1 363 ? -9.529 -11.192 19.539 1.00 93.75 363 ARG A C 1
ATOM 2918 O O . ARG A 1 363 ? -9.926 -10.359 18.730 1.00 93.75 363 ARG A O 1
ATOM 2925 N N . HIS A 1 364 ? -8.957 -12.332 19.168 1.00 92.81 364 HIS A N 1
ATOM 2926 C CA . HIS A 1 364 ? -8.900 -12.720 17.769 1.00 92.81 364 HIS A CA 1
ATOM 2927 C C . HIS A 1 364 ? -10.306 -12.940 17.189 1.00 92.81 364 HIS A C 1
ATOM 2929 O O . HIS A 1 364 ? -11.185 -13.504 17.841 1.00 92.81 364 HIS A O 1
ATOM 2935 N N . GLN A 1 365 ? -10.487 -12.500 15.948 1.00 88.88 365 GLN A N 1
ATOM 2936 C CA . GLN A 1 365 ? -11.643 -12.788 15.114 1.00 88.88 365 GLN A CA 1
ATOM 2937 C C . GLN A 1 365 ? -11.132 -13.064 13.700 1.00 88.88 365 GLN A C 1
ATOM 2939 O O . GLN A 1 365 ? -10.188 -12.404 13.246 1.00 88.88 365 GLN A O 1
ATOM 2944 N N . GLU A 1 366 ? -11.752 -14.027 13.016 1.00 83.81 366 GLU A N 1
ATOM 2945 C CA . GLU A 1 366 ? -11.395 -14.376 11.641 1.00 83.81 366 GLU A CA 1
ATOM 2946 C C . GLU A 1 366 ? -11.403 -13.135 10.734 1.00 83.81 366 GLU A C 1
ATOM 2948 O O . GLU A 1 366 ? -12.230 -12.233 10.877 1.00 83.81 366 GLU A O 1
ATOM 2953 N N . ASP A 1 367 ? -10.434 -13.074 9.818 1.00 79.06 367 ASP A N 1
ATOM 2954 C CA . ASP A 1 367 ? -10.214 -11.986 8.853 1.00 79.06 367 ASP A CA 1
ATOM 2955 C C . ASP A 1 367 ? -9.912 -10.582 9.415 1.00 79.06 367 ASP A C 1
ATOM 2957 O O . ASP A 1 367 ? -9.616 -9.654 8.645 1.00 79.06 367 ASP A O 1
ATOM 2961 N N . GLU A 1 368 ? -9.867 -10.409 10.737 1.00 83.06 368 GLU A N 1
ATOM 2962 C CA . GLU A 1 368 ? -9.510 -9.143 11.370 1.00 83.06 368 GLU A CA 1
ATOM 2963 C C . GLU A 1 368 ? -8.046 -9.103 11.836 1.00 83.06 368 GLU A C 1
ATOM 2965 O O . GLU A 1 368 ? -7.402 -10.094 12.191 1.00 83.06 368 GLU A O 1
ATOM 2970 N N . ARG A 1 369 ? -7.455 -7.905 11.786 1.00 87.81 369 ARG A N 1
ATOM 2971 C CA . ARG A 1 369 ? -6.080 -7.703 12.250 1.00 87.81 369 ARG A CA 1
ATOM 2972 C C . ARG A 1 369 ? -6.092 -7.546 13.760 1.00 87.81 369 ARG A C 1
ATOM 2974 O O . ARG A 1 369 ? -6.736 -6.636 14.262 1.00 87.81 369 ARG A O 1
ATOM 2981 N N . TYR A 1 370 ? -5.285 -8.360 14.434 1.00 93.94 370 TYR A N 1
ATOM 2982 C CA . TYR A 1 370 ? -5.098 -8.263 15.872 1.00 93.94 370 TYR A CA 1
ATOM 2983 C C . TYR A 1 370 ? -3.622 -8.062 16.241 1.00 93.94 370 TYR A C 1
ATOM 2985 O O . TYR A 1 370 ? -2.760 -8.895 15.939 1.00 93.94 370 TYR A O 1
ATOM 2993 N N . LEU A 1 371 ? -3.316 -6.913 16.841 1.00 94.94 371 LEU A N 1
ATOM 2994 C CA . LEU A 1 371 ? -1.974 -6.456 17.181 1.00 94.94 371 LEU A CA 1
ATOM 2995 C C . LEU A 1 371 ? -1.934 -5.974 18.632 1.00 94.94 371 LEU A C 1
ATOM 2997 O O . LEU A 1 371 ? -2.737 -5.141 19.034 1.00 94.94 371 LEU A O 1
ATOM 3001 N N . ILE A 1 372 ? -0.927 -6.433 19.374 1.00 96.25 372 ILE A N 1
ATOM 3002 C CA . ILE A 1 372 ? -0.578 -5.925 20.706 1.00 96.25 372 ILE A CA 1
ATOM 3003 C C . ILE A 1 372 ? 0.893 -5.529 20.657 1.00 96.25 372 ILE A C 1
ATOM 3005 O O . ILE A 1 372 ? 1.730 -6.297 20.180 1.00 96.25 372 ILE A O 1
ATOM 3009 N N . SER A 1 373 ? 1.248 -4.338 21.121 1.00 96.31 373 SER A N 1
ATOM 3010 C CA . SER A 1 373 ? 2.622 -3.856 21.007 1.00 96.31 373 SER A CA 1
ATOM 3011 C C . SER A 1 373 ? 3.017 -2.944 22.158 1.00 96.31 373 SER A C 1
ATOM 3013 O O . SER A 1 373 ? 2.260 -2.055 22.523 1.00 96.31 373 SER A O 1
ATOM 3015 N N . VAL A 1 374 ? 4.233 -3.124 22.680 1.00 95.81 374 VAL A N 1
ATOM 3016 C CA . VAL A 1 374 ? 4.878 -2.163 23.602 1.00 95.81 374 VAL A CA 1
ATOM 3017 C C . VAL A 1 374 ? 5.504 -0.969 22.867 1.00 95.81 374 VAL A C 1
ATOM 3019 O O . VAL A 1 374 ? 5.953 -0.007 23.483 1.00 95.81 374 VAL A O 1
ATOM 3022 N N . GLU A 1 375 ? 5.627 -1.060 21.541 1.00 93.69 375 GLU A N 1
ATOM 3023 C CA . GLU A 1 375 ? 6.132 0.026 20.698 1.00 93.69 375 GLU A CA 1
ATOM 3024 C C . GLU A 1 375 ? 5.032 1.069 20.469 1.00 93.69 375 GLU A C 1
ATOM 3026 O O . GLU A 1 375 ? 3.850 0.731 20.419 1.00 93.69 375 GLU A O 1
ATOM 3031 N N . SER A 1 376 ? 5.420 2.328 20.252 1.00 91.12 376 SER A N 1
ATOM 3032 C CA . SER A 1 376 ? 4.465 3.383 19.907 1.00 91.12 376 SER A CA 1
ATOM 3033 C C . SER A 1 376 ? 3.786 3.133 18.557 1.00 91.12 376 SER A C 1
ATOM 3035 O O . SER A 1 376 ? 4.396 2.587 17.633 1.00 91.12 376 SER A O 1
ATOM 3037 N N . GLU A 1 377 ? 2.553 3.626 18.420 1.00 90.00 377 GLU A N 1
ATOM 3038 C CA . GLU A 1 377 ? 1.773 3.632 17.174 1.00 90.00 377 GLU A CA 1
ATOM 3039 C C . GLU A 1 377 ? 2.615 4.095 15.977 1.00 90.00 377 GLU A C 1
ATOM 3041 O O . GLU A 1 377 ? 2.722 3.393 14.971 1.00 90.00 377 GLU A O 1
ATOM 3046 N N . ARG A 1 378 ? 3.321 5.227 16.126 1.00 88.50 378 ARG A N 1
ATOM 3047 C CA . ARG A 1 378 ? 4.227 5.753 15.099 1.00 88.50 378 ARG A CA 1
ATOM 3048 C C . ARG A 1 378 ? 5.250 4.704 14.670 1.00 88.50 378 ARG A C 1
ATOM 3050 O O . ARG A 1 378 ? 5.376 4.438 13.483 1.00 88.50 378 ARG A O 1
ATOM 3057 N N . THR A 1 379 ? 5.955 4.074 15.608 1.00 89.38 379 THR A N 1
ATOM 3058 C CA . THR A 1 379 ? 6.994 3.071 15.300 1.00 89.38 379 THR A CA 1
ATOM 3059 C C . THR A 1 379 ? 6.426 1.881 14.526 1.00 89.38 379 THR A C 1
ATOM 3061 O O . THR A 1 379 ? 7.021 1.421 13.546 1.00 89.38 379 THR A O 1
ATOM 3064 N N . ILE A 1 380 ? 5.242 1.417 14.925 1.00 88.62 380 ILE A N 1
ATOM 3065 C CA . ILE A 1 380 ? 4.524 0.327 14.262 1.00 88.62 380 ILE A CA 1
ATOM 3066 C C . ILE A 1 380 ? 4.162 0.730 12.831 1.00 88.62 380 ILE A C 1
ATOM 3068 O O . ILE A 1 380 ? 4.482 -0.008 11.892 1.00 88.62 380 ILE A O 1
ATOM 3072 N N . MET A 1 381 ? 3.547 1.904 12.657 1.00 86.75 381 MET A N 1
ATOM 3073 C CA . MET A 1 381 ? 3.189 2.442 11.346 1.00 86.75 381 MET A CA 1
ATOM 3074 C C . MET A 1 381 ? 4.411 2.557 10.438 1.00 86.75 381 MET A C 1
ATOM 3076 O O . MET A 1 381 ? 4.358 2.088 9.301 1.00 86.75 381 MET A O 1
ATOM 3080 N N . LEU A 1 382 ? 5.527 3.102 10.939 1.00 84.25 382 LEU A N 1
ATOM 3081 C CA . LEU A 1 382 ? 6.758 3.259 10.158 1.00 84.25 382 LEU A CA 1
ATOM 3082 C C . LEU A 1 382 ? 7.299 1.911 9.667 1.00 84.25 382 LEU A C 1
ATOM 3084 O O . LEU A 1 382 ? 7.694 1.790 8.508 1.00 84.25 382 LEU A O 1
ATOM 3088 N N . ARG A 1 383 ? 7.264 0.870 10.508 1.00 87.44 383 ARG A N 1
ATOM 3089 C CA . ARG A 1 383 ? 7.718 -0.477 10.131 1.00 87.44 383 ARG A CA 1
ATOM 3090 C C . ARG A 1 383 ? 6.856 -1.095 9.029 1.00 87.44 383 ARG A C 1
ATOM 3092 O O . ARG A 1 383 ? 7.392 -1.688 8.092 1.00 87.44 383 ARG A O 1
ATOM 3099 N N . PHE A 1 384 ? 5.531 -0.984 9.134 1.00 87.44 384 PHE A N 1
ATOM 3100 C CA . PHE A 1 384 ? 4.625 -1.497 8.100 1.00 87.44 384 PHE A CA 1
ATOM 3101 C C . PHE A 1 384 ? 4.708 -0.686 6.805 1.00 87.44 384 PHE A C 1
ATOM 3103 O O . PHE A 1 384 ? 4.691 -1.280 5.726 1.00 87.44 384 PHE A O 1
ATOM 3110 N N . ALA A 1 385 ? 4.866 0.635 6.912 1.00 84.50 385 ALA A N 1
ATOM 3111 C CA . ALA A 1 385 ? 5.075 1.521 5.777 1.00 84.50 385 ALA A CA 1
ATOM 3112 C C . ALA A 1 385 ? 6.363 1.156 5.025 1.00 84.50 385 ALA A C 1
ATOM 3114 O O . ALA A 1 385 ? 6.299 0.869 3.834 1.00 84.50 385 ALA A O 1
ATOM 3115 N N . ALA A 1 386 ? 7.500 1.045 5.723 1.00 85.81 386 ALA A N 1
ATOM 3116 C CA . ALA A 1 386 ? 8.786 0.670 5.130 1.00 85.81 386 ALA A CA 1
ATOM 3117 C C . ALA A 1 386 ? 8.732 -0.679 4.393 1.00 85.81 386 ALA A C 1
ATOM 3119 O O . ALA A 1 386 ? 9.174 -0.780 3.251 1.00 85.81 386 ALA A O 1
ATOM 3120 N N . ALA A 1 387 ? 8.132 -1.704 5.008 1.00 88.69 387 ALA A N 1
ATOM 3121 C CA . ALA A 1 387 ? 7.959 -3.003 4.358 1.00 88.69 387 ALA A CA 1
ATOM 3122 C C . ALA A 1 387 ? 7.063 -2.914 3.110 1.00 88.69 387 ALA A C 1
ATOM 3124 O O . ALA A 1 387 ? 7.353 -3.542 2.096 1.00 88.69 387 ALA A O 1
ATOM 3125 N N . GLY A 1 388 ? 5.983 -2.130 3.178 1.00 88.56 388 GLY A N 1
ATOM 3126 C CA . GLY A 1 388 ? 5.122 -1.851 2.032 1.00 88.56 388 GLY A CA 1
ATOM 3127 C C . GLY A 1 388 ? 5.860 -1.146 0.893 1.00 88.56 388 GLY A C 1
ATOM 3128 O O . GLY A 1 388 ? 5.694 -1.535 -0.259 1.00 88.56 388 GLY A O 1
ATOM 3129 N N . PHE A 1 389 ? 6.714 -0.167 1.209 1.00 84.44 389 PHE A N 1
ATOM 3130 C CA . PHE A 1 389 ? 7.491 0.586 0.217 1.00 84.44 389 PHE A CA 1
ATOM 3131 C C . PHE A 1 389 ? 8.446 -0.269 -0.569 1.00 84.44 389 PHE A C 1
ATOM 3133 O O . PHE A 1 389 ? 8.437 -0.202 -1.793 1.00 84.44 389 PHE A O 1
ATOM 3140 N N . ILE A 1 390 ? 9.217 -1.099 0.123 1.00 89.50 390 ILE A N 1
ATOM 3141 C CA . ILE A 1 390 ? 10.180 -1.981 -0.530 1.00 89.50 390 ILE A CA 1
ATOM 3142 C C . ILE A 1 390 ? 9.453 -2.892 -1.526 1.00 89.50 390 ILE A C 1
ATOM 3144 O O . ILE A 1 390 ? 9.897 -3.055 -2.657 1.00 89.50 390 ILE A O 1
ATOM 3148 N N . LEU A 1 391 ? 8.292 -3.432 -1.147 1.00 93.00 391 LEU A N 1
ATOM 3149 C CA . LEU A 1 391 ? 7.504 -4.293 -2.029 1.00 93.00 391 LEU A CA 1
ATOM 3150 C C . LEU A 1 391 ? 6.923 -3.517 -3.222 1.00 93.00 391 LEU A C 1
ATOM 3152 O O . LEU A 1 391 ? 7.061 -3.949 -4.361 1.00 93.00 391 LEU A O 1
ATOM 3156 N N . LEU A 1 392 ? 6.327 -2.342 -3.004 1.00 91.81 392 LEU A N 1
ATOM 3157 C CA . LEU A 1 392 ? 5.806 -1.531 -4.111 1.00 91.81 392 LEU A CA 1
ATOM 3158 C C . LEU A 1 392 ? 6.910 -1.008 -5.044 1.00 91.81 392 LEU A C 1
ATOM 3160 O O . LEU A 1 392 ? 6.652 -0.842 -6.236 1.00 91.81 392 LEU A O 1
ATOM 3164 N N . ASN A 1 393 ? 8.125 -0.785 -4.533 1.00 91.25 393 ASN A N 1
ATOM 3165 C CA . ASN A 1 393 ? 9.301 -0.473 -5.340 1.00 91.25 393 ASN A CA 1
ATOM 3166 C C . ASN A 1 393 ? 9.722 -1.662 -6.206 1.00 91.25 393 ASN A C 1
ATOM 3168 O O . ASN A 1 393 ? 9.899 -1.499 -7.407 1.00 91.25 393 ASN A O 1
ATOM 3172 N N . LEU A 1 394 ? 9.832 -2.859 -5.622 1.00 93.38 394 LEU A N 1
ATOM 3173 C CA . LEU A 1 394 ? 10.155 -4.076 -6.371 1.00 93.38 394 LEU A CA 1
ATOM 3174 C C . LEU A 1 394 ? 9.128 -4.350 -7.472 1.00 93.38 394 LEU A C 1
ATOM 3176 O O . LEU A 1 394 ? 9.491 -4.749 -8.573 1.00 93.38 394 LEU A O 1
ATOM 3180 N N . SER A 1 395 ? 7.855 -4.075 -7.196 1.00 94.75 395 SER A N 1
ATOM 3181 C CA . SER A 1 395 ? 6.795 -4.119 -8.200 1.00 94.75 395 SER A CA 1
ATOM 3182 C C . SER A 1 395 ? 7.038 -3.131 -9.350 1.00 94.75 395 SER A C 1
ATOM 3184 O O . SER A 1 395 ? 6.972 -3.521 -10.515 1.00 94.75 395 SER A O 1
ATOM 3186 N N . LEU A 1 396 ? 7.367 -1.871 -9.038 1.00 93.12 396 LEU A N 1
ATOM 3187 C CA . LEU A 1 396 ? 7.680 -0.864 -10.052 1.00 93.12 396 LEU A CA 1
ATOM 3188 C C . LEU A 1 396 ? 8.876 -1.296 -10.912 1.00 93.12 396 LEU A C 1
ATOM 3190 O O . LEU A 1 396 ? 8.797 -1.194 -12.132 1.00 93.12 396 LEU A O 1
ATOM 3194 N N . ILE A 1 397 ? 9.939 -1.816 -10.286 1.00 93.06 397 ILE A N 1
AT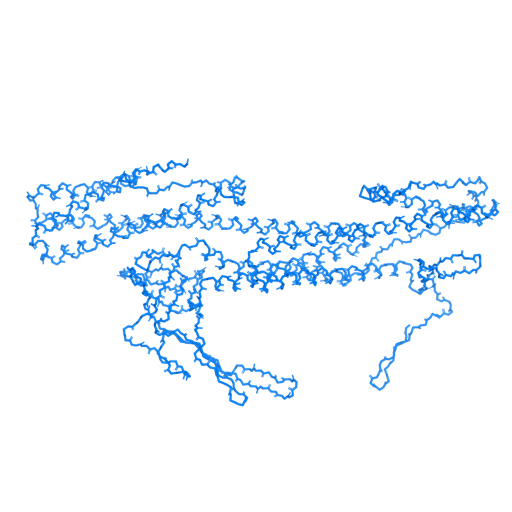OM 3195 C CA . ILE A 1 397 ? 11.109 -2.377 -10.979 1.00 93.06 397 ILE A CA 1
ATOM 3196 C C . ILE A 1 397 ? 10.685 -3.525 -11.898 1.00 93.06 397 ILE A C 1
ATOM 3198 O O . ILE A 1 397 ? 11.127 -3.590 -13.042 1.00 93.06 397 ILE A O 1
ATOM 3202 N N . GLY A 1 398 ? 9.817 -4.422 -11.427 1.00 94.56 398 GLY A N 1
ATOM 3203 C CA . GLY A 1 398 ? 9.278 -5.515 -12.234 1.00 94.56 398 GLY A CA 1
ATOM 3204 C C . GLY A 1 398 ? 8.522 -5.014 -13.462 1.00 94.56 398 GLY A C 1
ATOM 3205 O O . GLY A 1 398 ? 8.763 -5.488 -14.569 1.00 94.56 398 GLY A O 1
ATOM 3206 N N . GLY A 1 399 ? 7.664 -4.008 -13.286 1.00 94.19 399 GLY A N 1
ATOM 3207 C CA . GLY A 1 399 ? 6.894 -3.418 -14.377 1.00 94.19 399 GLY A CA 1
ATOM 3208 C C . GLY A 1 399 ? 7.750 -2.666 -15.400 1.00 94.19 399 GLY A C 1
ATOM 3209 O O . GLY A 1 399 ? 7.599 -2.900 -16.598 1.00 94.19 399 GLY A O 1
ATOM 3210 N N . THR A 1 400 ? 8.702 -1.835 -14.957 1.00 91.88 400 THR A N 1
ATOM 3211 C CA . THR A 1 400 ? 9.640 -1.158 -15.872 1.00 91.88 400 THR A CA 1
ATOM 3212 C C . THR A 1 400 ? 10.529 -2.161 -16.604 1.00 91.88 400 THR A C 1
ATOM 3214 O O . THR A 1 400 ? 10.748 -2.016 -17.805 1.00 91.88 400 THR A O 1
ATOM 3217 N N . THR A 1 401 ? 10.982 -3.215 -15.915 1.00 92.19 401 THR A N 1
ATOM 3218 C CA . THR A 1 401 ? 11.745 -4.322 -16.513 1.00 92.19 401 THR A CA 1
ATOM 3219 C C . THR A 1 401 ? 10.930 -5.042 -17.576 1.00 92.19 401 THR A C 1
ATOM 3221 O O . THR A 1 401 ? 11.438 -5.269 -18.669 1.00 92.19 401 THR A O 1
ATOM 3224 N N . ALA A 1 402 ? 9.670 -5.378 -17.288 1.00 93.06 402 ALA A N 1
ATOM 3225 C CA . ALA A 1 402 ? 8.806 -6.073 -18.232 1.00 93.06 402 ALA A CA 1
ATOM 3226 C C . ALA A 1 402 ? 8.583 -5.252 -19.507 1.00 93.06 402 ALA A C 1
ATOM 3228 O O . ALA A 1 402 ? 8.690 -5.798 -20.599 1.00 93.06 402 ALA A O 1
ATOM 3229 N N . ILE A 1 403 ? 8.332 -3.946 -19.379 1.00 91.50 403 ILE A N 1
ATOM 3230 C CA . ILE A 1 403 ? 8.115 -3.062 -20.532 1.00 91.50 403 ILE A CA 1
ATOM 3231 C C . ILE A 1 403 ? 9.397 -2.901 -21.347 1.00 91.50 403 ILE A C 1
ATOM 3233 O O . ILE A 1 403 ? 9.378 -3.137 -22.552 1.00 91.50 403 ILE A O 1
ATOM 3237 N N . LEU A 1 404 ? 10.525 -2.578 -20.708 1.00 87.94 404 LEU A N 1
ATOM 3238 C CA . LEU A 1 404 ? 11.803 -2.435 -21.411 1.00 87.94 404 LEU A CA 1
ATOM 3239 C C . LEU A 1 404 ? 12.231 -3.741 -22.090 1.00 87.94 404 LEU A C 1
ATOM 3241 O O . LEU A 1 404 ? 12.676 -3.722 -23.236 1.00 87.94 404 LEU A O 1
ATOM 3245 N N . ALA A 1 405 ? 12.062 -4.881 -21.416 1.00 88.00 405 ALA A N 1
ATOM 3246 C CA . ALA A 1 405 ? 12.375 -6.186 -21.982 1.00 88.00 405 ALA A CA 1
ATOM 3247 C C . ALA A 1 405 ? 11.452 -6.522 -23.161 1.00 88.00 405 ALA A C 1
ATOM 3249 O O . ALA A 1 405 ? 11.941 -7.013 -24.176 1.00 88.00 405 ALA A O 1
ATOM 3250 N N . LEU A 1 406 ? 10.154 -6.210 -23.063 1.00 88.06 406 LEU A N 1
ATOM 3251 C CA . LEU A 1 406 ? 9.170 -6.432 -24.125 1.00 88.06 406 LEU A CA 1
ATOM 3252 C C . LEU A 1 406 ? 9.512 -5.619 -25.376 1.00 88.06 406 LEU A C 1
ATOM 3254 O O . LEU A 1 406 ? 9.528 -6.165 -26.478 1.00 88.06 406 LEU A O 1
ATOM 3258 N N . LEU A 1 407 ? 9.839 -4.337 -25.205 1.00 83.50 407 LEU A N 1
ATOM 3259 C CA . LEU A 1 407 ? 10.236 -3.461 -26.309 1.00 83.50 407 LEU A CA 1
ATOM 3260 C C . LEU A 1 407 ? 11.557 -3.922 -26.939 1.00 83.50 407 LEU A C 1
ATOM 3262 O O . LEU A 1 407 ? 11.682 -3.963 -28.165 1.00 83.50 407 LEU A O 1
ATOM 3266 N N . SER A 1 408 ? 12.493 -4.411 -26.116 1.00 78.56 408 SER A N 1
ATOM 3267 C CA . SER A 1 408 ? 13.766 -4.965 -26.587 1.00 78.56 408 SER A CA 1
ATOM 3268 C C . SER A 1 408 ? 13.618 -6.217 -27.464 1.00 78.56 408 SER A C 1
ATOM 3270 O O . SER A 1 408 ? 14.547 -6.540 -28.202 1.00 78.56 408 SER A O 1
ATOM 3272 N N . LEU A 1 409 ? 12.462 -6.906 -27.439 1.00 77.31 409 LEU A N 1
ATOM 3273 C CA . LEU A 1 409 ? 12.249 -8.115 -28.240 1.00 77.31 409 LEU A CA 1
ATOM 3274 C C . LEU A 1 409 ? 12.245 -7.844 -29.754 1.00 77.31 409 LEU A C 1
ATOM 3276 O O . LEU A 1 409 ? 12.553 -8.736 -30.543 1.00 77.31 409 LEU A O 1
ATOM 3280 N N . SER A 1 410 ? 11.866 -6.637 -30.171 1.00 70.00 410 SER A N 1
ATOM 3281 C CA . SER A 1 410 ? 11.725 -6.293 -31.588 1.00 70.00 410 SER A CA 1
ATOM 3282 C C . SER A 1 410 ? 12.952 -5.540 -32.105 1.00 70.00 410 SER A C 1
ATOM 3284 O O . SER A 1 410 ? 13.764 -6.102 -32.838 1.00 70.00 410 SER A O 1
ATOM 3286 N N . ARG A 1 411 ? 13.095 -4.269 -31.722 1.00 70.06 411 ARG A N 1
ATOM 3287 C CA . ARG A 1 411 ? 14.201 -3.363 -32.042 1.00 70.06 411 ARG A CA 1
ATOM 3288 C C . ARG A 1 411 ? 14.316 -2.396 -30.872 1.00 70.06 411 ARG A C 1
ATOM 3290 O O . ARG A 1 411 ? 13.359 -1.682 -30.614 1.00 70.06 411 ARG A O 1
ATOM 3297 N N . PHE A 1 412 ? 15.462 -2.353 -30.197 1.00 70.44 412 PHE A N 1
ATOM 3298 C CA . PHE A 1 412 ? 15.681 -1.361 -29.146 1.00 70.44 412 PHE A CA 1
ATOM 3299 C C . PHE A 1 412 ? 16.037 -0.017 -29.791 1.00 70.44 412 PHE A C 1
ATOM 3301 O O . PHE A 1 412 ? 17.099 0.129 -30.395 1.00 70.44 412 PHE A O 1
ATOM 3308 N N . SER A 1 413 ? 15.110 0.929 -29.725 1.00 76.44 413 SER A N 1
ATOM 3309 C CA . SER A 1 413 ? 15.193 2.266 -30.304 1.00 76.44 413 SER A CA 1
ATOM 3310 C C . SER A 1 413 ? 15.125 3.332 -29.216 1.00 76.44 413 SER A C 1
ATOM 3312 O O . SER A 1 413 ? 14.631 3.086 -28.116 1.00 76.44 413 SER A O 1
ATOM 3314 N N . ALA A 1 414 ? 15.554 4.557 -29.529 1.00 79.62 414 ALA A N 1
ATOM 3315 C CA . ALA A 1 414 ? 15.456 5.662 -28.579 1.00 79.62 414 ALA A CA 1
ATOM 3316 C C . ALA A 1 414 ? 14.025 5.863 -28.046 1.00 79.62 414 ALA A C 1
ATOM 3318 O O . ALA A 1 414 ? 13.832 6.154 -26.867 1.00 79.62 414 ALA A O 1
ATOM 3319 N N . PHE A 1 415 ? 13.012 5.654 -28.890 1.0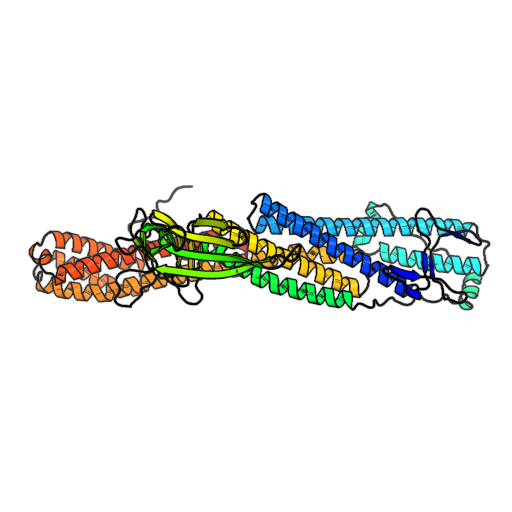0 81.50 415 PHE A N 1
ATOM 3320 C CA . PHE A 1 415 ? 11.605 5.820 -28.520 1.00 81.50 415 PHE A CA 1
ATOM 3321 C C . PHE A 1 415 ? 11.149 4.866 -27.399 1.00 81.50 415 PHE A C 1
ATOM 3323 O O . PHE A 1 415 ? 10.244 5.205 -26.636 1.00 81.50 415 PHE A O 1
ATOM 3330 N N . ASP A 1 416 ? 11.808 3.719 -27.226 1.00 83.38 416 ASP A N 1
ATOM 3331 C CA . ASP A 1 416 ? 11.446 2.749 -26.188 1.00 83.38 416 ASP A CA 1
ATOM 3332 C C . ASP A 1 416 ? 11.730 3.274 -24.776 1.00 83.38 416 ASP A C 1
ATOM 3334 O O . ASP A 1 416 ? 11.002 2.946 -23.833 1.00 83.38 416 ASP A O 1
ATOM 3338 N N . PHE A 1 417 ? 12.732 4.149 -24.626 1.00 83.44 417 PHE A N 1
ATOM 3339 C CA . PHE A 1 417 ? 12.980 4.863 -23.373 1.00 83.44 417 PHE A CA 1
ATOM 3340 C C . PHE A 1 417 ? 11.829 5.798 -23.028 1.00 83.44 417 PHE A C 1
ATOM 3342 O O . PHE A 1 417 ? 11.378 5.812 -21.886 1.00 83.44 417 PHE A O 1
ATOM 3349 N N . PHE A 1 418 ? 11.322 6.536 -24.016 1.00 84.19 418 PHE A N 1
ATOM 3350 C CA . PHE A 1 418 ? 10.185 7.426 -23.823 1.00 84.19 418 PHE A CA 1
ATOM 3351 C C . PHE A 1 418 ? 8.925 6.650 -23.432 1.00 84.19 418 PHE A C 1
ATOM 3353 O O . PHE A 1 418 ? 8.272 6.993 -22.449 1.00 84.19 418 PHE A O 1
ATOM 3360 N N . LEU A 1 419 ? 8.602 5.568 -24.145 1.00 85.69 419 LEU A N 1
ATOM 3361 C CA . LEU A 1 419 ? 7.406 4.780 -23.843 1.00 85.69 419 LEU A CA 1
ATOM 3362 C C . LEU A 1 419 ? 7.486 4.150 -22.444 1.00 85.69 419 LEU A C 1
ATOM 3364 O O . LEU A 1 419 ? 6.520 4.171 -21.681 1.00 85.69 419 LEU A O 1
ATOM 3368 N N . SER A 1 420 ? 8.667 3.659 -22.074 1.00 87.12 420 SER A N 1
ATOM 3369 C CA . SER A 1 420 ? 8.922 3.108 -20.743 1.00 87.12 420 SER A CA 1
ATOM 3370 C C . SER A 1 420 ? 8.903 4.179 -19.640 1.00 87.12 420 SER A C 1
ATOM 3372 O O . SER A 1 420 ? 8.499 3.881 -18.515 1.00 87.12 420 SER A O 1
ATOM 3374 N N . ALA A 1 421 ? 9.259 5.431 -19.955 1.00 88.31 421 ALA A N 1
ATOM 3375 C CA . ALA A 1 421 ? 9.178 6.572 -19.038 1.00 88.31 421 ALA A CA 1
ATOM 3376 C C . ALA A 1 421 ? 7.737 6.886 -18.605 1.00 88.31 421 ALA A C 1
ATOM 3378 O O . ALA A 1 421 ? 7.524 7.443 -17.531 1.00 88.31 421 ALA A O 1
ATOM 3379 N N . LEU A 1 422 ? 6.732 6.507 -19.399 1.00 90.75 422 LEU A N 1
ATOM 3380 C CA . LEU A 1 422 ? 5.328 6.721 -19.049 1.00 90.75 422 LEU A CA 1
ATOM 3381 C C . LEU A 1 422 ? 4.837 5.752 -17.967 1.00 90.75 422 LEU A C 1
ATOM 3383 O O . LEU A 1 422 ? 3.891 6.057 -17.246 1.00 90.75 422 LEU A O 1
ATOM 3387 N N . PHE A 1 423 ? 5.468 4.590 -17.804 1.00 92.25 423 PHE A N 1
ATOM 3388 C CA . PHE A 1 423 ? 4.962 3.575 -16.884 1.00 92.25 423 PHE A CA 1
ATOM 3389 C C . PHE A 1 423 ? 4.970 3.994 -15.401 1.00 92.25 423 PHE A C 1
ATOM 3391 O O . PHE A 1 423 ? 3.924 3.850 -14.765 1.00 92.25 423 PHE A O 1
ATOM 3398 N N . PRO A 1 424 ? 6.066 4.528 -14.817 1.00 92.12 424 PRO A N 1
ATOM 3399 C CA . PRO A 1 424 ? 6.080 4.939 -13.412 1.00 92.12 424 PRO A CA 1
ATOM 3400 C C . PRO A 1 424 ? 4.951 5.899 -12.988 1.00 92.12 424 PRO A C 1
ATOM 3402 O O . PRO A 1 424 ? 4.337 5.627 -11.951 1.00 92.12 424 PRO A O 1
ATOM 3405 N N . PRO A 1 425 ? 4.614 6.974 -13.735 1.00 92.25 425 PRO A N 1
ATOM 3406 C CA . PRO A 1 425 ? 3.505 7.846 -13.355 1.00 92.25 425 PRO A CA 1
ATOM 3407 C C . PRO A 1 425 ? 2.144 7.149 -13.475 1.00 92.25 425 PRO A C 1
ATOM 3409 O O . PRO A 1 425 ? 1.333 7.275 -12.558 1.00 92.25 425 PRO A O 1
ATOM 3412 N N . PHE A 1 426 ? 1.895 6.346 -14.519 1.00 93.25 426 PHE A N 1
ATOM 3413 C CA . PHE A 1 426 ? 0.650 5.568 -14.616 1.00 93.25 426 PHE A CA 1
ATOM 3414 C C . PHE A 1 426 ? 0.511 4.555 -13.476 1.00 93.25 426 PHE A C 1
ATOM 3416 O O . PHE A 1 426 ? -0.556 4.432 -12.871 1.00 93.25 426 PHE A O 1
ATOM 3423 N N . TYR A 1 427 ? 1.601 3.868 -13.135 1.00 92.56 427 TYR A N 1
ATOM 3424 C CA . TYR A 1 427 ? 1.658 2.955 -12.001 1.00 92.56 427 TYR A CA 1
ATOM 3425 C C . TYR A 1 427 ? 1.350 3.676 -10.682 1.00 92.56 427 TYR A C 1
ATOM 3427 O O . TYR A 1 427 ? 0.534 3.197 -9.894 1.00 92.56 427 TYR A O 1
ATOM 3435 N N . LEU A 1 428 ? 1.944 4.853 -10.456 1.00 90.88 428 LEU A N 1
ATOM 3436 C CA . LEU A 1 428 ? 1.679 5.676 -9.277 1.00 90.88 428 LEU A CA 1
ATOM 3437 C C . LEU A 1 428 ? 0.206 6.092 -9.182 1.00 90.88 428 LEU A C 1
ATOM 3439 O O . LEU A 1 428 ? -0.409 5.918 -8.128 1.00 90.88 428 LEU A O 1
ATOM 3443 N N . VAL A 1 429 ? -0.370 6.602 -10.274 1.00 91.31 429 VAL A N 1
ATOM 3444 C CA . VAL A 1 429 ? -1.783 7.007 -10.330 1.00 91.31 429 VAL A CA 1
ATOM 3445 C C . VAL A 1 429 ? -2.698 5.818 -10.036 1.00 91.31 429 VAL A C 1
ATOM 3447 O O . VAL A 1 429 ? -3.614 5.937 -9.218 1.00 91.31 429 VAL A O 1
ATOM 3450 N N . GLY A 1 430 ? -2.423 4.655 -10.634 1.00 92.50 430 GLY A N 1
ATOM 3451 C CA . GLY A 1 430 ? -3.174 3.424 -10.385 1.00 92.50 430 GLY A CA 1
ATOM 3452 C C . GLY A 1 430 ? -3.104 2.977 -8.923 1.00 92.50 430 GLY A C 1
ATOM 3453 O O . GLY A 1 430 ? -4.135 2.684 -8.315 1.00 92.50 430 GLY A O 1
ATOM 3454 N N . LEU A 1 431 ? -1.907 2.994 -8.324 1.00 90.06 431 LEU A N 1
ATOM 3455 C CA . LEU A 1 431 ? -1.714 2.669 -6.911 1.00 90.06 431 LEU A CA 1
ATOM 3456 C C . LEU A 1 431 ? -2.490 3.613 -5.997 1.00 90.06 431 LEU A C 1
ATOM 3458 O O . LEU A 1 431 ? -3.243 3.141 -5.148 1.00 90.06 431 LEU A O 1
ATOM 3462 N N . VAL A 1 432 ? -2.304 4.927 -6.152 1.00 88.06 432 VAL A N 1
ATOM 3463 C CA . VAL A 1 432 ? -2.950 5.943 -5.309 1.00 88.06 432 VAL A CA 1
ATOM 3464 C C . VAL A 1 432 ? -4.463 5.842 -5.430 1.00 88.06 432 VAL A C 1
ATOM 3466 O O . VAL A 1 432 ? -5.141 5.814 -4.409 1.00 88.06 432 VAL A O 1
ATOM 3469 N N . THR A 1 433 ? -4.987 5.680 -6.643 1.00 91.25 433 THR A N 1
ATOM 3470 C CA . THR A 1 433 ? -6.425 5.503 -6.876 1.00 91.25 433 THR A CA 1
ATOM 3471 C C . THR A 1 433 ? -6.968 4.277 -6.146 1.00 91.25 433 THR A C 1
ATOM 3473 O O . THR A 1 433 ? -7.912 4.399 -5.367 1.00 91.25 433 THR A O 1
ATOM 3476 N N . ALA A 1 434 ? -6.345 3.107 -6.329 1.00 91.50 434 ALA A N 1
ATOM 3477 C CA . ALA A 1 434 ? -6.773 1.868 -5.676 1.00 91.50 434 ALA A CA 1
ATOM 3478 C C . ALA A 1 434 ? -6.722 1.980 -4.146 1.00 91.50 434 ALA A C 1
ATOM 3480 O O . ALA A 1 434 ? -7.601 1.501 -3.430 1.00 91.50 434 ALA A O 1
ATOM 3481 N N . PHE A 1 435 ? -5.689 2.638 -3.637 1.00 88.50 435 PHE A N 1
ATOM 3482 C CA . PHE A 1 435 ? -5.519 2.904 -2.227 1.00 88.50 435 PHE A CA 1
ATOM 3483 C C . PHE A 1 435 ? -6.613 3.830 -1.678 1.00 88.50 435 PHE A C 1
ATOM 3485 O O . PHE A 1 435 ? -7.317 3.458 -0.741 1.00 88.50 435 PHE A O 1
ATOM 3492 N N . LEU A 1 436 ? -6.754 5.036 -2.214 1.00 89.88 436 LEU A N 1
ATOM 3493 C CA . LEU A 1 436 ? -7.726 6.012 -1.722 1.00 89.88 436 LEU A CA 1
ATOM 3494 C C . LEU A 1 436 ? -9.160 5.480 -1.835 1.00 89.88 436 LEU A C 1
ATOM 3496 O O . LEU A 1 436 ? -9.932 5.606 -0.890 1.00 89.88 436 LEU A O 1
ATOM 3500 N N . TYR A 1 437 ? -9.487 4.790 -2.931 1.00 92.75 437 TYR A N 1
ATOM 3501 C CA . TYR A 1 437 ? -10.784 4.138 -3.095 1.00 92.75 437 TYR A CA 1
ATOM 3502 C C . TYR A 1 437 ? -11.070 3.131 -1.970 1.00 92.75 437 TYR A C 1
ATOM 3504 O O . TYR A 1 437 ? -12.129 3.184 -1.346 1.00 92.75 437 TYR A O 1
ATOM 3512 N N . ASN A 1 438 ? -10.113 2.249 -1.660 1.00 91.75 438 ASN A N 1
ATOM 3513 C CA . ASN A 1 438 ? -10.271 1.262 -0.589 1.00 91.75 438 ASN A CA 1
ATOM 3514 C C . ASN A 1 438 ? -10.423 1.907 0.798 1.00 91.75 438 ASN A C 1
ATOM 3516 O O . ASN A 1 438 ? -11.183 1.393 1.619 1.00 91.75 438 ASN A O 1
ATOM 3520 N N . ASP A 1 439 ? -9.746 3.029 1.060 1.00 90.31 439 ASP A N 1
ATOM 3521 C CA . ASP A 1 439 ? -9.906 3.769 2.319 1.00 90.31 439 ASP A CA 1
ATOM 3522 C C . ASP A 1 439 ? -11.304 4.392 2.422 1.00 90.31 439 ASP A C 1
ATOM 3524 O O . ASP A 1 439 ? -11.954 4.277 3.462 1.00 90.31 439 ASP A O 1
ATOM 3528 N N . LEU A 1 440 ? -11.813 4.986 1.337 1.00 93.62 440 LEU A N 1
ATOM 3529 C CA . LEU A 1 440 ? -13.169 5.538 1.306 1.00 93.62 440 LEU A CA 1
ATOM 3530 C C . LEU A 1 440 ? -14.235 4.449 1.497 1.00 93.62 440 LEU A C 1
ATOM 3532 O O . LEU A 1 440 ? -15.213 4.663 2.216 1.00 93.62 440 LEU A O 1
ATOM 3536 N N . VAL A 1 441 ? -14.050 3.269 0.892 1.00 94.00 441 VAL A N 1
ATOM 3537 C CA . VAL A 1 441 ? -14.925 2.105 1.120 1.00 94.00 441 VAL A CA 1
ATOM 3538 C C . VAL A 1 441 ? -14.852 1.655 2.579 1.00 94.00 441 VAL A C 1
ATOM 3540 O O . VAL A 1 441 ? -15.892 1.448 3.201 1.00 94.00 441 VAL A O 1
ATOM 3543 N N . PHE A 1 442 ? -13.652 1.564 3.158 1.00 91.69 442 PHE A N 1
ATOM 3544 C CA . PHE A 1 442 ? -13.477 1.204 4.566 1.00 91.69 442 PHE A CA 1
ATOM 3545 C C . PHE A 1 442 ? -14.208 2.174 5.504 1.00 91.69 442 PHE A C 1
ATOM 3547 O O . PHE A 1 442 ? -14.939 1.729 6.386 1.00 91.69 442 PHE A O 1
ATOM 3554 N N . LEU A 1 443 ? -14.073 3.486 5.295 1.00 92.25 443 LEU A N 1
ATOM 3555 C CA . LEU A 1 443 ? -14.758 4.501 6.102 1.00 92.25 443 LEU A CA 1
ATOM 3556 C C . LEU A 1 443 ? -16.282 4.439 5.934 1.00 92.25 443 LEU A C 1
ATOM 3558 O O . LEU A 1 443 ? -17.021 4.544 6.916 1.00 92.25 443 LEU A O 1
ATOM 3562 N N . ARG A 1 444 ? -16.766 4.194 4.708 1.00 93.75 444 ARG A N 1
ATOM 3563 C CA . ARG A 1 444 ? -18.196 4.012 4.423 1.00 93.75 444 ARG A CA 1
ATOM 3564 C C . ARG A 1 444 ? -18.777 2.819 5.186 1.00 93.75 444 ARG A C 1
ATOM 3566 O O . ARG A 1 444 ? -19.852 2.952 5.779 1.00 93.75 444 ARG A O 1
ATOM 3573 N N . GLU A 1 445 ? -18.074 1.686 5.173 1.00 91.38 445 GLU A N 1
ATOM 3574 C CA . GLU A 1 445 ? -18.471 0.478 5.902 1.00 91.38 445 GLU A CA 1
ATOM 3575 C C . GLU A 1 445 ? -18.325 0.651 7.414 1.00 91.38 445 GLU A C 1
ATOM 3577 O O . GLU A 1 445 ? -19.196 0.208 8.158 1.00 91.38 445 GLU A O 1
ATOM 3582 N N . ARG A 1 446 ? -17.294 1.360 7.893 1.00 88.81 446 ARG A N 1
ATOM 3583 C CA . ARG A 1 446 ? -17.136 1.682 9.318 1.00 88.81 446 ARG A CA 1
ATOM 3584 C C . ARG A 1 446 ? -18.326 2.482 9.833 1.00 88.81 446 ARG A C 1
ATOM 3586 O O . ARG A 1 446 ? -18.958 2.061 10.792 1.00 88.81 446 ARG A O 1
ATOM 3593 N N . ARG A 1 447 ? -18.700 3.563 9.144 1.00 91.00 447 ARG A N 1
ATOM 3594 C CA . ARG A 1 447 ? -19.912 4.336 9.453 1.00 91.00 447 ARG A CA 1
ATOM 3595 C C . ARG A 1 447 ? -21.160 3.444 9.488 1.00 91.00 447 ARG A C 1
ATOM 3597 O O . ARG A 1 447 ? -21.965 3.562 10.406 1.00 91.00 447 ARG A O 1
ATOM 3604 N N . ARG A 1 448 ? -21.327 2.549 8.505 1.00 91.25 448 ARG A N 1
ATOM 3605 C CA . ARG A 1 448 ? -22.469 1.618 8.447 1.00 91.25 448 ARG A CA 1
ATOM 3606 C C . ARG A 1 448 ? -22.491 0.665 9.647 1.00 91.25 448 ARG A C 1
ATOM 3608 O O . ARG A 1 448 ? -23.555 0.448 10.217 1.00 91.25 448 ARG A O 1
ATOM 3615 N N . ARG A 1 449 ? -21.332 0.129 10.045 1.00 87.50 449 ARG A N 1
ATOM 3616 C CA . ARG A 1 449 ? -21.189 -0.715 11.241 1.00 87.50 449 ARG A CA 1
ATOM 3617 C C . ARG A 1 449 ? -21.513 0.065 12.515 1.00 87.50 449 ARG A C 1
ATOM 3619 O O . ARG A 1 449 ? -22.306 -0.419 13.310 1.00 87.50 449 ARG A O 1
ATOM 3626 N N . SER A 1 450 ? -20.985 1.280 12.675 1.00 86.25 450 SER A N 1
ATOM 3627 C CA . SER A 1 450 ? -21.283 2.132 13.836 1.00 86.25 450 SER A CA 1
ATOM 3628 C C . SER A 1 450 ? -22.775 2.468 13.938 1.00 86.25 450 SER A C 1
ATOM 3630 O O . SER A 1 450 ? -23.326 2.464 15.033 1.00 86.25 450 SER A O 1
ATOM 3632 N N . LEU A 1 451 ? -23.461 2.681 12.807 1.00 87.88 451 LEU A N 1
ATOM 3633 C CA . LEU A 1 451 ? -24.916 2.876 12.792 1.00 87.88 451 LEU A CA 1
ATOM 3634 C C . LEU A 1 451 ? -25.670 1.620 13.253 1.00 87.88 451 LEU A C 1
ATOM 3636 O O . LEU A 1 451 ? -26.604 1.720 14.040 1.00 87.88 451 LEU A O 1
ATOM 3640 N N . ALA A 1 452 ? -25.242 0.436 12.808 1.00 87.19 452 ALA A N 1
ATOM 3641 C CA . ALA A 1 452 ? -25.830 -0.822 13.263 1.00 87.19 452 ALA A CA 1
ATOM 3642 C C . ALA A 1 452 ? -25.620 -1.053 14.772 1.00 87.19 452 ALA A C 1
ATOM 3644 O O . ALA A 1 452 ? -26.475 -1.648 15.420 1.00 87.19 452 ALA A O 1
ATOM 3645 N N . MET A 1 453 ? -24.516 -0.563 15.348 1.00 82.44 453 MET A N 1
ATOM 3646 C CA . MET A 1 453 ? -24.290 -0.623 16.798 1.00 82.44 453 MET A CA 1
ATOM 3647 C C . MET A 1 453 ? -25.268 0.258 17.576 1.00 82.44 453 MET A C 1
ATOM 3649 O O . MET A 1 453 ? -25.762 -0.175 18.614 1.00 82.44 453 MET A O 1
ATOM 3653 N N . ILE A 1 454 ? -25.610 1.442 17.053 1.00 85.12 454 ILE A N 1
ATOM 3654 C CA . ILE A 1 454 ? -26.698 2.255 17.616 1.00 85.12 454 ILE A CA 1
ATOM 3655 C C . ILE A 1 454 ? -27.998 1.444 17.596 1.00 85.12 454 ILE A C 1
ATOM 3657 O O . ILE A 1 454 ? -28.649 1.325 18.627 1.00 85.12 454 ILE A O 1
ATOM 3661 N N . ASP A 1 455 ? -28.343 0.823 16.466 1.00 85.00 455 ASP A N 1
ATOM 3662 C CA . ASP A 1 455 ? -29.579 0.039 16.343 1.00 85.00 455 ASP A CA 1
ATOM 3663 C C . ASP A 1 455 ? -29.635 -1.130 17.349 1.00 85.00 455 ASP A C 1
ATOM 3665 O O . ASP A 1 455 ? -30.688 -1.403 17.927 1.00 85.00 455 ASP A O 1
ATOM 3669 N N . VAL A 1 456 ? -28.503 -1.790 17.618 1.00 83.31 456 VAL A N 1
ATOM 3670 C CA . VAL A 1 456 ? -28.404 -2.842 18.645 1.00 83.31 456 VAL A CA 1
ATOM 3671 C C . VAL A 1 456 ? -28.608 -2.277 20.053 1.00 83.31 456 VAL A C 1
ATOM 3673 O O . VAL A 1 456 ? -29.385 -2.847 20.820 1.00 83.31 456 VAL A O 1
ATOM 3676 N N . ALA A 1 457 ? -27.954 -1.165 20.398 1.00 82.31 457 ALA A N 1
ATOM 3677 C CA . ALA A 1 457 ? -28.093 -0.539 21.713 1.00 82.31 457 ALA A CA 1
ATOM 3678 C C . ALA A 1 457 ? -29.531 -0.038 21.953 1.00 82.31 457 ALA A C 1
ATOM 3680 O O . ALA A 1 457 ? -30.123 -0.307 23.000 1.00 82.31 457 ALA A O 1
ATOM 3681 N N . LEU A 1 458 ? -30.144 0.585 20.940 1.00 84.31 458 LEU A N 1
ATOM 3682 C CA . LEU A 1 458 ? -31.545 1.010 20.970 1.00 84.31 458 LEU A CA 1
ATOM 3683 C C . LEU A 1 458 ? -32.506 -0.172 21.133 1.00 84.31 458 LEU A C 1
ATOM 3685 O O . LEU A 1 458 ? -33.498 -0.051 21.851 1.00 84.31 458 LEU A O 1
ATOM 3689 N N . LYS A 1 459 ? -32.205 -1.322 20.518 1.00 84.25 459 LYS A N 1
ATOM 3690 C CA . LYS A 1 459 ? -32.996 -2.546 20.684 1.00 84.25 459 LYS A CA 1
ATOM 3691 C C . LYS A 1 459 ? -32.883 -3.124 22.098 1.00 84.25 459 LYS A C 1
ATOM 3693 O O . LYS A 1 459 ? -33.894 -3.446 22.714 1.00 84.25 459 LYS A O 1
ATOM 3698 N N . LYS A 1 460 ? -31.672 -3.199 22.664 1.00 84.06 460 LYS A N 1
ATOM 3699 C CA . LYS A 1 460 ? -31.490 -3.606 24.072 1.00 84.06 460 LYS A CA 1
ATOM 3700 C C . LYS A 1 460 ? -32.300 -2.706 25.008 1.00 84.06 460 LYS A C 1
ATOM 3702 O O . LYS A 1 460 ? -32.969 -3.196 25.917 1.00 84.06 460 LYS A O 1
ATOM 3707 N N . ARG A 1 461 ? -32.294 -1.395 24.746 1.00 86.88 461 ARG A N 1
ATOM 3708 C CA . ARG A 1 461 ? -33.104 -0.424 25.484 1.00 86.88 461 ARG A CA 1
ATOM 3709 C C . ARG A 1 461 ? -34.600 -0.673 25.322 1.00 86.88 461 ARG A C 1
ATOM 3711 O O . ARG A 1 461 ? -35.318 -0.687 26.320 1.00 86.88 461 ARG A O 1
ATOM 3718 N N . SER A 1 462 ? -35.075 -0.906 24.096 1.00 84.62 462 SER A N 1
ATOM 3719 C CA . SER A 1 462 ? -36.494 -1.179 23.841 1.00 84.62 462 SER A CA 1
ATOM 3720 C C . SER A 1 462 ? -36.997 -2.431 24.553 1.00 84.62 462 SER A C 1
ATOM 3722 O O . SER A 1 462 ? -38.160 -2.475 24.947 1.00 84.62 462 SER A O 1
ATOM 3724 N N . ASP A 1 463 ? -36.116 -3.410 24.759 1.00 84.81 463 ASP A N 1
ATOM 3725 C CA . ASP A 1 463 ? -36.427 -4.653 25.464 1.00 84.81 463 ASP A CA 1
ATOM 3726 C C . ASP A 1 463 ? -36.380 -4.489 26.998 1.00 84.81 463 ASP A C 1
ATOM 3728 O O . ASP A 1 463 ? -37.096 -5.194 27.718 1.00 84.81 463 ASP A O 1
ATOM 3732 N N . LEU A 1 464 ? -35.555 -3.566 27.516 1.00 85.75 464 LEU A N 1
ATOM 3733 C CA . LEU A 1 464 ? -35.398 -3.311 28.955 1.00 85.75 464 LEU A CA 1
ATOM 3734 C C . LEU A 1 464 ? -36.468 -2.364 29.514 1.00 85.75 464 LEU A C 1
ATOM 3736 O O . LEU A 1 464 ? -37.026 -2.636 30.578 1.00 85.75 464 LEU A O 1
ATOM 3740 N N . VAL A 1 465 ? -36.777 -1.273 28.805 1.00 86.00 465 VAL A N 1
ATOM 3741 C CA . VAL A 1 465 ? -37.671 -0.207 29.295 1.00 86.00 465 VAL A CA 1
ATOM 3742 C C . VAL A 1 465 ? -39.032 -0.756 29.751 1.00 86.00 465 VAL A C 1
ATOM 3744 O O . VAL A 1 465 ? -39.424 -0.450 30.874 1.00 86.00 465 VAL A O 1
ATOM 3747 N N . PRO A 1 466 ? -39.747 -1.618 28.994 1.00 83.88 466 PRO A N 1
ATOM 3748 C CA . PRO A 1 466 ? -41.025 -2.180 29.442 1.00 83.88 466 PRO A CA 1
ATOM 3749 C C . PRO A 1 466 ? -40.921 -3.027 30.717 1.00 83.88 466 PRO A C 1
ATOM 3751 O O . PRO A 1 466 ? -41.840 -3.001 31.536 1.00 83.88 466 PRO A O 1
ATOM 3754 N N . LYS A 1 467 ? -39.811 -3.756 30.903 1.00 85.50 467 LYS A N 1
ATOM 3755 C CA . LYS A 1 467 ? -39.569 -4.567 32.107 1.00 85.50 467 LYS A CA 1
ATOM 3756 C C . LYS A 1 467 ? -39.393 -3.662 33.323 1.00 85.50 467 LYS A C 1
ATOM 3758 O O . LYS A 1 467 ? -40.072 -3.860 34.326 1.00 85.50 467 LYS A O 1
ATOM 3763 N N . LEU A 1 468 ? -38.587 -2.609 33.187 1.00 82.06 468 LEU A N 1
ATOM 3764 C CA . LEU A 1 468 ? -38.424 -1.579 34.214 1.00 82.06 468 LEU A CA 1
ATOM 3765 C C . LEU A 1 468 ? -39.756 -0.891 34.546 1.00 82.06 468 LEU A C 1
ATOM 3767 O O . LEU A 1 468 ? -40.124 -0.810 35.715 1.00 82.06 468 LEU A O 1
ATOM 3771 N N . VAL A 1 469 ? -40.532 -0.492 33.528 1.00 82.00 469 VAL A N 1
ATOM 3772 C CA . VAL A 1 469 ? -41.877 0.086 33.705 1.00 82.00 469 VAL A CA 1
ATOM 3773 C C . VAL A 1 469 ? -42.767 -0.829 34.550 1.00 82.00 469 VAL A C 1
ATOM 3775 O O . VAL A 1 469 ? -43.475 -0.345 35.427 1.00 82.00 469 VAL A O 1
ATOM 3778 N N . SER A 1 470 ? -42.764 -2.137 34.277 1.00 82.19 470 SER A N 1
ATOM 3779 C CA . SER A 1 470 ? -43.635 -3.088 34.976 1.00 82.19 470 SER A CA 1
ATOM 3780 C C . SER A 1 470 ? -43.303 -3.231 36.463 1.00 82.19 470 SER A C 1
ATOM 3782 O O . SER A 1 470 ? -44.223 -3.281 37.274 1.00 82.19 470 SER A O 1
ATOM 3784 N N . VAL A 1 471 ? -42.015 -3.216 36.823 1.00 81.00 471 VAL A N 1
ATOM 3785 C CA . VAL A 1 471 ? -41.556 -3.307 38.218 1.00 81.00 471 VAL A CA 1
ATOM 3786 C C . VAL A 1 471 ? -41.868 -2.014 38.963 1.00 81.00 471 VAL A C 1
ATOM 3788 O O . VAL A 1 471 ? -42.502 -2.046 40.012 1.00 81.00 471 VAL A O 1
ATOM 3791 N N . VAL A 1 472 ? -41.521 -0.860 38.385 1.00 77.25 472 VAL A N 1
ATOM 3792 C CA . VAL A 1 472 ? -41.733 0.441 39.038 1.00 77.25 472 VAL A CA 1
ATOM 3793 C C . VAL A 1 472 ? -43.221 0.747 39.220 1.00 77.25 472 VAL A C 1
ATOM 3795 O O . VAL A 1 472 ? -43.617 1.260 40.263 1.00 77.25 472 VAL A O 1
ATOM 3798 N N . LYS A 1 473 ? -44.076 0.383 38.252 1.00 76.88 473 LYS A N 1
ATOM 3799 C CA . LYS A 1 473 ? -45.534 0.539 38.385 1.00 76.88 473 LYS A CA 1
ATOM 3800 C C . LYS A 1 473 ? -46.125 -0.251 39.550 1.00 76.88 473 LYS A C 1
ATOM 3802 O O . LYS A 1 473 ? -47.148 0.175 40.069 1.00 76.88 473 LYS A O 1
ATOM 3807 N N . GLY A 1 474 ? -45.516 -1.368 39.949 1.00 76.12 474 GLY A N 1
ATOM 3808 C CA . GLY A 1 474 ? -45.956 -2.136 41.116 1.00 76.12 474 GLY A CA 1
ATOM 3809 C C . GLY A 1 474 ? -45.754 -1.391 42.439 1.00 76.12 474 GLY A C 1
ATOM 3810 O O . GLY A 1 474 ? -46.536 -1.579 43.364 1.00 76.12 474 GLY A O 1
ATOM 3811 N N . TYR A 1 475 ? -44.754 -0.510 42.501 1.00 72.56 475 TYR A N 1
ATOM 3812 C CA . TYR A 1 475 ? -44.385 0.237 43.704 1.00 72.56 475 TYR A CA 1
ATOM 3813 C C . TYR A 1 475 ? -44.914 1.676 43.719 1.00 72.56 475 TYR A C 1
ATOM 3815 O O . TYR A 1 475 ? -45.268 2.193 44.772 1.00 72.56 475 TYR A O 1
ATOM 3823 N N . LEU A 1 476 ? -44.987 2.327 42.554 1.00 71.38 476 LEU A N 1
ATOM 3824 C CA . LEU A 1 476 ? -45.271 3.762 42.416 1.00 71.38 476 LEU A CA 1
ATOM 3825 C C . LEU A 1 476 ? -46.555 4.020 41.606 1.00 71.38 476 LEU A C 1
ATOM 3827 O O . LEU A 1 476 ? -46.661 5.002 40.875 1.00 71.38 476 LEU A O 1
ATOM 3831 N N . ALA A 1 477 ? -47.551 3.132 41.722 1.00 68.31 477 ALA A N 1
ATOM 3832 C CA . ALA A 1 477 ? -48.811 3.190 40.966 1.00 68.31 477 ALA A CA 1
ATOM 3833 C C . ALA A 1 477 ? -49.605 4.501 41.143 1.00 68.31 477 ALA A C 1
ATOM 3835 O O . ALA A 1 477 ? -50.439 4.829 40.298 1.00 68.31 477 ALA A O 1
ATOM 3836 N N . HIS A 1 478 ? -49.355 5.239 42.227 1.00 67.50 478 HIS A N 1
ATOM 3837 C CA . HIS A 1 478 ? -50.049 6.482 42.568 1.00 67.50 478 HIS A CA 1
ATOM 3838 C C . HIS A 1 478 ? -49.232 7.749 42.270 1.00 67.50 478 HIS A C 1
ATOM 3840 O O . HIS A 1 478 ? -49.754 8.850 42.436 1.00 67.50 478 HIS A O 1
ATOM 3846 N N . GLU A 1 479 ? -47.994 7.614 41.782 1.00 78.06 479 GLU A N 1
ATOM 3847 C CA . GLU A 1 479 ? -47.096 8.747 41.552 1.00 78.06 479 GLU A CA 1
ATOM 3848 C C . GLU A 1 479 ? -47.155 9.239 40.110 1.00 78.06 479 GLU A C 1
ATOM 3850 O O . GLU A 1 479 ? -46.635 8.626 39.172 1.00 78.06 479 GLU A O 1
ATOM 3855 N N . LYS A 1 480 ? -47.809 10.385 39.929 1.00 76.31 480 LYS A N 1
ATOM 3856 C CA . LYS A 1 480 ? -48.101 10.943 38.608 1.00 76.31 480 LYS A CA 1
ATOM 3857 C C . LYS A 1 480 ? -46.831 11.330 37.839 1.00 76.31 480 LYS A C 1
ATOM 3859 O O . LYS A 1 480 ? -46.736 11.033 36.652 1.00 76.31 480 LYS A O 1
ATOM 3864 N N . GLU A 1 481 ? -45.843 11.915 38.514 1.00 73.88 481 GLU A N 1
ATOM 3865 C CA . GLU A 1 481 ? -44.584 12.377 37.904 1.00 73.88 481 GLU A CA 1
ATOM 3866 C C . GLU A 1 481 ? -43.713 11.206 37.401 1.00 73.88 481 GLU A C 1
ATOM 3868 O O . GLU A 1 481 ? -43.167 11.229 36.292 1.00 73.88 481 GLU A O 1
ATOM 3873 N N . VAL A 1 482 ? -43.678 10.105 38.159 1.00 74.38 482 VAL A N 1
ATOM 3874 C CA . VAL A 1 482 ? -43.018 8.850 37.760 1.00 74.38 482 VAL A CA 1
ATOM 3875 C C . VAL A 1 482 ? -43.724 8.228 36.557 1.00 74.38 482 VAL A C 1
ATOM 3877 O O . VAL A 1 482 ? -43.087 7.811 35.590 1.00 74.38 482 VAL A O 1
ATOM 3880 N N . LEU A 1 483 ? -45.056 8.175 36.579 1.00 76.12 483 LEU A N 1
ATOM 3881 C CA . LEU A 1 483 ? -45.837 7.616 35.478 1.00 76.12 483 LEU A CA 1
ATOM 3882 C C . LEU A 1 483 ? -45.692 8.434 34.189 1.00 76.12 483 LEU A C 1
ATOM 3884 O O . LEU A 1 483 ? -45.656 7.843 33.105 1.00 76.12 483 LEU A O 1
ATOM 3888 N N . GLU A 1 484 ? -45.573 9.758 34.282 1.00 81.44 484 GLU A N 1
ATOM 3889 C CA . GLU A 1 484 ? -45.330 10.642 33.139 1.00 81.44 484 GLU A CA 1
ATOM 3890 C C . GLU A 1 484 ? -43.945 10.404 32.516 1.00 81.44 484 GLU A C 1
ATOM 3892 O O . GLU A 1 484 ? -43.868 10.148 31.309 1.00 81.44 484 GLU A O 1
ATOM 3897 N N . SER A 1 485 ? -42.868 10.375 33.313 1.00 79.06 485 SER A N 1
ATOM 3898 C CA . SER A 1 485 ? -41.502 10.101 32.817 1.00 79.06 485 SER A CA 1
ATOM 3899 C C . SER A 1 485 ? -41.375 8.706 32.183 1.00 79.06 485 SER A C 1
ATOM 3901 O O . SER A 1 485 ? -40.840 8.548 31.081 1.00 79.06 485 SER A O 1
ATOM 3903 N N . ILE A 1 486 ? -41.979 7.690 32.804 1.00 78.38 486 ILE A N 1
ATOM 3904 C CA . ILE A 1 486 ? -42.067 6.320 32.281 1.00 78.38 486 ILE A CA 1
ATOM 3905 C C . ILE A 1 486 ? -42.857 6.258 30.966 1.00 78.38 486 ILE A C 1
ATOM 3907 O O . ILE A 1 486 ? -42.482 5.542 30.030 1.00 78.38 486 ILE A O 1
ATOM 3911 N N . THR A 1 487 ? -43.960 7.002 30.868 1.00 81.12 487 THR A N 1
ATOM 3912 C CA . THR A 1 487 ? -44.783 7.047 29.652 1.00 81.12 487 THR A CA 1
ATOM 3913 C C . THR A 1 487 ? -44.040 7.744 28.512 1.00 81.12 487 THR A C 1
ATOM 3915 O O . THR A 1 487 ? -44.089 7.267 27.375 1.00 81.12 487 THR A O 1
ATOM 3918 N N . GLN A 1 488 ? -43.277 8.803 28.795 1.00 81.12 488 GLN A N 1
ATOM 3919 C CA . GLN A 1 488 ? -42.389 9.447 27.819 1.00 81.12 488 GLN A CA 1
ATOM 3920 C C . GLN A 1 488 ? -41.287 8.495 27.323 1.00 81.12 488 GLN A C 1
ATOM 3922 O O . GLN A 1 488 ? -41.069 8.370 26.113 1.00 81.12 488 GLN A O 1
ATOM 3927 N N . MET A 1 489 ? -40.639 7.744 28.220 1.00 79.31 489 MET A N 1
ATOM 3928 C CA . MET A 1 489 ? -39.655 6.720 27.837 1.00 79.31 489 MET A CA 1
ATOM 3929 C C . MET A 1 489 ? -40.271 5.606 26.977 1.00 79.31 489 MET A C 1
ATOM 3931 O O . MET A 1 489 ? -39.680 5.177 25.988 1.00 79.31 489 MET A O 1
ATOM 3935 N N . ARG A 1 490 ? -41.485 5.145 27.299 1.00 80.31 490 ARG A N 1
ATOM 3936 C CA . ARG A 1 490 ? -42.159 4.088 26.527 1.00 80.31 490 ARG A CA 1
ATOM 3937 C C . ARG A 1 490 ? -42.614 4.566 25.144 1.00 80.31 490 ARG A C 1
ATOM 3939 O O . ARG A 1 490 ? -42.469 3.843 24.159 1.00 80.31 490 ARG A O 1
ATOM 3946 N N . THR A 1 491 ? -43.168 5.774 25.059 1.00 80.12 491 THR A N 1
ATOM 3947 C CA . THR A 1 491 ? -43.654 6.357 23.795 1.00 80.12 491 THR A CA 1
ATOM 3948 C C . THR A 1 491 ? -42.514 6.748 22.856 1.00 80.12 491 THR A C 1
ATOM 3950 O O . THR A 1 491 ? -42.654 6.608 21.641 1.00 80.12 491 THR A O 1
ATOM 3953 N N . SER A 1 492 ? -41.366 7.178 23.387 1.00 76.06 492 SER A N 1
ATOM 3954 C CA . SER A 1 492 ? -40.163 7.435 22.581 1.00 76.06 492 SER A CA 1
ATOM 3955 C C . SER A 1 492 ? -39.610 6.159 21.939 1.00 76.06 492 SER A C 1
ATOM 3957 O O . SER A 1 492 ? -39.271 6.178 20.758 1.00 76.06 492 SER A O 1
ATOM 3959 N N . VAL A 1 493 ? -39.613 5.026 22.650 1.00 72.25 493 VAL A N 1
ATOM 3960 C CA . VAL A 1 493 ? -39.216 3.728 22.074 1.00 72.25 493 VAL A CA 1
ATOM 3961 C C . VAL A 1 493 ? -40.155 3.295 20.940 1.00 72.25 493 VAL A C 1
ATOM 3963 O O . VAL A 1 493 ? -39.682 2.861 19.888 1.00 72.25 493 VAL A O 1
ATOM 3966 N N . ALA A 1 494 ? -41.472 3.457 21.114 1.00 68.81 494 ALA A N 1
ATOM 3967 C CA . ALA A 1 494 ? -42.470 3.059 20.116 1.00 68.81 494 ALA A CA 1
ATOM 3968 C C . ALA A 1 494 ? -42.376 3.859 18.799 1.00 68.81 494 ALA A C 1
ATOM 3970 O O . ALA A 1 494 ? -42.630 3.314 17.728 1.00 68.81 494 ALA A O 1
ATOM 3971 N N . ASN A 1 495 ? -41.967 5.130 18.868 1.00 64.88 495 ASN A N 1
ATOM 3972 C CA . ASN A 1 495 ? -41.875 6.034 17.713 1.00 64.88 495 ASN A CA 1
ATOM 3973 C C . ASN A 1 495 ? -40.487 6.060 17.036 1.00 64.88 495 ASN A C 1
ATOM 3975 O O . ASN A 1 495 ? -40.281 6.802 16.075 1.00 64.88 495 ASN A O 1
ATOM 3979 N N . SER A 1 496 ? -39.534 5.245 17.503 1.00 58.12 496 SER A N 1
ATOM 3980 C CA . SER A 1 496 ? -38.126 5.251 17.061 1.00 58.12 496 SER A CA 1
ATOM 3981 C C . SER A 1 496 ? -37.894 4.931 15.573 1.00 58.12 496 SER A C 1
ATOM 3983 O O . SER A 1 496 ? -36.807 5.185 15.057 1.00 58.12 496 SER A O 1
ATOM 3985 N N . MET A 1 497 ? -38.895 4.408 14.859 1.00 51.78 497 MET A N 1
ATOM 3986 C CA . MET A 1 497 ? -38.765 3.991 13.455 1.00 51.78 497 MET A CA 1
ATOM 3987 C C . MET A 1 497 ? -38.955 5.127 12.434 1.00 51.78 497 MET A C 1
ATOM 3989 O O . MET A 1 497 ? -38.434 5.011 11.327 1.00 51.78 497 MET A O 1
ATOM 3993 N N . ALA A 1 498 ? -39.663 6.212 12.779 1.00 53.53 498 ALA A N 1
ATOM 3994 C CA . ALA A 1 498 ? -39.978 7.303 11.842 1.00 53.53 498 ALA A CA 1
ATOM 3995 C C . ALA A 1 498 ? -38.996 8.488 11.932 1.00 53.53 498 ALA A C 1
ATOM 3997 O O . ALA A 1 498 ? -38.589 9.022 10.904 1.00 53.53 498 ALA A O 1
ATOM 3998 N N . ASP A 1 499 ? -38.572 8.858 13.148 1.00 68.94 499 ASP A N 1
ATOM 3999 C CA . ASP A 1 499 ? -37.562 9.895 13.395 1.00 68.94 499 ASP A CA 1
ATOM 4000 C C . ASP A 1 499 ? -36.696 9.517 14.611 1.00 68.94 499 ASP A C 1
ATOM 4002 O O . ASP A 1 499 ? -36.980 9.864 15.764 1.00 68.94 499 ASP A O 1
ATOM 4006 N N . ARG A 1 500 ? -35.635 8.739 14.346 1.00 71.19 500 ARG A N 1
ATOM 4007 C CA . ARG A 1 500 ? -34.716 8.195 15.366 1.00 71.19 500 ARG A CA 1
ATOM 4008 C C . ARG A 1 500 ? -34.132 9.280 16.262 1.00 71.19 500 ARG A C 1
ATOM 4010 O O . ARG A 1 500 ? -33.922 9.053 17.448 1.00 71.19 500 ARG A O 1
ATOM 4017 N N . GLN A 1 501 ? -33.854 10.446 15.690 1.00 72.12 501 GLN A N 1
ATOM 4018 C CA . GLN A 1 501 ? -33.138 11.505 16.379 1.00 72.12 501 GLN A CA 1
ATOM 4019 C C . GLN A 1 501 ? -34.034 12.220 17.395 1.00 72.12 501 GLN A C 1
ATOM 4021 O O . GLN A 1 501 ? -33.630 12.467 18.534 1.00 72.12 501 GLN A O 1
ATOM 4026 N N . GLN A 1 502 ? -35.275 12.505 17.001 1.00 73.38 502 GLN A N 1
ATOM 4027 C CA . GLN A 1 502 ? -36.262 13.112 17.885 1.00 73.38 502 GLN A CA 1
ATOM 4028 C C . GLN A 1 502 ? -36.726 12.138 18.976 1.00 73.38 502 GLN A C 1
ATOM 4030 O O . GLN A 1 502 ? -36.885 12.537 20.133 1.00 73.38 502 GLN A O 1
ATOM 4035 N N . ALA A 1 503 ? -36.911 10.861 18.627 1.00 77.25 503 ALA A N 1
ATOM 4036 C CA . ALA A 1 503 ? -37.232 9.810 19.587 1.00 77.25 503 ALA A CA 1
ATOM 4037 C C . ALA A 1 503 ? -36.143 9.678 20.663 1.00 77.25 503 ALA A C 1
ATOM 4039 O O . ALA A 1 503 ? -36.468 9.601 21.846 1.00 77.25 503 ALA A O 1
ATOM 4040 N N . GLU A 1 504 ? -34.868 9.738 20.266 1.00 78.50 504 GLU A N 1
ATOM 4041 C CA . GLU A 1 504 ? -33.737 9.673 21.191 1.00 78.50 504 GLU A CA 1
ATOM 4042 C C . GLU A 1 504 ? -33.733 10.825 22.193 1.00 78.50 504 GLU A C 1
ATOM 4044 O O . GLU A 1 504 ? -33.650 10.598 23.395 1.00 78.50 504 GLU A O 1
ATOM 4049 N N . SER A 1 505 ? -33.885 12.062 21.711 1.00 78.50 505 SER A N 1
ATOM 4050 C CA . SER A 1 505 ? -33.880 13.240 22.583 1.00 78.50 505 SER A CA 1
ATOM 4051 C C . SER A 1 505 ? -34.985 13.178 23.637 1.00 78.50 505 SER A C 1
ATOM 4053 O O . SER A 1 505 ? -34.748 13.520 24.789 1.00 78.50 505 SER A O 1
ATOM 4055 N N . ARG A 1 506 ? -36.187 12.722 23.256 1.00 80.00 506 ARG A N 1
ATOM 4056 C CA . ARG A 1 506 ? -37.311 12.559 24.191 1.00 80.00 506 ARG A CA 1
ATOM 4057 C C . ARG A 1 506 ? -37.054 11.446 25.205 1.00 80.00 506 ARG A C 1
ATOM 4059 O O . ARG A 1 506 ? -37.466 11.574 26.356 1.00 80.00 506 ARG A O 1
ATOM 4066 N N . HIS A 1 507 ? -36.395 10.366 24.784 1.00 84.12 507 HIS A N 1
ATOM 4067 C CA . HIS A 1 507 ? -36.023 9.280 25.684 1.00 84.12 507 HIS A CA 1
ATOM 4068 C C . HIS A 1 507 ? -35.014 9.749 26.729 1.00 84.12 507 HIS A C 1
ATOM 4070 O O . HIS A 1 507 ? -35.218 9.509 27.912 1.00 84.12 507 HIS A O 1
ATOM 4076 N N . GLU A 1 508 ? -33.978 10.472 26.300 1.00 80.62 508 GLU A N 1
ATOM 4077 C CA . GLU A 1 508 ? -32.922 10.985 27.173 1.00 80.62 508 GLU A CA 1
ATOM 4078 C C . GLU A 1 508 ? -33.494 11.921 28.255 1.00 80.62 508 GLU A C 1
ATOM 4080 O O . GLU A 1 508 ? -33.161 11.790 29.434 1.00 80.62 508 GLU A O 1
ATOM 4085 N N . THR A 1 509 ? -34.430 12.809 27.890 1.00 82.62 509 THR A N 1
ATOM 4086 C CA . THR A 1 509 ? -35.160 13.650 28.854 1.00 82.62 509 THR A CA 1
ATOM 4087 C C . THR A 1 509 ? -35.972 12.810 29.846 1.00 82.62 509 THR A C 1
ATOM 4089 O O . THR A 1 509 ? -35.874 13.029 31.053 1.00 82.62 509 THR A O 1
ATOM 4092 N N . GLY A 1 510 ? -36.736 11.826 29.358 1.00 81.88 510 GLY A N 1
ATOM 4093 C CA . GLY A 1 510 ? -37.556 10.952 30.203 1.00 81.88 510 GLY A CA 1
ATOM 4094 C C . GLY A 1 510 ? -36.730 10.073 31.147 1.00 81.88 510 GLY A C 1
ATOM 4095 O O . GLY A 1 510 ? -37.098 9.916 32.308 1.00 81.88 510 GLY A O 1
ATOM 4096 N N . ALA A 1 511 ? -35.592 9.552 30.684 1.00 82.56 511 ALA A N 1
ATOM 4097 C CA . ALA A 1 511 ? -34.678 8.732 31.476 1.00 82.56 511 ALA A CA 1
ATOM 4098 C C . ALA A 1 511 ? -33.996 9.542 32.583 1.00 82.56 511 ALA A C 1
ATOM 4100 O O . ALA A 1 511 ? -33.919 9.081 33.720 1.00 82.56 511 ALA A O 1
ATOM 4101 N N . ARG A 1 512 ? -33.558 10.775 32.290 1.00 83.75 512 ARG A N 1
ATOM 4102 C CA . ARG A 1 512 ? -33.006 11.682 33.310 1.00 83.75 512 ARG A CA 1
ATOM 4103 C C . ARG A 1 512 ? -34.044 12.055 34.362 1.00 83.75 512 ARG A C 1
ATOM 4105 O O . ARG A 1 512 ? -33.728 12.003 35.547 1.00 83.75 512 ARG A O 1
ATOM 4112 N N . ALA A 1 513 ? -35.263 12.395 33.937 1.00 83.00 513 ALA A N 1
ATOM 4113 C CA . ALA A 1 513 ? -36.364 12.684 34.853 1.00 83.00 513 ALA A CA 1
ATOM 4114 C C . ALA A 1 513 ? -36.651 11.473 35.751 1.00 83.00 513 ALA A C 1
ATOM 4116 O O . ALA A 1 513 ? -36.658 11.599 36.968 1.00 83.00 513 ALA A O 1
ATOM 4117 N N . PHE A 1 514 ? -36.762 10.283 35.160 1.00 82.25 514 PHE A N 1
ATOM 4118 C CA . PHE A 1 514 ? -36.981 9.040 35.890 1.00 82.25 514 PHE A CA 1
ATOM 4119 C C . PHE A 1 514 ? -35.878 8.742 36.921 1.00 82.25 514 PHE A C 1
ATOM 4121 O O . PHE A 1 514 ? -36.187 8.460 38.076 1.00 82.25 514 PHE A O 1
ATOM 4128 N N . LEU A 1 515 ? -34.599 8.842 36.539 1.00 81.94 515 LEU A N 1
ATOM 4129 C CA . LEU A 1 515 ? -33.470 8.626 37.452 1.00 81.94 515 LEU A CA 1
ATOM 4130 C C . LEU A 1 515 ? -33.448 9.649 38.599 1.00 81.94 515 LEU A C 1
ATOM 4132 O O . LEU A 1 515 ? -33.157 9.280 39.733 1.00 81.94 515 LEU A O 1
ATOM 4136 N N . ALA A 1 516 ? -33.788 10.913 38.329 1.00 82.75 516 ALA A N 1
ATOM 4137 C CA . ALA A 1 516 ? -33.888 11.945 39.359 1.00 82.75 516 ALA A CA 1
ATOM 4138 C C . ALA A 1 516 ? -35.042 11.678 40.337 1.00 82.75 516 ALA A C 1
ATOM 4140 O O . ALA A 1 516 ? -34.895 11.905 41.536 1.00 82.75 516 ALA A O 1
ATOM 4141 N N . THR A 1 517 ? -36.173 11.163 39.848 1.00 77.25 517 THR A N 1
ATOM 4142 C CA . THR A 1 517 ? -37.298 10.790 40.709 1.00 77.25 517 THR A CA 1
ATOM 4143 C C . THR A 1 517 ? -36.972 9.555 41.548 1.00 77.25 517 THR A C 1
ATOM 4145 O O . THR A 1 517 ? -37.282 9.541 42.732 1.00 77.25 517 THR A O 1
ATOM 4148 N N . LEU A 1 518 ? -36.270 8.554 40.999 1.00 75.19 518 LEU A N 1
ATOM 4149 C CA . LEU A 1 518 ? -35.829 7.368 41.752 1.00 75.19 518 LEU A CA 1
ATOM 4150 C C . LEU A 1 518 ? -34.974 7.705 42.981 1.00 75.19 518 LEU A C 1
ATOM 4152 O O . LEU A 1 518 ? -35.043 7.008 43.993 1.00 75.19 518 LEU A O 1
ATOM 4156 N N . GLU A 1 519 ? -34.190 8.783 42.922 1.00 78.94 519 GLU A N 1
ATOM 4157 C CA . GLU A 1 519 ? -33.384 9.237 44.057 1.00 78.94 519 GLU A CA 1
ATOM 4158 C C . GLU A 1 519 ? -34.224 9.587 45.296 1.00 78.94 519 GLU A C 1
ATOM 4160 O O . GLU A 1 519 ? -33.725 9.449 46.417 1.00 78.94 519 GLU A O 1
ATOM 4165 N N . GLN A 1 520 ? -35.487 9.978 45.096 1.00 80.31 520 GLN A N 1
ATOM 4166 C CA . GLN A 1 520 ? -36.414 10.452 46.125 1.00 80.31 520 GLN A CA 1
ATOM 4167 C C . GLN A 1 520 ? -37.187 9.325 46.835 1.00 80.31 520 GLN A C 1
ATOM 4169 O O . GLN A 1 520 ? -37.846 9.601 47.835 1.00 80.31 520 GLN A O 1
ATOM 4174 N N . TYR A 1 521 ? -37.090 8.068 46.372 1.00 79.56 521 TYR A N 1
ATOM 4175 C CA . TYR A 1 521 ? -37.834 6.921 46.919 1.00 79.56 521 TYR A CA 1
ATOM 4176 C C . TYR A 1 521 ? -36.889 5.849 47.500 1.00 79.56 521 TYR A C 1
ATOM 4178 O O . TYR A 1 521 ? -36.457 4.940 46.781 1.00 79.56 521 TYR A O 1
ATOM 4186 N N . PRO A 1 522 ? -36.575 5.908 48.811 1.00 75.88 522 PRO A N 1
ATOM 4187 C CA . PRO A 1 522 ? -35.666 4.970 49.477 1.00 75.88 522 PRO A CA 1
ATOM 4188 C C . PRO A 1 522 ? -36.117 3.507 49.393 1.00 75.88 522 PRO A C 1
ATOM 4190 O O . PRO A 1 522 ? -35.281 2.616 49.251 1.00 75.88 522 PRO A O 1
ATOM 4193 N N . ASP A 1 523 ? -37.429 3.263 49.425 1.00 73.12 523 ASP A N 1
ATOM 4194 C CA . ASP A 1 523 ? -37.992 1.911 49.367 1.00 73.12 523 ASP A CA 1
ATOM 4195 C C . ASP A 1 523 ? -37.674 1.233 48.027 1.00 73.12 523 ASP A C 1
ATOM 4197 O O . ASP A 1 523 ? -37.266 0.072 47.999 1.00 73.12 523 ASP A O 1
ATOM 4201 N N . LEU A 1 524 ? -37.730 1.978 46.917 1.00 73.12 524 LEU A N 1
ATOM 4202 C CA . LEU A 1 524 ? -37.374 1.457 45.595 1.00 73.12 524 LEU A CA 1
ATOM 4203 C C . LEU A 1 524 ? -35.864 1.228 45.440 1.00 73.12 524 LEU A C 1
ATOM 4205 O O . LEU A 1 524 ? -35.450 0.282 44.778 1.00 73.12 524 LEU A O 1
ATOM 4209 N N . LYS A 1 525 ? -35.042 2.060 46.092 1.00 70.06 525 LYS A N 1
ATOM 4210 C CA . LYS A 1 525 ? -33.582 1.878 46.173 1.00 70.06 525 LYS A CA 1
ATOM 4211 C C . LYS A 1 525 ? -33.166 0.654 46.983 1.00 70.06 525 LYS A C 1
ATOM 4213 O O . LYS A 1 525 ? -32.024 0.215 46.877 1.00 70.06 525 LYS A O 1
ATOM 4218 N N . SER A 1 526 ? -34.055 0.133 47.822 1.00 73.88 526 SER A N 1
ATOM 4219 C CA . SER A 1 526 ? -33.791 -1.064 48.619 1.00 73.88 526 SER A CA 1
ATOM 4220 C C . SER A 1 526 ? -34.205 -2.359 47.908 1.00 73.88 526 SER A C 1
ATOM 4222 O O . SER A 1 526 ? -33.705 -3.436 48.249 1.00 73.88 526 SER A O 1
ATOM 4224 N N . ASP A 1 527 ? -35.068 -2.269 46.890 1.00 81.31 527 ASP A N 1
ATOM 4225 C CA . ASP A 1 527 ? -35.505 -3.417 46.102 1.00 81.31 527 ASP A CA 1
ATOM 4226 C C . ASP A 1 527 ? -34.406 -3.867 45.127 1.00 81.31 527 ASP A C 1
ATOM 4228 O O . ASP A 1 527 ? -33.995 -3.146 44.216 1.00 81.31 527 ASP A O 1
ATOM 4232 N N . ARG A 1 528 ? -33.933 -5.105 45.303 1.00 81.44 528 ARG A N 1
ATOM 4233 C CA . ARG A 1 528 ? -32.825 -5.658 44.507 1.00 81.44 528 ARG A CA 1
ATOM 4234 C C . ARG A 1 528 ? -33.122 -5.711 43.006 1.00 81.44 528 ARG A C 1
ATOM 4236 O O . ARG A 1 528 ? -32.191 -5.588 42.216 1.00 81.44 528 ARG A O 1
ATOM 4243 N N . LEU A 1 529 ? -34.378 -5.921 42.606 1.00 81.38 529 LEU A N 1
ATOM 4244 C CA . LEU A 1 529 ? -34.762 -6.018 41.197 1.00 81.38 529 LEU A CA 1
ATOM 4245 C C . LEU A 1 529 ? -34.832 -4.628 40.551 1.00 81.38 529 LEU A C 1
ATOM 4247 O O . LEU A 1 529 ? -34.382 -4.459 39.419 1.00 81.38 529 LEU A O 1
ATOM 4251 N N . ALA A 1 530 ? -35.362 -3.632 41.264 1.00 77.50 530 ALA A N 1
ATOM 4252 C CA . ALA A 1 530 ? -35.391 -2.246 40.809 1.00 77.50 530 ALA A CA 1
ATOM 4253 C C . ALA A 1 530 ? -33.974 -1.670 40.657 1.00 77.50 530 ALA A C 1
ATOM 4255 O O . ALA A 1 530 ? -33.683 -1.059 39.628 1.00 77.50 530 ALA A O 1
ATOM 4256 N N . VAL A 1 531 ? -33.084 -1.935 41.622 1.00 83.12 531 VAL A N 1
ATOM 4257 C CA . VAL A 1 531 ? -31.669 -1.528 41.562 1.00 83.12 531 VAL A CA 1
ATOM 4258 C C . VAL A 1 531 ? -30.946 -2.176 40.375 1.00 83.12 531 VAL A C 1
ATOM 4260 O O . VAL A 1 531 ? -30.315 -1.464 39.598 1.00 83.12 531 VAL A O 1
ATOM 4263 N N . ASP A 1 532 ? -31.096 -3.490 40.155 1.00 84.56 532 ASP A N 1
ATOM 4264 C CA . ASP A 1 532 ? -30.480 -4.180 39.003 1.00 84.56 532 ASP A CA 1
ATOM 4265 C C . ASP A 1 532 ? -30.979 -3.615 37.660 1.00 84.56 532 ASP A C 1
ATOM 4267 O O . ASP A 1 532 ? -30.195 -3.358 36.744 1.00 84.56 532 ASP A O 1
ATOM 4271 N N . LEU A 1 533 ? -32.284 -3.356 37.526 1.00 81.94 533 LEU A N 1
ATOM 4272 C CA . LEU A 1 533 ? -32.842 -2.772 36.303 1.00 81.94 533 LEU A CA 1
ATOM 4273 C C . LEU A 1 533 ? -32.400 -1.314 36.093 1.00 81.94 533 LEU A C 1
ATOM 4275 O O . LEU A 1 533 ? -32.186 -0.915 34.946 1.00 81.94 533 LEU A O 1
ATOM 4279 N N . GLN A 1 534 ? -32.235 -0.534 37.167 1.00 82.00 534 GLN A N 1
ATOM 4280 C CA . GLN A 1 534 ? -31.689 0.824 37.116 1.00 82.00 534 GLN A CA 1
ATOM 4281 C C . GLN A 1 534 ? -30.226 0.814 36.654 1.00 82.00 534 GLN A C 1
ATOM 4283 O O . GLN A 1 534 ? -29.878 1.544 35.725 1.00 82.00 534 GLN A O 1
ATOM 4288 N N . GLU A 1 535 ? -29.379 -0.036 37.238 1.00 83.50 535 GLU A N 1
ATOM 4289 C CA . GLU A 1 535 ? -27.974 -0.183 36.833 1.00 83.50 535 GLU A CA 1
ATOM 4290 C C . GLU A 1 535 ? -27.847 -0.633 35.371 1.00 83.50 535 GLU A C 1
ATOM 4292 O O . GLU A 1 535 ? -27.042 -0.084 34.607 1.00 83.50 535 GLU A O 1
ATOM 4297 N N . ARG A 1 536 ? -28.688 -1.579 34.933 1.00 83.75 536 ARG A N 1
ATOM 4298 C CA . ARG A 1 536 ? -28.759 -1.993 33.523 1.00 83.75 536 ARG A CA 1
ATOM 4299 C C . ARG A 1 536 ? -29.193 -0.854 32.609 1.00 83.75 536 ARG A C 1
ATOM 4301 O O . ARG A 1 536 ? -28.618 -0.715 31.531 1.00 83.75 536 ARG A O 1
ATOM 4308 N N . LEU A 1 537 ? -30.172 -0.039 33.012 1.00 84.00 537 LEU A N 1
ATOM 4309 C CA . LEU A 1 537 ? -30.603 1.115 32.222 1.00 84.00 537 LEU A CA 1
ATOM 4310 C C . LEU A 1 537 ? -29.460 2.124 32.075 1.00 84.00 537 LEU A C 1
ATOM 4312 O O . LEU A 1 537 ? -29.158 2.516 30.954 1.00 84.00 537 LEU A O 1
ATOM 4316 N N . ILE A 1 538 ? -28.778 2.477 33.170 1.00 83.00 538 ILE A N 1
ATOM 4317 C CA . ILE A 1 538 ? -27.613 3.379 33.146 1.00 83.00 538 ILE A CA 1
ATOM 4318 C C . ILE A 1 538 ? -26.519 2.826 32.221 1.00 83.00 538 ILE A C 1
ATOM 4320 O O . ILE A 1 538 ? -25.941 3.561 31.422 1.00 83.00 538 ILE A O 1
ATOM 4324 N N . THR A 1 539 ? -26.258 1.519 32.288 1.00 81.88 539 THR A N 1
ATOM 4325 C CA . THR A 1 539 ? -25.279 0.848 31.421 1.00 81.88 539 THR A CA 1
ATOM 4326 C C . THR A 1 539 ? -25.661 0.960 29.943 1.00 81.88 539 THR A C 1
ATOM 4328 O O . THR A 1 539 ? -24.814 1.304 29.119 1.00 81.88 539 THR A O 1
ATOM 4331 N N . ILE A 1 540 ? -26.930 0.717 29.599 1.00 82.94 540 ILE A N 1
ATOM 4332 C CA . ILE A 1 540 ? -27.424 0.829 28.220 1.00 82.94 540 ILE A CA 1
ATOM 4333 C C . ILE A 1 540 ? -27.401 2.283 27.736 1.00 82.94 540 ILE A C 1
ATOM 4335 O O . ILE A 1 540 ? -26.999 2.523 26.602 1.00 82.94 540 ILE A O 1
ATOM 4339 N N . GLU A 1 541 ? -27.776 3.257 28.566 1.00 83.81 541 GLU A N 1
ATOM 4340 C CA . GLU A 1 541 ? -27.715 4.680 28.201 1.00 83.81 541 GLU A CA 1
ATOM 4341 C C . GLU A 1 541 ? -26.275 5.130 27.921 1.00 83.81 541 GLU A C 1
ATOM 4343 O O . GLU A 1 541 ? -26.011 5.804 26.922 1.00 83.81 541 GLU A O 1
ATOM 4348 N N . ASN A 1 542 ? -25.314 4.668 28.726 1.00 81.06 542 ASN A N 1
ATOM 4349 C CA . ASN A 1 542 ? -23.896 4.873 28.445 1.00 81.06 542 ASN A CA 1
ATOM 4350 C C . ASN A 1 542 ? -23.480 4.199 27.122 1.00 81.06 542 ASN A C 1
ATOM 4352 O O . ASN A 1 542 ? -22.801 4.825 26.307 1.00 81.06 542 ASN A O 1
ATOM 4356 N N . GLU A 1 543 ? -23.917 2.959 26.860 1.00 79.31 543 GLU A N 1
ATOM 4357 C CA . GLU A 1 543 ? -23.657 2.247 25.595 1.00 79.31 543 GLU A CA 1
ATOM 4358 C C . GLU A 1 543 ? -24.214 3.020 24.382 1.00 79.31 543 GLU A C 1
ATOM 4360 O O . GLU A 1 543 ? -23.511 3.186 23.381 1.00 79.31 543 GLU A O 1
ATOM 4365 N N . VAL A 1 544 ? -25.436 3.559 24.478 1.00 83.88 544 VAL A N 1
ATOM 4366 C CA . VAL A 1 544 ? -26.059 4.393 23.435 1.00 83.88 544 VAL A CA 1
ATOM 4367 C C . VAL A 1 544 ? -25.263 5.683 23.221 1.00 83.88 544 VAL A C 1
ATOM 4369 O O . VAL A 1 544 ? -24.967 6.038 22.075 1.00 83.88 544 VAL A O 1
ATOM 4372 N N . ALA A 1 545 ? -24.861 6.368 24.295 1.00 82.88 545 ALA A N 1
ATOM 4373 C CA . ALA A 1 545 ? -24.056 7.585 24.211 1.00 82.88 545 ALA A CA 1
ATOM 4374 C C . ALA A 1 545 ? -22.705 7.333 23.513 1.00 82.88 545 ALA A C 1
ATOM 4376 O O . ALA A 1 545 ? -22.332 8.074 22.594 1.00 82.88 545 ALA A O 1
ATOM 4377 N N . PHE A 1 546 ? -22.004 6.251 23.872 1.00 80.44 546 PHE A N 1
ATOM 4378 C CA . PHE A 1 546 ? -20.750 5.858 23.221 1.00 80.44 546 PHE A CA 1
ATOM 4379 C C . PHE A 1 546 ? -20.952 5.445 21.758 1.00 80.44 546 PHE A C 1
ATOM 4381 O O . PHE A 1 546 ? -20.181 5.868 20.890 1.00 80.44 546 PHE A O 1
ATOM 4388 N N . ALA A 1 547 ? -22.003 4.682 21.444 1.00 83.12 547 ALA A N 1
ATOM 4389 C CA . ALA A 1 547 ? -22.323 4.291 20.071 1.00 83.12 547 ALA A CA 1
ATOM 4390 C C . ALA A 1 547 ? -22.606 5.515 19.180 1.00 83.12 547 ALA A C 1
ATOM 4392 O O . ALA A 1 547 ? -22.108 5.589 18.052 1.00 83.12 547 ALA A O 1
ATOM 4393 N N . ARG A 1 548 ? -23.329 6.517 19.699 1.00 86.69 548 ARG A N 1
ATOM 4394 C CA . ARG A 1 548 ? -23.585 7.795 19.012 1.00 86.69 548 ARG A CA 1
ATOM 4395 C C . ARG A 1 548 ? -22.309 8.596 18.781 1.00 86.69 548 ARG A C 1
ATOM 4397 O O . ARG A 1 548 ? -22.083 9.061 17.664 1.00 86.69 548 ARG A O 1
ATOM 4404 N N . ALA A 1 549 ? -21.466 8.737 19.804 1.00 84.56 549 ALA A N 1
ATOM 4405 C CA . ALA A 1 549 ? -20.177 9.414 19.674 1.00 84.56 549 ALA A CA 1
ATOM 4406 C C . ALA A 1 549 ? -19.296 8.731 18.612 1.00 84.56 549 ALA A C 1
ATOM 4408 O O . ALA A 1 549 ? -18.756 9.397 17.729 1.00 84.56 549 ALA A O 1
ATOM 4409 N N . SER A 1 550 ? -19.234 7.397 18.633 1.00 83.88 550 SER A N 1
ATOM 4410 C CA . SER A 1 550 ? -18.482 6.591 17.666 1.00 83.88 550 SER A CA 1
ATOM 4411 C C . SER A 1 550 ? -19.019 6.708 16.232 1.00 83.88 550 SER A C 1
ATOM 4413 O O . SER A 1 550 ? -18.241 6.803 15.276 1.00 83.88 550 SER A O 1
ATOM 4415 N N . TYR A 1 551 ? -20.345 6.740 16.050 1.00 89.00 551 TYR A N 1
ATOM 4416 C CA . TYR A 1 551 ? -20.963 6.997 14.747 1.00 89.00 551 TYR A CA 1
ATOM 4417 C C . TYR A 1 551 ? -20.636 8.399 14.232 1.00 89.00 551 TYR A C 1
ATOM 4419 O O . TYR A 1 551 ? -20.247 8.534 13.074 1.00 89.00 551 TYR A O 1
ATOM 4427 N N . ASN A 1 552 ? -20.741 9.420 15.084 1.00 90.25 552 ASN A N 1
ATOM 4428 C CA . ASN A 1 552 ? -20.452 10.800 14.704 1.00 90.25 552 ASN A CA 1
ATOM 4429 C C . ASN A 1 552 ? -18.987 10.988 14.296 1.00 90.25 552 ASN A C 1
ATOM 4431 O O . ASN A 1 552 ? -18.755 11.537 13.224 1.00 90.25 552 ASN A O 1
ATOM 4435 N N . ASP A 1 553 ? -18.024 10.446 15.050 1.00 88.19 553 ASP A N 1
ATOM 4436 C CA . ASP A 1 553 ? -16.605 10.460 14.647 1.00 88.19 553 ASP A CA 1
ATOM 4437 C C . ASP A 1 553 ? -16.397 9.718 13.311 1.00 88.19 553 ASP A C 1
ATOM 4439 O O . ASP A 1 553 ? -15.699 10.201 12.418 1.00 88.19 553 ASP A O 1
ATOM 4443 N N . SER A 1 554 ? -17.078 8.584 13.106 1.00 89.69 554 SER A N 1
ATOM 4444 C CA . SER A 1 554 ? -17.002 7.839 11.840 1.00 89.69 554 SER A CA 1
ATOM 4445 C C . SER A 1 554 ? -17.569 8.634 10.652 1.00 89.69 554 SER A C 1
ATOM 4447 O O . SER A 1 554 ? -17.001 8.591 9.559 1.00 89.69 554 SER A O 1
ATOM 4449 N N . VAL A 1 555 ? -18.684 9.351 10.843 1.00 92.81 555 VAL A N 1
ATOM 4450 C CA . VAL A 1 555 ? -19.293 10.234 9.834 1.00 92.81 555 VAL A CA 1
ATOM 4451 C C . VAL A 1 555 ? -18.404 11.437 9.557 1.00 92.81 555 VAL A C 1
ATOM 4453 O O . VAL A 1 555 ? -18.203 11.766 8.393 1.00 92.81 555 VAL A O 1
ATOM 4456 N N . GLU A 1 556 ? -17.859 12.070 10.592 1.00 92.25 556 GLU A N 1
ATOM 4457 C CA . GLU A 1 556 ? -16.979 13.228 10.466 1.00 92.25 556 GLU A CA 1
ATOM 4458 C C . GLU A 1 556 ? -15.725 12.867 9.670 1.00 92.25 556 GLU A C 1
ATOM 4460 O O . GLU A 1 556 ? -15.450 13.490 8.648 1.00 92.25 556 GLU A O 1
ATOM 4465 N N . ARG A 1 557 ? -15.027 11.785 10.034 1.00 91.38 557 ARG A N 1
ATOM 4466 C CA . ARG A 1 557 ? -13.864 11.296 9.273 1.00 91.38 557 ARG A CA 1
ATOM 4467 C C . ARG A 1 557 ? -14.214 10.984 7.825 1.00 91.38 557 ARG A C 1
ATOM 4469 O O . ARG A 1 557 ? -13.458 11.336 6.922 1.00 91.38 557 ARG A O 1
ATOM 4476 N N . TYR A 1 558 ? -15.345 10.320 7.597 1.00 94.75 558 TYR A N 1
ATOM 4477 C CA . TYR A 1 558 ? -15.808 9.996 6.254 1.00 94.75 558 TYR A CA 1
ATOM 4478 C C . TYR A 1 558 ? -16.105 11.261 5.431 1.00 94.75 558 TYR A C 1
ATOM 4480 O O . TYR A 1 558 ? -15.594 11.384 4.319 1.00 94.75 558 TYR A O 1
ATOM 4488 N N . ASN A 1 559 ? -16.860 12.213 5.985 1.00 95.38 559 ASN A N 1
ATOM 4489 C CA . ASN A 1 559 ? -17.227 13.472 5.333 1.00 95.38 559 ASN A CA 1
ATOM 4490 C C . ASN A 1 559 ? -16.001 14.353 5.061 1.00 95.38 559 ASN A C 1
ATOM 4492 O O . ASN A 1 559 ? -15.845 14.857 3.951 1.00 95.38 559 ASN A O 1
ATOM 4496 N N . THR A 1 560 ? -15.099 14.480 6.035 1.00 94.44 560 THR A N 1
ATOM 4497 C CA . THR A 1 560 ? -13.837 15.210 5.877 1.00 94.44 560 THR A CA 1
ATOM 4498 C C . THR A 1 560 ? -13.005 14.598 4.754 1.00 94.44 560 THR A C 1
ATOM 4500 O O . THR A 1 560 ? -12.529 15.316 3.877 1.00 94.44 560 THR A O 1
ATOM 4503 N N . ARG A 1 561 ? -12.881 13.263 4.704 1.00 92.88 561 ARG A N 1
ATOM 4504 C CA . ARG A 1 561 ? -12.113 12.580 3.652 1.00 92.88 561 ARG A CA 1
ATOM 4505 C C . ARG A 1 561 ? -12.700 12.761 2.260 1.00 92.88 561 ARG A C 1
ATOM 4507 O O . ARG A 1 561 ? -11.945 13.069 1.353 1.00 92.88 561 ARG A O 1
ATOM 4514 N N . ILE A 1 562 ? -14.013 12.629 2.069 1.00 96.00 562 ILE A N 1
ATOM 4515 C CA . ILE A 1 562 ? -14.618 12.853 0.741 1.00 96.00 562 ILE A CA 1
ATOM 4516 C C . ILE A 1 562 ? -14.561 14.326 0.296 1.00 96.00 562 ILE A C 1
ATOM 4518 O O . ILE A 1 562 ? -14.723 14.593 -0.891 1.00 96.00 562 ILE A O 1
ATOM 4522 N N . ALA A 1 563 ? -14.334 15.265 1.222 1.00 95.50 563 ALA A N 1
ATOM 4523 C CA . ALA A 1 563 ? -14.186 16.694 0.945 1.00 95.50 563 ALA A CA 1
ATOM 4524 C C . ALA A 1 563 ? -12.722 17.153 0.800 1.00 95.50 563 ALA A C 1
ATOM 4526 O O . ALA A 1 563 ? -12.476 18.290 0.404 1.00 95.50 563 ALA A O 1
ATOM 4527 N N . SER A 1 564 ? -11.745 16.295 1.106 1.00 93.56 564 SER A N 1
ATOM 4528 C CA . SER A 1 564 ? -10.321 16.647 1.084 1.00 93.56 564 SER A CA 1
ATOM 4529 C C . SER A 1 564 ? -9.656 16.260 -0.237 1.00 93.56 564 SER A C 1
ATOM 4531 O O . SER A 1 564 ? -9.999 15.254 -0.854 1.00 93.56 564 SER A O 1
ATOM 4533 N N . VAL A 1 565 ? -8.676 17.048 -0.683 1.00 92.06 565 VAL A N 1
ATOM 4534 C CA . VAL A 1 565 ? -7.833 16.704 -1.839 1.00 92.06 565 VAL A CA 1
ATOM 4535 C C . VAL A 1 565 ? -6.754 15.711 -1.388 1.00 92.06 565 VAL A C 1
ATOM 4537 O O . VAL A 1 565 ? -6.113 15.966 -0.366 1.00 92.06 565 VAL A O 1
ATOM 4540 N N . PRO A 1 566 ? -6.474 14.638 -2.156 1.00 90.44 566 PRO A N 1
ATOM 4541 C CA . PRO A 1 566 ? -7.004 14.301 -3.490 1.00 90.44 566 PRO A CA 1
ATOM 4542 C C . PRO A 1 566 ? -8.289 13.451 -3.524 1.00 90.44 566 PRO A C 1
ATOM 4544 O O . PRO A 1 566 ? -8.847 13.246 -4.604 1.00 90.44 566 PRO A O 1
ATOM 4547 N N . GLU A 1 567 ? -8.769 12.940 -2.392 1.00 92.69 567 GLU A N 1
ATOM 4548 C CA . GLU A 1 567 ? -9.926 12.039 -2.307 1.00 92.69 567 GLU A CA 1
ATOM 4549 C C . GLU A 1 567 ? -11.221 12.608 -2.911 1.00 92.69 567 GLU A C 1
ATOM 4551 O O . GLU A 1 567 ? -12.015 11.832 -3.447 1.00 92.69 567 GLU A O 1
ATOM 4556 N N . VAL A 1 568 ? -11.415 13.931 -2.902 1.00 94.88 568 VAL A N 1
ATOM 4557 C CA . VAL A 1 568 ? -12.585 14.619 -3.479 1.00 94.88 568 VAL A CA 1
ATOM 4558 C C . VAL A 1 568 ? -12.816 14.271 -4.952 1.00 94.88 568 VAL A C 1
ATOM 4560 O O . VAL A 1 568 ? -13.956 14.077 -5.373 1.00 94.88 568 VAL A O 1
ATOM 4563 N N . ILE A 1 569 ? -11.741 14.091 -5.726 1.00 94.56 569 ILE A N 1
ATOM 4564 C CA . ILE A 1 569 ? -11.820 13.731 -7.149 1.00 94.56 569 ILE A CA 1
ATOM 4565 C C . ILE A 1 569 ? -12.441 12.336 -7.293 1.00 94.56 569 ILE A C 1
ATOM 4567 O O . ILE A 1 569 ? -13.369 12.122 -8.074 1.00 94.56 569 ILE A O 1
ATOM 4571 N N . LEU A 1 570 ? -11.971 11.379 -6.489 1.00 94.31 570 LEU A N 1
ATOM 4572 C CA . LEU A 1 570 ? -12.506 10.018 -6.483 1.00 94.31 570 LEU A CA 1
ATOM 4573 C C . LEU A 1 570 ? -13.923 9.978 -5.913 1.00 94.31 570 LEU A C 1
ATOM 4575 O O . LEU A 1 570 ? -14.766 9.240 -6.423 1.00 94.31 570 LEU A O 1
ATOM 4579 N N . ALA A 1 571 ? -14.209 10.781 -4.889 1.00 94.50 571 ALA A N 1
ATOM 4580 C CA . ALA A 1 571 ? -15.536 10.879 -4.305 1.00 94.50 571 ALA A CA 1
ATOM 4581 C C . ALA A 1 571 ? -16.578 11.328 -5.339 1.00 94.50 571 ALA A C 1
ATOM 4583 O O . ALA A 1 571 ? -17.650 10.726 -5.417 1.00 94.50 571 ALA A O 1
ATOM 4584 N N . GLN A 1 572 ? -16.244 12.312 -6.179 1.00 94.56 572 GLN A N 1
ATOM 4585 C CA . GLN A 1 572 ? -17.104 12.782 -7.266 1.00 94.56 572 GLN A CA 1
ATOM 4586 C C . GLN A 1 572 ? -17.290 11.721 -8.361 1.00 94.56 572 GLN A C 1
ATOM 4588 O O . GLN A 1 572 ? -18.430 11.398 -8.703 1.00 94.56 572 GLN A O 1
ATOM 4593 N N . ILE A 1 573 ? -16.199 11.121 -8.856 1.00 95.62 573 ILE A N 1
ATOM 4594 C CA . ILE A 1 573 ? -16.240 10.096 -9.919 1.00 95.62 573 ILE A CA 1
ATOM 4595 C C . ILE A 1 573 ? -17.068 8.875 -9.485 1.00 95.62 573 ILE A C 1
ATOM 4597 O O . ILE A 1 573 ? -17.918 8.395 -10.234 1.00 95.62 573 ILE A O 1
ATOM 4601 N N . PHE A 1 574 ? -16.863 8.390 -8.256 1.00 94.75 574 PHE A N 1
ATOM 4602 C CA . PHE A 1 574 ? -17.515 7.187 -7.722 1.00 94.75 574 PHE A CA 1
ATOM 4603 C C . PHE A 1 574 ? -18.770 7.475 -6.877 1.00 94.75 574 PHE A C 1
ATOM 4605 O O . PHE A 1 574 ? -19.311 6.565 -6.244 1.00 94.75 574 PHE A O 1
ATOM 4612 N N . ARG A 1 575 ? -19.254 8.725 -6.867 1.00 95.00 575 ARG A N 1
ATOM 4613 C CA . ARG A 1 575 ? -20.492 9.165 -6.194 1.00 95.00 575 ARG A CA 1
ATOM 4614 C C . ARG A 1 575 ? -20.546 8.849 -4.689 1.00 95.00 575 ARG A C 1
ATOM 4616 O O . ARG A 1 575 ? -21.595 8.463 -4.166 1.00 95.00 575 ARG A O 1
ATOM 4623 N N . PHE A 1 576 ? -19.437 9.022 -3.971 1.00 95.19 576 PHE A N 1
ATOM 4624 C CA . PHE A 1 576 ? -19.442 9.001 -2.506 1.00 95.19 576 PHE A CA 1
ATOM 4625 C C . PHE A 1 576 ? -20.185 10.237 -1.987 1.00 95.19 576 PHE A C 1
ATOM 4627 O O . PHE A 1 576 ? -19.771 11.365 -2.230 1.00 95.19 576 PHE A O 1
ATOM 4634 N N . ARG A 1 577 ? -21.304 10.024 -1.289 1.00 94.06 577 ARG A N 1
ATOM 4635 C CA . ARG A 1 577 ? -22.144 11.103 -0.746 1.00 94.06 577 ARG A CA 1
ATOM 4636 C C . ARG A 1 577 ? -21.869 11.322 0.740 1.00 94.06 577 ARG A C 1
ATOM 4638 O O . ARG A 1 577 ? -21.608 10.319 1.412 1.00 94.06 577 ARG A O 1
ATOM 4645 N N . PRO A 1 578 ? -21.966 12.565 1.247 1.00 94.44 578 PRO A N 1
ATOM 4646 C CA . PRO A 1 578 ? -21.855 12.851 2.674 1.00 94.44 578 PRO A CA 1
ATOM 4647 C C . PRO A 1 578 ? -22.976 12.175 3.467 1.00 94.44 578 PRO A C 1
ATOM 4649 O O . PRO A 1 578 ? -24.074 11.949 2.956 1.00 94.44 578 PRO A O 1
ATOM 4652 N N . ALA A 1 579 ? -22.682 11.841 4.720 1.00 91.19 579 ALA A N 1
ATOM 4653 C CA . ALA A 1 579 ? -23.641 11.282 5.667 1.00 91.19 579 ALA A CA 1
ATOM 4654 C C . ALA A 1 579 ? -24.012 12.308 6.747 1.00 91.19 579 ALA A C 1
ATOM 4656 O O . ALA A 1 579 ? -23.201 13.165 7.099 1.00 91.19 579 ALA A O 1
ATOM 4657 N N . SER A 1 580 ? -25.227 12.211 7.286 1.00 90.19 580 SER A N 1
ATOM 4658 C CA . SER A 1 580 ? -25.686 13.050 8.394 1.00 90.19 580 SER A CA 1
ATOM 4659 C C . SER A 1 580 ? -25.174 12.539 9.743 1.00 90.19 580 SER A C 1
ATOM 4661 O O . SER A 1 580 ? -25.107 11.330 9.994 1.00 90.19 580 SER A O 1
ATOM 4663 N N . LEU A 1 581 ? -24.818 13.485 10.614 1.00 87.94 581 LEU A N 1
ATOM 4664 C CA . LEU A 1 581 ? -24.492 13.231 12.017 1.00 87.94 581 LEU A CA 1
ATOM 4665 C C . LEU A 1 581 ? -25.758 12.886 12.807 1.00 87.94 581 LEU A C 1
ATOM 4667 O O . LEU A 1 581 ? -26.840 13.382 12.505 1.00 87.94 581 LEU A O 1
ATOM 4671 N N . PHE A 1 582 ? -25.595 12.097 13.862 1.00 83.25 582 PHE A N 1
ATOM 4672 C CA . PHE A 1 582 ? -26.630 11.783 14.838 1.00 83.25 582 PHE A CA 1
ATOM 4673 C C . PHE A 1 582 ? -26.580 12.817 15.976 1.00 83.25 582 PHE A C 1
ATOM 4675 O O . PHE A 1 582 ? -25.816 12.673 16.939 1.00 83.25 582 PHE A O 1
ATOM 4682 N N . ARG A 1 583 ? -27.347 13.908 15.853 1.00 74.56 583 ARG A N 1
ATOM 4683 C CA . ARG A 1 583 ? -27.391 14.994 16.858 1.00 74.56 583 ARG A CA 1
ATOM 4684 C C . ARG A 1 583 ? -28.483 14.733 17.906 1.00 74.56 583 ARG A C 1
ATOM 4686 O O . ARG A 1 583 ? -29.402 13.981 17.649 1.00 74.56 583 ARG A O 1
ATOM 4693 N N . THR A 1 584 ? -28.411 15.331 19.090 1.00 57.59 584 THR A N 1
ATOM 4694 C CA . THR A 1 584 ? -29.603 15.521 19.945 1.00 57.59 584 THR A CA 1
ATOM 4695 C C . THR A 1 584 ? -29.962 16.996 19.942 1.00 57.59 584 THR A C 1
ATOM 4697 O O . THR A 1 584 ? -29.085 17.840 19.763 1.00 57.59 584 THR A O 1
ATOM 4700 N N . SER A 1 585 ? -31.251 17.293 20.091 1.00 47.91 585 SER A N 1
ATOM 4701 C CA . SER A 1 585 ? -31.851 18.631 19.988 1.00 47.91 585 SER A CA 1
ATOM 4702 C C . SER A 1 585 ? -31.146 19.699 20.840 1.00 47.91 585 SER A C 1
ATOM 4704 O O . SER A 1 585 ? -31.118 20.857 20.443 1.00 47.91 585 SER A O 1
ATOM 4706 N N . ASP A 1 586 ? -30.512 19.299 21.948 1.00 43.00 586 ASP A N 1
ATOM 4707 C CA . ASP A 1 586 ? -29.861 20.199 22.915 1.00 43.00 586 ASP A CA 1
ATOM 4708 C C . ASP A 1 586 ? -28.458 20.685 22.518 1.00 43.00 586 ASP A C 1
ATOM 4710 O O . ASP A 1 586 ? -27.878 21.535 23.189 1.00 43.00 586 ASP A O 1
ATOM 4714 N N . ARG A 1 587 ? -27.892 20.191 21.412 1.00 38.97 587 ARG A N 1
ATOM 4715 C CA . ARG A 1 587 ? -26.732 20.824 20.768 1.00 38.97 587 ARG A CA 1
ATOM 4716 C C . ARG A 1 587 ? -27.181 21.422 19.444 1.00 38.97 587 ARG A C 1
ATOM 4718 O O . ARG A 1 587 ? -26.867 20.900 18.371 1.00 38.97 587 ARG A O 1
ATOM 4725 N N . GLN A 1 588 ? -27.911 22.537 19.528 1.00 31.92 588 GLN A N 1
ATOM 4726 C CA . GLN A 1 588 ? -27.858 23.535 18.463 1.00 31.92 588 GLN A CA 1
ATOM 4727 C C . GLN A 1 588 ? -26.384 23.762 18.128 1.00 31.92 588 GLN A C 1
ATOM 4729 O O . GLN A 1 588 ? -25.541 23.876 19.021 1.00 31.92 588 GLN A O 1
ATOM 4734 N N . ALA A 1 589 ? -26.077 23.698 16.835 1.00 35.41 589 ALA A N 1
ATOM 4735 C CA . ALA A 1 589 ? -24.744 23.958 16.338 1.00 35.41 589 ALA A CA 1
ATOM 4736 C C . ALA A 1 589 ? -24.282 25.290 16.931 1.00 35.41 589 ALA A C 1
ATOM 4738 O O . ALA A 1 589 ? -24.931 26.309 16.714 1.00 35.41 589 ALA A O 1
ATOM 4739 N N . VAL A 1 590 ? -23.193 25.268 17.699 1.00 38.53 590 VAL A N 1
ATOM 4740 C CA . VAL A 1 590 ? -22.414 26.485 17.888 1.00 38.53 590 VAL A CA 1
ATOM 4741 C C . VAL A 1 590 ? -21.911 26.797 16.489 1.00 38.53 590 VAL A C 1
ATOM 4743 O O . VAL A 1 590 ? -21.041 26.100 15.965 1.00 38.53 590 VAL A O 1
ATOM 4746 N N . GLU A 1 591 ? -22.587 27.732 15.838 1.00 31.39 591 GLU A N 1
ATOM 4747 C CA . GLU A 1 591 ? -22.131 28.355 14.613 1.00 31.39 591 GLU A CA 1
ATOM 4748 C C . GLU A 1 591 ? -20.835 29.063 15.000 1.00 31.39 591 GLU A C 1
ATOM 4750 O O . GLU A 1 591 ? -20.831 30.096 15.665 1.00 31.39 591 GLU A O 1
ATOM 4755 N N . VAL A 1 592 ? -19.713 28.391 14.749 1.00 41.91 592 VAL A N 1
ATOM 4756 C CA . VAL A 1 592 ? -18.409 29.029 14.845 1.00 41.91 592 VAL A CA 1
ATOM 4757 C C . VAL A 1 592 ? -18.298 29.819 13.554 1.00 41.91 592 VAL A C 1
ATOM 4759 O O . VAL A 1 592 ? -18.025 29.232 12.507 1.00 41.91 592 VAL A O 1
ATOM 4762 N N . ASP A 1 593 ? -18.610 31.112 13.632 1.00 36.09 593 ASP A N 1
ATOM 4763 C CA . ASP A 1 593 ? -18.271 32.073 12.585 1.00 36.09 593 ASP A CA 1
ATOM 4764 C C . ASP A 1 593 ? -16.776 31.902 12.275 1.00 36.09 593 ASP A C 1
ATOM 4766 O O . ASP A 1 593 ? -15.929 32.027 13.168 1.00 36.09 593 ASP A O 1
ATOM 4770 N N . LEU A 1 594 ? -16.479 31.508 11.034 1.00 35.91 594 LEU A N 1
ATOM 4771 C CA . LEU A 1 594 ? -15.123 31.364 10.502 1.00 35.91 594 LEU A CA 1
ATOM 4772 C C . LEU A 1 594 ? -14.634 32.679 9.905 1.00 35.91 594 LEU A C 1
ATOM 4774 O O . LEU A 1 594 ? -15.413 33.293 9.139 1.00 35.91 594 LEU A O 1
#

pLDDT: mean 84.58, std 10.8, range [31.39, 97.69]